Protein AF-0000000065975831 (afdb_homodimer)

Secondary structure (DSSP, 8-state):
-EEEEEEEEETTEEEEEEEEE-B---SPP-EEEETTT-PBEEEEEEETTT--B--GGGEEEEEEEETTEEEEE-HHHHHHTS-TGGGSEEEEEEE-GGGS-GGGEEEEEEEEEPTT-HHHHHHHHHHHHHHT-EEEEEEEETTEEEEEEEEEETTEEEEEEE--GGGBPP-S-PPP-PPPPHHHHHHHHHHHHHTB----GGG---HHHHHHHHHHHHHHTT---PPPP---------HHHHHHHHHHHHHHHHHH-/---EEEEEEETTEEEEEEEEE-B---SPP-EEEETTT-PBEEEEEEETTT--B--GGGEEEEEEEETTEEEEE-HHHHHHTS-TGGGSEEEEEEE-GGGS-GGGEEEEEEEEEPTT-HHHHHHHHHHHHHHT-EEEEEEEETTEEEEEEEEEETTEEEEEEE--GGGBPP-S-PPP-PPPPHHHHHHHHHHHHHTB----GGG---HHHHHHHHHHHHHHHT---PPPP---PPP---HHHHHHHHHHHHHHHHHH-

Foldseek 3Di:
DFPDWAWEDEPHDIFTKTWAFDDDDPFDDDFDADPPPRHGDDDFDADPPPRDTDDPVRDFDWDDPDDVDTDTDHLVNLVVVDDPQQRHWYFDDKDAPVPDDPQWFDGKIFIDTDPPRVVVQVVVQVVCVVVNIWTWTWHDDRNDTWIWIWAHDPVGIMITTTDDPVRDDDPPDDDDDDDDDPLLVVLVVLLCVLPDDDDDPVPDDDVVSVLVVVCVVCVVVVHDDDDDDDDDDDDPPDSNVVSVVSNVVSNVVVVVD/DFPDWAWEDEPHDIFTKTWAADDDDPFDDDFDADPPPRHGDDDFDADPPPRDTDDPVRDFDWDDPDDVDTDTDHLVNLVVVDDPQQRHWYFDDKDAPVPDDPQWFDGKIFIDTDPPRVVVQVVVQVVCVVVNIWTWTWHDDRNDTWIWIWAHDPVGIMITTTDDPVRDDDPPDDDDDDDDDPLLVVLVVLLCVLPDDDDDPVPDDDVVSVLVVVCVVCVVVVHDDDDDDDDDDDDPPDSNVVSVVSNVVSNVVVVVD

Sequence (514 aa):
MISRKSVITFGMVAIPIGMYTTTTDNDIRFNQLHKEDNSRIRYKKTCAHCGKEVKTEDIVKGYEYDDDKYVVITDEEIEKIKTEKEKSIQILHFAQLNQISPVYYEKTYQAVPETGGEKAFELLRSALMAEQKIAIGKTVMGTKDTLMAIIPREDGILISTMFYADDIKAIQKQYTKPEVNEQEFNMAKLLINSMDTPFDPSKYKDEYQERLRSLIETKISGKEIVAAEPESAGKVIDLMEALKASVEKAQKDKETAMISRKSVITFGMVAIPIGMYTTTTDNDIRFNQLHKEDNSRIRYKKTCAHCGKEVKTEDIVKGYEYDDDKYVVITDEEIEKIKTEKEKSIQILHFAQLNQISPVYYEKTYQAVPETGGEKAFELLRSALMAEQKIAIGKTVMGTKDTLMAIIPREDGILISTMFYADDIKAIQKQYTKPEVNEQEFNMAKLLINSMDTPFDPSKYKDEYQERLRSLIETKISGKEIVAAEPESAGKVIDLMEALKASVEKAQKDKETA

Solvent-accessible surface area (backbone atoms only — not comparable to full-atom values): 28022 Å² total; per-residue (Å²): 119,79,68,42,80,46,28,44,30,47,75,36,37,61,28,40,27,33,30,23,68,32,66,50,87,81,67,88,68,68,40,54,17,28,62,89,75,66,29,52,54,39,79,42,44,23,26,68,76,80,63,44,79,51,56,78,89,46,50,39,40,21,37,73,82,45,94,94,35,67,47,77,52,53,72,67,58,58,55,40,60,45,39,41,63,32,66,22,35,34,53,74,35,20,27,55,64,86,71,61,60,73,76,33,52,54,48,47,25,37,48,34,60,33,93,89,12,43,56,60,42,41,42,53,34,52,31,26,53,73,68,61,32,25,34,36,26,35,28,45,60,86,87,37,57,36,39,30,39,40,38,50,49,98,90,41,37,35,38,28,33,33,54,52,47,87,25,45,52,69,85,81,70,82,72,79,78,55,83,70,56,65,69,53,42,53,48,47,41,50,38,47,63,64,37,54,45,79,82,54,56,81,76,62,74,58,60,55,53,54,51,51,52,50,49,52,50,34,48,72,71,70,45,85,82,80,67,46,69,74,48,79,74,70,62,76,48,59,65,58,59,16,47,54,53,32,35,55,50,44,54,49,54,57,67,72,94,120,78,67,40,79,45,29,44,30,46,76,34,37,61,26,41,27,33,30,23,69,33,64,50,88,82,66,90,71,68,40,54,18,28,62,89,76,67,30,53,55,39,80,42,44,22,27,66,74,82,62,43,79,53,56,77,89,44,50,40,39,21,38,73,82,46,93,94,35,67,46,77,51,53,73,67,56,59,55,38,60,47,39,44,63,32,68,23,36,33,53,74,36,20,28,55,63,87,69,60,61,74,76,32,54,54,49,48,26,37,49,34,60,31,92,91,11,41,56,60,43,42,42,51,34,52,31,26,53,74,68,61,32,24,36,35,26,36,29,45,59,86,89,35,58,36,39,30,39,40,38,50,49,96,90,41,35,38,38,28,34,33,56,50,47,87,24,45,51,69,84,82,69,79,73,80,79,53,85,70,55,66,68,53,43,52,48,47,40,50,38,46,63,62,38,55,46,79,82,54,56,81,77,61,74,60,62,53,52,53,52,50,50,50,47,52,51,34,48,72,72,70,46,85,81,80,67,44,70,75,48,79,73,72,63,73,47,58,63,58,59,16,47,51,52,30,35,55,49,43,54,49,54,56,68,72,93

Organism: Lachnoclostridium phytofermentans (strain ATCC 700394 / DSM 18823 / ISDg) (NCBI:txid357809)

Structure (mmCIF, N/CA/C/O backbone):
data_AF-0000000065975831-model_v1
#
loop_
_entity.id
_entity.type
_entity.pdbx_description
1 polymer 'Non-homologous end joining protein Ku'
#
loop_
_atom_site.group_PDB
_atom_site.id
_atom_site.type_symbol
_atom_site.label_atom_id
_atom_site.label_alt_id
_atom_site.label_comp_id
_atom_site.label_asym_id
_atom_site.label_entity_id
_atom_site.label_seq_id
_atom_site.pdbx_PDB_ins_code
_atom_site.Cartn_x
_atom_site.Cartn_y
_atom_site.Cartn_z
_atom_site.occupancy
_atom_site.B_iso_or_equiv
_atom_site.auth_seq_id
_atom_site.auth_comp_id
_atom_site.auth_asym_id
_atom_site.auth_atom_id
_atom_site.pdbx_PDB_model_num
ATOM 1 N N . MET A 1 1 ? -5.664 -4.527 17.312 1 64.88 1 MET A N 1
ATOM 2 C CA . MET A 1 1 ? -7.082 -4.176 17.312 1 64.88 1 MET A CA 1
ATOM 3 C C . MET A 1 1 ? -7.707 -4.484 15.953 1 64.88 1 MET A C 1
ATOM 5 O O . MET A 1 1 ? -7.027 -4.453 14.922 1 64.88 1 MET A O 1
ATOM 9 N N . ILE A 1 2 ? -8.906 -5.086 15.93 1 70.81 2 ILE A N 1
ATOM 10 C CA . ILE A 1 2 ? -9.688 -5.371 14.727 1 70.81 2 ILE A CA 1
ATOM 11 C C . ILE A 1 2 ? -9.867 -4.09 13.914 1 70.81 2 ILE A C 1
ATOM 13 O O . ILE A 1 2 ? -10.25 -3.051 14.461 1 70.81 2 ILE A O 1
ATOM 17 N N . SER A 1 3 ? -9.375 -4.191 12.648 1 74.06 3 SER A N 1
ATOM 18 C CA . SER A 1 3 ? -9.484 -3.029 11.766 1 74.06 3 SER A CA 1
ATOM 19 C C . SER A 1 3 ? -10.898 -2.889 11.211 1 74.06 3 SER A C 1
ATOM 21 O O . SER A 1 3 ? -11.43 -1.781 11.125 1 74.06 3 SER A O 1
ATOM 23 N N . ARG A 1 4 ? -11.438 -4.113 10.859 1 87.31 4 ARG A N 1
ATOM 24 C CA . ARG A 1 4 ? -12.773 -4.078 10.266 1 87.31 4 ARG A CA 1
ATOM 25 C C . ARG A 1 4 ? -13.445 -5.441 10.359 1 87.31 4 ARG A C 1
ATOM 27 O O . ARG A 1 4 ? -12.789 -6.477 10.203 1 87.31 4 ARG A O 1
ATOM 34 N N . LYS A 1 5 ? -14.758 -5.391 10.672 1 91.44 5 LYS A N 1
ATOM 35 C CA . LYS A 1 5 ? -15.547 -6.617 10.578 1 91.44 5 LYS A CA 1
ATOM 36 C C . LYS A 1 5 ? -16.156 -6.777 9.188 1 91.44 5 LYS A C 1
ATOM 38 O O . LYS A 1 5 ? -16.578 -5.797 8.578 1 91.44 5 LYS A O 1
ATOM 43 N N . SER A 1 6 ? -16.141 -8.023 8.727 1 93.56 6 SER A N 1
ATOM 44 C CA . SER A 1 6 ? -16.734 -8.305 7.426 1 93.56 6 SER A CA 1
ATOM 45 C C . SER A 1 6 ? -17.219 -9.75 7.34 1 93.56 6 SER A C 1
ATOM 47 O O . SER A 1 6 ? -17.281 -10.445 8.352 1 93.56 6 SER A O 1
ATOM 49 N N . VAL A 1 7 ? -17.812 -10.078 6.227 1 95 7 VAL A N 1
ATOM 50 C CA . VAL A 1 7 ? -18.281 -11.43 5.922 1 95 7 VAL A CA 1
ATOM 51 C C . VAL A 1 7 ? -17.828 -11.828 4.52 1 95 7 VAL A C 1
ATOM 53 O O . VAL A 1 7 ? -18.047 -11.086 3.559 1 95 7 VAL A O 1
ATOM 56 N N . ILE A 1 8 ? -17.125 -12.922 4.453 1 96.38 8 ILE A N 1
ATOM 57 C CA . ILE A 1 8 ? -16.812 -13.484 3.143 1 96.38 8 ILE A CA 1
ATOM 58 C C . ILE A 1 8 ? -17.984 -14.336 2.656 1 96.38 8 ILE A C 1
ATOM 60 O O . ILE A 1 8 ? -18.469 -15.203 3.387 1 96.38 8 ILE A O 1
ATOM 64 N N . THR A 1 9 ? -18.438 -14.031 1.486 1 92.19 9 THR A N 1
ATOM 65 C CA . THR A 1 9 ? -19.547 -14.805 0.932 1 92.19 9 THR A CA 1
ATOM 66 C C . THR A 1 9 ? -19.125 -15.492 -0.366 1 92.19 9 THR A C 1
ATOM 68 O O . THR A 1 9 ? -18.5 -14.867 -1.226 1 92.19 9 THR A O 1
ATOM 71 N N . PHE A 1 10 ? -19.422 -16.625 -0.408 1 82.06 10 PHE A N 1
ATOM 72 C CA . PHE A 1 10 ? -19.203 -17.406 -1.619 1 82.06 10 PHE A CA 1
ATOM 73 C C . PHE A 1 10 ? -20.344 -18.406 -1.821 1 82.06 10 PHE A C 1
ATOM 75 O O . PHE A 1 10 ? -20.5 -19.328 -1.032 1 82.06 10 PHE A O 1
ATOM 82 N N . GLY A 1 11 ? -21 -18.141 -2.91 1 75.25 11 GLY A N 1
ATOM 83 C CA . GLY A 1 11 ? -22.25 -18.875 -3.043 1 75.25 11 GLY A CA 1
ATOM 84 C C . GLY A 1 11 ? -23.219 -18.609 -1.911 1 75.25 11 GLY A C 1
ATOM 85 O O . GLY A 1 11 ? -23.594 -17.453 -1.675 1 75.25 11 GLY A O 1
ATOM 86 N N . MET A 1 12 ? -23.578 -19.719 -1.185 1 78.38 12 MET A N 1
ATOM 87 C CA . MET A 1 12 ? -24.516 -19.562 -0.073 1 78.38 12 MET A CA 1
ATOM 88 C C . MET A 1 12 ? -23.797 -19.625 1.265 1 78.38 12 MET A C 1
ATOM 90 O O . MET A 1 12 ? -24.422 -19.609 2.322 1 78.38 12 MET A O 1
ATOM 94 N N . VAL A 1 13 ? -22.531 -19.703 1.161 1 83.94 13 VAL A N 1
ATOM 95 C CA . VAL A 1 13 ? -21.734 -19.781 2.375 1 83.94 13 VAL A CA 1
ATOM 96 C C . VAL A 1 13 ? -21.344 -18.375 2.818 1 83.94 13 VAL A C 1
ATOM 98 O O . VAL A 1 13 ? -20.922 -17.547 2 1 83.94 13 VAL A O 1
ATOM 101 N N . ALA A 1 14 ? -21.578 -18.125 4.105 1 90.69 14 ALA A N 1
ATOM 102 C CA . ALA A 1 14 ? -21.203 -16.844 4.695 1 90.69 14 ALA A CA 1
ATOM 103 C C . ALA A 1 14 ? -20.25 -17.047 5.867 1 90.69 14 ALA A C 1
ATOM 105 O O . ALA A 1 14 ? -20.531 -17.812 6.789 1 90.69 14 ALA A O 1
ATOM 106 N N . ILE A 1 15 ? -19.125 -16.422 5.836 1 94.75 15 ILE A N 1
ATOM 107 C CA . ILE A 1 15 ? -18.078 -16.578 6.852 1 94.75 15 ILE A CA 1
ATOM 108 C C . ILE A 1 15 ? -17.828 -15.242 7.535 1 94.75 15 ILE A C 1
ATOM 110 O O . ILE A 1 15 ? -17.109 -14.391 6.992 1 94.75 15 ILE A O 1
ATOM 114 N N . PRO A 1 16 ? -18.312 -15.023 8.727 1 95.62 16 PRO A N 1
ATOM 115 C CA . PRO A 1 16 ? -17.984 -13.797 9.453 1 95.62 16 PRO A CA 1
ATOM 116 C C . PRO A 1 16 ? -16.516 -13.719 9.852 1 95.62 16 PRO A C 1
ATOM 118 O O . PRO A 1 16 ? -15.961 -14.688 10.383 1 95.62 16 PRO A O 1
ATOM 121 N N . ILE A 1 17 ? -15.906 -12.578 9.594 1 95.06 17 ILE A N 1
ATOM 122 C CA . ILE A 1 17 ? -14.484 -12.453 9.891 1 95.06 17 ILE A CA 1
ATOM 123 C C . ILE A 1 17 ? -14.188 -11.062 10.453 1 95.06 17 ILE A C 1
ATOM 125 O O . ILE A 1 17 ? -14.984 -10.141 10.273 1 95.06 17 ILE A O 1
ATOM 129 N N . GLY A 1 18 ? -13.086 -11.031 11.188 1 93.56 18 GLY A N 1
ATOM 130 C CA . GLY A 1 18 ? -12.406 -9.773 11.484 1 93.56 18 GLY A CA 1
ATOM 131 C C . GLY A 1 18 ? -11.156 -9.562 10.656 1 93.56 18 GLY A C 1
ATOM 132 O O . GLY A 1 18 ? -10.398 -10.5 10.414 1 93.56 18 GLY A O 1
ATOM 133 N N . MET A 1 19 ? -11.016 -8.367 10.133 1 93.81 19 MET A N 1
ATOM 134 C CA . MET A 1 19 ? -9.82 -8 9.383 1 93.81 19 MET A CA 1
ATOM 135 C C . MET A 1 19 ? -8.883 -7.152 10.234 1 93.81 19 MET A C 1
ATOM 137 O O . MET A 1 19 ? -9.289 -6.109 10.758 1 93.81 19 MET A O 1
ATOM 141 N N . TYR A 1 20 ? -7.664 -7.625 10.336 1 92.25 20 TYR A N 1
ATOM 142 C CA . TYR A 1 20 ? -6.66 -6.949 11.148 1 92.25 20 TYR A CA 1
ATOM 143 C C . TYR A 1 20 ? -5.504 -6.457 10.281 1 92.25 20 TYR A C 1
ATOM 145 O O . TYR A 1 20 ? -5.062 -7.156 9.367 1 92.25 20 TYR A O 1
ATOM 153 N N . THR A 1 21 ? -5.039 -5.27 10.594 1 91.44 21 THR A N 1
ATOM 154 C CA . THR A 1 21 ? -3.879 -4.77 9.867 1 91.44 21 THR A CA 1
ATOM 155 C C . THR A 1 21 ? -2.676 -5.688 10.07 1 91.44 21 THR A C 1
ATOM 157 O O . THR A 1 21 ? -2.488 -6.242 11.156 1 91.44 21 THR A O 1
ATOM 160 N N . THR A 1 22 ? -1.911 -5.812 9.016 1 91.06 22 THR A N 1
ATOM 161 C CA . THR A 1 22 ? -0.794 -6.75 9.047 1 91.06 22 THR A CA 1
ATOM 162 C C . THR A 1 22 ? 0.516 -6.023 9.336 1 91.06 22 THR A C 1
ATOM 164 O O . THR A 1 22 ? 1.528 -6.656 9.641 1 91.06 22 THR A O 1
ATOM 167 N N . THR A 1 23 ? 0.551 -4.73 9.266 1 90.44 23 THR A N 1
ATOM 168 C CA . THR A 1 23 ? 1.808 -4 9.375 1 90.44 23 THR A CA 1
ATOM 169 C C . THR A 1 23 ? 1.754 -3.01 10.539 1 90.44 23 THR A C 1
ATOM 171 O O . THR A 1 23 ? 0.672 -2.59 10.953 1 90.44 23 THR A O 1
ATOM 174 N N . THR A 1 24 ? 2.82 -2.848 11.141 1 87.06 24 THR A N 1
ATOM 175 C CA . THR A 1 24 ? 3.027 -1.826 12.164 1 87.06 24 THR A CA 1
ATOM 176 C C . THR A 1 24 ? 4.152 -0.876 11.758 1 87.06 24 THR A C 1
ATOM 178 O O . THR A 1 24 ? 5.082 -1.274 11.055 1 87.06 24 THR A O 1
ATOM 181 N N . ASP A 1 25 ? 3.986 0.387 12.023 1 83.12 25 ASP A N 1
ATOM 182 C CA . ASP A 1 25 ? 5.043 1.358 11.758 1 83.12 25 ASP A CA 1
ATOM 183 C C . ASP A 1 25 ? 6.012 1.45 12.938 1 83.12 25 ASP A C 1
ATOM 185 O O . ASP A 1 25 ? 5.668 1.998 13.984 1 83.12 25 ASP A O 1
ATOM 189 N N . ASN A 1 26 ? 7.172 0.917 12.758 1 81.69 26 ASN A N 1
ATOM 190 C CA . ASN A 1 26 ? 8.164 0.902 13.828 1 81.69 26 ASN A CA 1
ATOM 191 C C . ASN A 1 26 ? 9.234 1.966 13.609 1 81.69 26 ASN A C 1
ATOM 193 O O . ASN A 1 26 ? 10.234 2.004 14.336 1 81.69 26 ASN A O 1
ATOM 197 N N . ASP A 1 27 ? 9.086 2.838 12.688 1 86.06 27 ASP A N 1
ATOM 198 C CA . ASP A 1 27 ? 10.055 3.896 12.422 1 86.06 27 ASP A CA 1
ATOM 199 C C . ASP A 1 27 ? 9.961 5 13.477 1 86.06 27 ASP A C 1
ATOM 201 O O . ASP A 1 27 ? 8.922 5.16 14.117 1 86.06 27 ASP A O 1
ATOM 205 N N . ILE A 1 28 ? 11.062 5.629 13.68 1 87.19 28 ILE A N 1
ATOM 206 C CA . ILE A 1 28 ? 11.078 6.805 14.547 1 87.19 28 ILE A CA 1
ATOM 207 C C . ILE A 1 28 ? 10.109 7.855 14.016 1 87.19 28 ILE A C 1
ATOM 209 O O . ILE A 1 28 ? 10.109 8.156 12.812 1 87.19 28 ILE A O 1
ATOM 213 N N . ARG A 1 29 ? 9.328 8.273 14.875 1 89.44 29 ARG A N 1
ATOM 214 C CA . ARG A 1 29 ? 8.359 9.297 14.5 1 89.44 29 ARG A CA 1
ATOM 215 C C . ARG A 1 29 ? 8.789 10.672 15.016 1 89.44 29 ARG A C 1
ATOM 217 O O . ARG A 1 29 ? 9.234 10.805 16.156 1 89.44 29 ARG A O 1
ATOM 224 N N . PHE A 1 30 ? 8.664 11.578 14.133 1 92.31 30 PHE A N 1
ATOM 225 C CA . PHE A 1 30 ? 8.969 12.961 14.5 1 92.31 30 PHE A CA 1
ATOM 226 C C . PHE A 1 30 ? 7.695 13.781 14.625 1 92.31 30 PHE A C 1
ATOM 228 O O . PHE A 1 30 ? 6.75 13.594 13.859 1 92.31 30 PHE A O 1
ATOM 235 N N . ASN A 1 31 ? 7.797 14.641 15.586 1 92.44 31 ASN A N 1
ATOM 236 C CA . ASN A 1 31 ? 6.73 15.625 15.734 1 92.44 31 ASN A CA 1
ATOM 237 C C . ASN A 1 31 ? 7.105 16.953 15.094 1 92.44 31 ASN A C 1
ATOM 239 O O . ASN A 1 31 ? 8.289 17.281 14.984 1 92.44 31 ASN A O 1
ATOM 243 N N . GLN A 1 32 ? 6.059 17.625 14.641 1 93.62 32 GLN A N 1
ATOM 244 C CA . GLN A 1 32 ? 6.289 18.969 14.141 1 93.62 32 GLN A CA 1
ATOM 245 C C . GLN A 1 32 ? 6.305 19.984 15.281 1 93.62 32 GLN A C 1
ATOM 247 O O . GLN A 1 32 ? 5.391 20.016 16.109 1 93.62 32 GLN A O 1
ATOM 252 N N . LEU A 1 33 ? 7.344 20.766 15.352 1 93.56 33 LEU A N 1
ATOM 253 C CA . LEU A 1 33 ? 7.523 21.766 16.406 1 93.56 33 LEU A CA 1
ATOM 254 C C . LEU A 1 33 ? 7.621 23.156 15.82 1 93.56 33 LEU A C 1
ATOM 256 O O . LEU A 1 33 ? 8.156 23.344 14.719 1 93.56 33 LEU A O 1
ATOM 260 N N . HIS A 1 34 ? 7.059 24.078 16.578 1 92.69 34 HIS A N 1
ATOM 261 C CA . HIS A 1 34 ? 7.262 25.484 16.25 1 92.69 34 HIS A CA 1
ATOM 262 C C . HIS A 1 34 ? 8.719 25.891 16.453 1 92.69 34 HIS A C 1
ATOM 264 O O . HIS A 1 34 ? 9.258 25.75 17.547 1 92.69 34 HIS A O 1
ATOM 270 N N . LYS A 1 35 ? 9.344 26.453 15.477 1 89.38 35 LYS A N 1
ATOM 271 C CA . LYS A 1 35 ? 10.758 26.797 15.484 1 89.38 35 LYS A CA 1
ATOM 272 C C . LYS A 1 35 ? 11.07 27.797 16.594 1 89.38 35 LYS A C 1
ATOM 274 O O . LYS A 1 35 ? 12.125 27.719 17.234 1 89.38 35 LYS A O 1
ATOM 279 N N . GLU A 1 36 ? 10.18 28.703 16.875 1 87.44 36 GLU A N 1
ATOM 280 C CA . GLU A 1 36 ? 10.422 29.812 17.797 1 87.44 36 GLU A CA 1
ATOM 281 C C . GLU A 1 36 ? 10.422 29.328 19.25 1 87.44 36 GLU A C 1
ATOM 283 O O . GLU A 1 36 ? 11.211 29.812 20.062 1 87.44 36 GLU A O 1
ATOM 288 N N . ASP A 1 37 ? 9.562 28.438 19.594 1 88 37 ASP A N 1
ATOM 289 C CA . ASP A 1 37 ? 9.438 28.094 21 1 88 37 ASP A CA 1
ATOM 290 C C . ASP A 1 37 ? 9.523 26.578 21.219 1 88 37 ASP A C 1
ATOM 292 O O . ASP A 1 37 ? 9.438 26.109 22.344 1 88 37 ASP A O 1
ATOM 296 N N . ASN A 1 38 ? 9.672 25.781 20.188 1 87.75 38 ASN A N 1
ATOM 297 C CA . ASN A 1 38 ? 9.828 24.344 20.203 1 87.75 38 ASN A CA 1
ATOM 298 C C . ASN A 1 38 ? 8.602 23.656 20.797 1 87.75 38 ASN A C 1
ATOM 300 O O . ASN A 1 38 ? 8.711 22.609 21.438 1 87.75 38 ASN A O 1
ATOM 304 N N . SER A 1 39 ? 7.473 24.344 20.641 1 88.88 39 SER A N 1
ATOM 305 C CA . SER A 1 39 ? 6.211 23.75 21.078 1 88.88 39 SER A CA 1
ATOM 306 C C . SER A 1 39 ? 5.57 22.938 19.953 1 88.88 39 SER A C 1
ATOM 308 O O . SER A 1 39 ? 5.785 23.219 18.781 1 88.88 39 SER A O 1
ATOM 310 N N . ARG A 1 40 ? 4.789 21.953 20.406 1 91.25 40 ARG A N 1
ATOM 311 C CA . ARG A 1 40 ? 4.129 21.062 19.453 1 91.25 40 ARG A CA 1
ATOM 312 C C . ARG A 1 40 ? 3.143 21.828 18.578 1 91.25 40 ARG A C 1
ATOM 314 O O . ARG A 1 40 ? 2.441 22.719 19.062 1 91.25 40 ARG A O 1
ATOM 321 N N . ILE A 1 41 ? 3.119 21.484 17.297 1 92.38 41 ILE A N 1
ATOM 322 C CA . ILE A 1 41 ? 2.16 22.047 16.359 1 92.38 41 ILE A CA 1
ATOM 323 C C . ILE A 1 41 ? 0.88 21.219 16.359 1 92.38 41 ILE A C 1
ATOM 325 O O . ILE A 1 41 ? 0.934 19.984 16.359 1 92.38 41 ILE A O 1
ATOM 329 N N . ARG A 1 42 ? -0.212 21.859 16.516 1 89.25 42 ARG A N 1
ATOM 330 C CA . ARG A 1 42 ? -1.517 21.203 16.453 1 89.25 42 ARG A CA 1
ATOM 331 C C . ARG A 1 42 ? -2.297 21.641 15.219 1 89.25 42 ARG A C 1
ATOM 333 O O . ARG A 1 42 ? -2.164 22.781 14.766 1 89.25 42 ARG A O 1
ATOM 340 N N . TYR A 1 43 ? -3.002 20.625 14.734 1 89.56 43 TYR A N 1
ATOM 341 C CA . TYR A 1 43 ? -3.881 20.906 13.602 1 89.56 43 TYR A CA 1
ATOM 342 C C . TYR A 1 43 ? -5.293 21.234 14.078 1 89.56 43 TYR A C 1
ATOM 344 O O . TYR A 1 43 ? -5.902 20.453 14.812 1 89.56 43 TYR A O 1
ATOM 352 N N . LYS A 1 44 ? -5.723 22.406 13.797 1 86.94 44 LYS A N 1
ATOM 353 C CA . LYS A 1 44 ? -7.086 22.812 14.148 1 86.94 44 LYS A CA 1
ATOM 354 C C . LYS A 1 44 ? -7.961 22.922 12.906 1 86.94 44 LYS A C 1
ATOM 356 O O . LYS A 1 44 ? -7.547 23.5 11.898 1 86.94 44 LYS A O 1
ATOM 361 N N . LYS A 1 45 ? -9.141 22.281 13.008 1 90.62 45 LYS A N 1
ATOM 362 C CA . LYS A 1 45 ? -10.125 22.406 11.938 1 90.62 45 LYS A CA 1
ATOM 363 C C . LYS A 1 45 ? -10.883 23.734 12.039 1 90.62 45 LYS A C 1
ATOM 365 O O . LYS A 1 45 ? -11.523 24 13.062 1 90.62 45 LYS A O 1
ATOM 370 N N . THR A 1 46 ? -10.781 24.547 11.016 1 89.56 46 THR A N 1
ATOM 371 C CA . THR A 1 46 ? -11.445 25.844 11.047 1 89.56 46 THR A CA 1
ATOM 372 C C . THR A 1 46 ? -12.344 26.031 9.828 1 89.56 46 THR A C 1
ATOM 374 O O . THR A 1 46 ? -12.047 25.5 8.75 1 89.56 46 THR A O 1
ATOM 377 N N . CYS A 1 47 ? -13.461 26.688 10.078 1 90.56 47 CYS A N 1
ATOM 378 C CA . CYS A 1 47 ? -14.359 27.016 8.984 1 90.56 47 CYS A CA 1
ATOM 379 C C . CYS A 1 47 ? -13.805 28.172 8.148 1 90.56 47 CYS A C 1
ATOM 381 O O . CYS A 1 47 ? -13.414 29.203 8.688 1 90.56 47 CYS A O 1
ATOM 383 N N . ALA A 1 48 ? -13.805 28.047 6.848 1 85.56 48 ALA A N 1
ATOM 384 C CA . ALA A 1 48 ? -13.242 29.062 5.961 1 85.56 48 ALA A CA 1
ATOM 385 C C . ALA A 1 48 ? -14.078 30.328 5.973 1 85.56 48 ALA A C 1
ATOM 387 O O . ALA A 1 48 ? -13.555 31.422 5.75 1 85.56 48 ALA A O 1
ATOM 388 N N . HIS A 1 49 ? -15.32 30.156 6.203 1 85.06 49 HIS A N 1
ATOM 389 C CA . HIS A 1 49 ? -16.234 31.297 6.172 1 85.06 49 HIS A CA 1
ATOM 390 C C . HIS A 1 49 ? -16.281 32 7.527 1 85.06 49 HIS A C 1
ATOM 392 O O . HIS A 1 49 ? -16.047 33.219 7.613 1 85.06 49 HIS A O 1
ATOM 398 N N . CYS A 1 50 ? -16.562 31.359 8.656 1 84.56 50 CYS A N 1
ATOM 399 C CA . CYS A 1 50 ? -16.781 32 9.945 1 84.56 50 CYS A CA 1
ATOM 400 C C . CYS A 1 50 ? -15.5 32.031 10.773 1 84.56 50 CYS A C 1
ATOM 402 O O . CYS A 1 50 ? -15.406 32.719 11.773 1 84.56 50 CYS A O 1
ATOM 404 N N . GLY A 1 51 ? -14.461 31.281 10.344 1 82.94 51 GLY A N 1
ATOM 405 C CA . GLY A 1 51 ? -13.156 31.312 10.992 1 82.94 51 GLY A CA 1
ATOM 406 C C . GLY A 1 51 ? -13.141 30.562 12.312 1 82.94 51 GLY A C 1
ATOM 407 O O . GLY A 1 51 ? -12.086 30.469 12.961 1 82.94 51 GLY A O 1
ATOM 408 N N . LYS A 1 52 ? -14.258 30.078 12.75 1 86 52 LYS A N 1
ATOM 409 C CA . LYS A 1 52 ? -14.367 29.391 14.031 1 86 52 LYS A CA 1
ATOM 410 C C . LYS A 1 52 ? -13.797 27.969 13.945 1 86 52 LYS A C 1
ATOM 412 O O . LYS A 1 52 ? -13.797 27.359 12.875 1 86 52 LYS A O 1
ATOM 417 N N . GLU A 1 53 ? -13.25 27.516 15.148 1 89.5 53 GLU A N 1
ATOM 418 C CA . GLU A 1 53 ? -12.867 26.109 15.258 1 89.5 53 GLU A CA 1
ATOM 419 C C . GLU A 1 53 ? -14.086 25.203 15.18 1 89.5 53 GLU A C 1
ATOM 421 O O . GLU A 1 53 ? -15.125 25.484 15.773 1 89.5 53 GLU A O 1
ATOM 426 N N . VAL A 1 54 ? -14.016 24.219 14.344 1 91.38 54 VAL A N 1
ATOM 427 C CA . VAL A 1 54 ? -15.148 23.328 14.117 1 91.38 54 VAL A CA 1
ATOM 428 C C . VAL A 1 54 ? -14.836 21.953 14.695 1 91.38 54 VAL A C 1
ATOM 430 O O . VAL A 1 54 ? -13.734 21.422 14.523 1 91.38 54 VAL A O 1
ATOM 433 N N . LYS A 1 55 ? -15.727 21.375 15.484 1 91.25 55 LYS A N 1
ATOM 434 C CA . LYS A 1 55 ? -15.602 20.016 16.016 1 91.25 55 LYS A CA 1
ATOM 435 C C . LYS A 1 55 ? -15.992 18.984 14.961 1 91.25 55 LYS A C 1
ATOM 437 O O . LYS A 1 55 ? -16.719 19.281 14.023 1 91.25 55 LYS A O 1
ATOM 442 N N . THR A 1 56 ? -15.531 17.766 15.164 1 90.06 56 THR A N 1
ATOM 443 C CA . THR A 1 56 ? -15.766 16.672 14.219 1 90.06 56 THR A CA 1
ATOM 444 C C . THR A 1 56 ? -17.266 16.453 14.023 1 90.06 56 THR A C 1
ATOM 446 O O . THR A 1 56 ? -17.703 16.141 12.914 1 90.06 56 THR A O 1
ATOM 449 N N . GLU A 1 57 ? -18.031 16.656 15.07 1 90.31 57 GLU A N 1
ATOM 450 C CA . GLU A 1 57 ? -19.469 16.422 15 1 90.31 57 GLU A CA 1
ATOM 451 C C . GLU A 1 57 ? -20.156 17.438 14.094 1 90.31 57 GLU A C 1
ATOM 453 O O . GLU A 1 57 ? -21.266 17.203 13.633 1 90.31 57 GLU A O 1
ATOM 458 N N . ASP A 1 58 ? -19.484 18.562 13.867 1 90.31 58 ASP A N 1
ATOM 459 C CA . ASP A 1 58 ? -20.062 19.641 13.07 1 90.31 58 ASP A CA 1
ATOM 460 C C . ASP A 1 58 ? -19.531 19.609 11.641 1 90.31 58 ASP A C 1
ATOM 462 O O . ASP A 1 58 ? -19.625 20.594 10.914 1 90.31 58 ASP A O 1
ATOM 466 N N . ILE A 1 59 ? -19.047 18.516 11.266 1 92.38 59 ILE A N 1
ATOM 467 C CA . ILE A 1 59 ? -18.453 18.375 9.93 1 92.38 59 ILE A CA 1
ATOM 468 C C . ILE A 1 59 ? -19.281 17.391 9.102 1 92.38 59 ILE A C 1
ATOM 470 O O . ILE A 1 59 ? -19.672 16.328 9.594 1 92.38 59 ILE A O 1
ATOM 474 N N . VAL A 1 60 ? -19.641 17.781 7.898 1 90.88 60 VAL A N 1
ATOM 475 C CA . VAL A 1 60 ? -20.344 16.922 6.961 1 90.88 60 VAL A CA 1
ATOM 476 C C . VAL A 1 60 ? -19.531 16.781 5.672 1 90.88 60 VAL A C 1
ATOM 478 O O . VAL A 1 60 ? -18.609 17.562 5.43 1 90.88 60 VAL A O 1
ATOM 481 N N . LYS A 1 61 ? -19.859 15.789 4.832 1 92.44 61 LYS A N 1
ATOM 482 C CA . LYS A 1 61 ? -19.188 15.562 3.561 1 92.44 61 LYS A CA 1
ATOM 483 C C . LYS A 1 61 ? -19.875 16.312 2.428 1 92.44 61 LYS A C 1
ATOM 485 O O . LYS A 1 61 ? -21.109 16.359 2.369 1 92.44 61 LYS A O 1
ATOM 490 N N . GLY A 1 62 ? -19.047 17 1.622 1 93.38 62 GLY A N 1
ATOM 491 C CA . GLY A 1 62 ? -19.594 17.719 0.475 1 93.38 62 GLY A CA 1
ATOM 492 C C . GLY A 1 62 ? -18.859 17.406 -0.818 1 93.38 62 GLY A C 1
ATOM 493 O O . GLY A 1 62 ? -17.641 17.25 -0.824 1 93.38 62 GLY A O 1
ATOM 494 N N . TYR A 1 63 ? -19.688 17.25 -1.871 1 93.38 63 TYR A N 1
ATOM 495 C CA . TYR A 1 63 ? -19.141 17.125 -3.215 1 93.38 63 TYR A CA 1
ATOM 496 C C . TYR A 1 63 ? -19.219 18.453 -3.963 1 93.38 63 TYR A C 1
ATOM 498 O O . TYR A 1 63 ? -20.281 19.047 -4.074 1 93.38 63 TYR A O 1
ATOM 506 N N . GLU A 1 64 ? -18 18.875 -4.418 1 92.06 64 GLU A N 1
ATOM 507 C CA . GLU A 1 64 ? -17.953 20.141 -5.141 1 92.06 64 GLU A CA 1
ATOM 508 C C . GLU A 1 64 ? -18.312 19.953 -6.613 1 92.06 64 GLU A C 1
ATOM 510 O O . GLU A 1 64 ? -17.531 19.359 -7.371 1 92.06 64 GLU A O 1
ATOM 515 N N . TYR A 1 65 ? -19.516 20.469 -7.062 1 89.69 65 TYR A N 1
ATOM 516 C CA . TYR A 1 65 ? -19.938 20.25 -8.438 1 89.69 65 TYR A CA 1
ATOM 517 C C . TYR A 1 65 ? -19.703 21.484 -9.289 1 89.69 65 TYR A C 1
ATOM 519 O O . TYR A 1 65 ? -19.781 21.422 -10.523 1 89.69 65 TYR A O 1
ATOM 527 N N . ASP A 1 66 ? -19.516 22.594 -8.664 1 87.62 66 ASP A N 1
ATOM 528 C CA . ASP A 1 66 ? -19.109 23.875 -9.266 1 87.62 66 ASP A CA 1
ATOM 529 C C . ASP A 1 66 ? -18.281 24.688 -8.289 1 87.62 66 ASP A C 1
ATOM 531 O O . ASP A 1 66 ? -18.156 24.344 -7.117 1 87.62 66 ASP A O 1
ATOM 535 N N . ASP A 1 67 ? -17.641 25.703 -8.789 1 85.81 67 ASP A N 1
ATOM 536 C CA . ASP A 1 67 ? -16.766 26.516 -7.949 1 85.81 67 ASP A CA 1
ATOM 537 C C . ASP A 1 67 ? -17.469 26.953 -6.672 1 85.81 67 ASP A C 1
ATOM 539 O O . ASP A 1 67 ? -18.406 27.75 -6.723 1 85.81 67 ASP A O 1
ATOM 543 N N . ASP A 1 68 ? -17.094 26.391 -5.625 1 82.69 68 ASP A N 1
ATOM 544 C CA . ASP A 1 68 ? -17.578 26.734 -4.285 1 82.69 68 ASP A CA 1
ATOM 545 C C . ASP A 1 68 ? -19.047 26.328 -4.109 1 82.69 68 ASP A C 1
ATOM 547 O O . ASP A 1 68 ? -19.781 26.969 -3.359 1 82.69 68 ASP A O 1
ATOM 551 N N . LYS A 1 69 ? -19.578 25.5 -4.98 1 88.81 69 LYS A N 1
ATOM 552 C CA . LYS A 1 69 ? -20.906 24.922 -4.824 1 88.81 69 LYS A CA 1
ATOM 553 C C . LYS A 1 69 ? -20.812 23.438 -4.453 1 88.81 69 LYS A C 1
ATOM 555 O O . LYS A 1 69 ? -20.141 22.672 -5.141 1 88.81 69 LYS A O 1
ATOM 560 N N . TYR A 1 70 ? -21.516 23.141 -3.365 1 91.19 70 TYR A N 1
ATOM 561 C CA . TYR A 1 70 ? -21.375 21.797 -2.812 1 91.19 70 TYR A CA 1
ATOM 562 C C . TYR A 1 70 ? -22.734 21.125 -2.66 1 91.19 70 TYR A C 1
ATOM 564 O O . TYR A 1 70 ? -23.75 21.797 -2.43 1 91.19 70 TYR A O 1
ATOM 572 N N . VAL A 1 71 ? -22.719 19.875 -2.914 1 90.69 71 VAL A N 1
ATOM 573 C CA . VAL A 1 71 ? -23.844 19.031 -2.504 1 90.69 71 VAL A CA 1
ATOM 574 C C . VAL A 1 71 ? -23.422 18.172 -1.319 1 90.69 71 VAL A C 1
ATOM 576 O O . VAL A 1 71 ? -22.359 17.547 -1.345 1 90.69 71 VAL A O 1
ATOM 579 N N . VAL A 1 72 ? -24.25 18.25 -0.246 1 91.19 72 VAL A N 1
ATOM 580 C CA . VAL A 1 72 ? -23.938 17.516 0.969 1 91.19 72 VAL A CA 1
ATOM 581 C C . VAL A 1 72 ? -24.359 16.047 0.815 1 91.19 72 VAL A C 1
ATOM 583 O O . VAL A 1 72 ? -25.453 15.773 0.317 1 91.19 72 VAL A O 1
ATOM 586 N N . ILE A 1 73 ? -23.5 15.211 1.179 1 89.31 73 ILE A N 1
ATOM 587 C CA . ILE A 1 73 ? -23.781 13.789 1.185 1 89.31 73 ILE A CA 1
ATOM 588 C C . ILE A 1 73 ? -23.609 13.227 2.596 1 89.31 73 ILE A C 1
ATOM 590 O O . ILE A 1 73 ? -22.531 13.344 3.186 1 89.31 73 ILE A O 1
ATOM 594 N N . THR A 1 74 ? -24.672 12.57 3.168 1 87.56 74 THR A N 1
ATOM 595 C CA . THR A 1 74 ? -24.609 12.031 4.523 1 87.56 74 THR A CA 1
ATOM 596 C C . THR A 1 74 ? -24.094 10.602 4.52 1 87.56 74 THR A C 1
ATOM 598 O O . THR A 1 74 ? -24.172 9.906 3.498 1 87.56 74 THR A O 1
ATOM 601 N N . ASP A 1 75 ? -23.609 10.203 5.691 1 87 75 ASP A N 1
ATOM 602 C CA . ASP A 1 75 ? -23.141 8.828 5.844 1 87 75 ASP A CA 1
ATOM 603 C C . ASP A 1 75 ? -24.281 7.84 5.602 1 87 75 ASP A C 1
ATOM 605 O O . ASP A 1 75 ? -24.062 6.75 5.074 1 87 75 ASP A O 1
ATOM 609 N N . GLU A 1 76 ? -25.453 8.211 6.008 1 88.06 76 GLU A N 1
ATOM 610 C CA . GLU A 1 76 ? -26.625 7.363 5.785 1 88.06 76 GLU A CA 1
ATOM 611 C C . GLU A 1 76 ? -26.875 7.152 4.297 1 88.06 76 GLU A C 1
ATOM 613 O O . GLU A 1 76 ? -27.219 6.047 3.869 1 88.06 76 GLU A O 1
ATOM 618 N N . GLU A 1 77 ? -26.734 8.227 3.527 1 86.62 77 GLU A N 1
ATOM 619 C CA . GLU A 1 77 ? -26.922 8.133 2.084 1 86.62 77 GLU A CA 1
ATOM 620 C C . GLU A 1 77 ? -25.875 7.242 1.436 1 86.62 77 GLU A C 1
ATOM 622 O O . GLU A 1 77 ? -26.188 6.453 0.54 1 86.62 77 GLU A O 1
ATOM 627 N N . ILE A 1 78 ? -24.672 7.34 1.909 1 86.81 78 ILE A N 1
ATOM 628 C CA . ILE A 1 78 ? -23.562 6.539 1.411 1 86.81 78 ILE A CA 1
ATOM 629 C C . ILE A 1 78 ? -23.828 5.059 1.676 1 86.81 78 ILE A C 1
ATOM 631 O O . ILE A 1 78 ? -23.547 4.207 0.83 1 86.81 78 ILE A O 1
ATOM 635 N N . GLU A 1 79 ? -24.43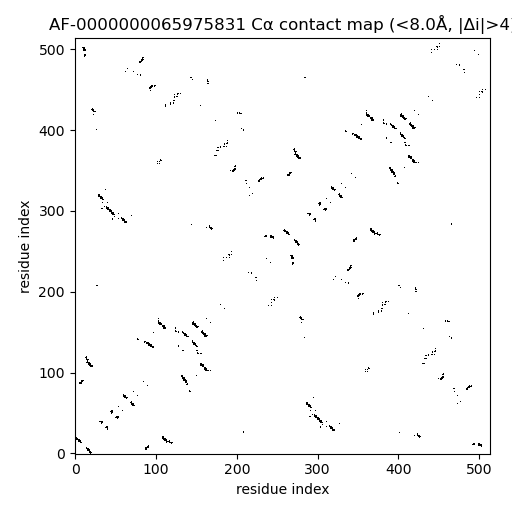8 4.789 2.797 1 86.94 79 GLU A N 1
ATOM 636 C CA . GLU A 1 79 ? -24.734 3.41 3.166 1 86.94 79 GLU A CA 1
ATOM 637 C C . GLU A 1 79 ? -25.938 2.875 2.379 1 86.94 79 GLU A C 1
ATOM 639 O O . GLU A 1 79 ? -25.953 1.701 2.002 1 86.94 79 GLU A O 1
ATOM 644 N N . LYS A 1 80 ? -26.844 3.725 2.098 1 85.56 80 LYS A N 1
ATOM 645 C CA . LYS A 1 80 ? -28.094 3.33 1.453 1 85.56 80 LYS A CA 1
ATOM 646 C C . LYS A 1 80 ? -27.859 2.895 0.01 1 85.56 80 LYS A C 1
ATOM 648 O O . LYS A 1 80 ? -28.625 2.094 -0.536 1 85.56 80 LYS A O 1
ATOM 653 N N . ILE A 1 81 ? -26.828 3.383 -0.565 1 86.56 81 ILE A N 1
ATOM 654 C CA . ILE A 1 81 ? -26.594 3.072 -1.971 1 86.56 81 ILE A CA 1
ATOM 655 C C . ILE A 1 81 ? -25.906 1.714 -2.09 1 86.56 81 ILE A C 1
ATOM 657 O O . ILE A 1 81 ? -25.844 1.141 -3.18 1 86.56 81 ILE A O 1
ATOM 661 N N . LYS A 1 82 ? -25.391 1.212 -1.002 1 87 82 LYS A N 1
ATOM 662 C CA . LYS A 1 82 ? -24.75 -0.101 -1.021 1 87 82 LYS A CA 1
ATOM 663 C C . LYS A 1 82 ? -25.781 -1.212 -1.179 1 87 82 LYS A C 1
ATOM 665 O O . LYS A 1 82 ? -26.812 -1.21 -0.5 1 87 82 LYS A O 1
ATOM 670 N N . THR A 1 83 ? -25.5 -2.156 -2.09 1 86 83 THR A N 1
ATOM 671 C CA . THR A 1 83 ? -26.312 -3.371 -2.158 1 86 83 THR A CA 1
ATOM 672 C C . THR A 1 83 ? -25.969 -4.312 -1.008 1 86 83 THR A C 1
ATOM 674 O O . THR A 1 83 ? -24.922 -4.168 -0.373 1 86 83 THR A O 1
ATOM 677 N N . GLU A 1 84 ? -26.797 -5.203 -0.7 1 82.56 84 GLU A N 1
ATOM 678 C CA . GLU A 1 84 ? -26.531 -6.18 0.353 1 82.56 84 GLU A CA 1
ATOM 679 C C . GLU A 1 84 ? -25.25 -6.961 0.069 1 82.56 84 GLU A C 1
ATOM 681 O O . GLU A 1 84 ? -24.469 -7.23 0.982 1 82.56 84 GLU A O 1
ATOM 686 N N . LYS A 1 85 ? -25.031 -7.25 -1.172 1 83.81 85 LYS A N 1
ATOM 687 C CA . LYS A 1 85 ? -23.844 -7.992 -1.586 1 83.81 85 LYS A CA 1
ATOM 688 C C . LYS A 1 85 ? -22.578 -7.184 -1.328 1 83.81 85 LYS A C 1
ATOM 690 O O . LYS A 1 85 ? -21.531 -7.746 -0.984 1 83.81 85 LYS A O 1
ATOM 695 N N . GLU A 1 86 ? -22.797 -5.895 -1.404 1 88.69 86 GLU A N 1
ATOM 696 C CA . GLU A 1 86 ? -21.641 -5.02 -1.312 1 88.69 86 GLU A CA 1
ATOM 697 C C . GLU A 1 86 ? -21.219 -4.797 0.141 1 88.69 86 GLU A C 1
ATOM 699 O O . GLU A 1 86 ? -20.141 -4.27 0.414 1 88.69 86 GLU A O 1
ATOM 704 N N . LYS A 1 87 ? -22.016 -5.293 1.06 1 88.25 87 LYS A N 1
ATOM 705 C CA . LYS A 1 87 ? -21.703 -5.168 2.482 1 88.25 87 LYS A CA 1
ATOM 706 C C . LYS A 1 87 ? -20.812 -6.312 2.957 1 88.25 87 LYS A C 1
ATOM 708 O O . LYS A 1 87 ? -20.297 -6.285 4.078 1 88.25 87 LYS A O 1
ATOM 713 N N . SER A 1 88 ? -20.672 -7.309 2.117 1 93.75 88 SER A N 1
ATOM 714 C CA . SER A 1 88 ? -19.797 -8.445 2.383 1 93.75 88 SER A CA 1
ATOM 715 C C . SER A 1 88 ? -18.734 -8.594 1.292 1 93.75 88 SER A C 1
ATOM 717 O O . SER A 1 88 ? -18.812 -7.926 0.258 1 93.75 88 SER A O 1
ATOM 719 N N . ILE A 1 89 ? -17.766 -9.359 1.59 1 96.25 89 ILE A N 1
ATOM 720 C CA . ILE A 1 89 ? -16.781 -9.719 0.57 1 96.25 89 ILE A CA 1
ATOM 721 C C . ILE A 1 89 ? -17.328 -10.844 -0.3 1 96.25 89 ILE A C 1
ATOM 723 O O . ILE A 1 89 ? -17.359 -12 0.121 1 96.25 89 ILE A O 1
ATOM 727 N N . GLN A 1 90 ? -17.734 -10.523 -1.471 1 94.94 90 GLN A N 1
ATOM 728 C CA . GLN A 1 90 ? -18.234 -11.516 -2.412 1 94.94 90 GLN A CA 1
ATOM 729 C C . GLN A 1 90 ? -17.094 -12.117 -3.236 1 94.94 90 GLN A C 1
ATOM 731 O O . GLN A 1 90 ? -16.406 -11.406 -3.955 1 94.94 90 GLN A O 1
ATOM 736 N N . ILE A 1 91 ? -16.953 -13.406 -3.129 1 95.38 91 ILE A N 1
ATOM 737 C CA . ILE A 1 91 ? -15.969 -14.062 -3.977 1 95.38 91 ILE A CA 1
ATOM 738 C C . ILE A 1 91 ? -16.484 -14.117 -5.414 1 95.38 91 ILE A C 1
ATOM 740 O O . ILE A 1 91 ? -17.562 -14.641 -5.672 1 95.38 91 ILE A O 1
ATOM 744 N N . LEU A 1 92 ? -15.719 -13.594 -6.324 1 93.81 92 LEU A N 1
ATOM 745 C CA . LEU A 1 92 ? -16.078 -13.562 -7.734 1 93.81 92 LEU A CA 1
ATOM 746 C C . LEU A 1 92 ? -15.602 -14.82 -8.445 1 93.81 92 LEU A C 1
ATOM 748 O O . LEU A 1 92 ? -16.344 -15.43 -9.219 1 93.81 92 LEU A O 1
ATOM 752 N N . HIS A 1 93 ? -14.391 -15.18 -8.258 1 94.44 93 HIS A N 1
ATOM 753 C CA . HIS A 1 93 ? -13.773 -16.375 -8.844 1 94.44 93 HIS A CA 1
ATOM 754 C C . HIS A 1 93 ? -12.445 -16.688 -8.18 1 94.44 93 HIS A C 1
ATOM 756 O O . HIS A 1 93 ? -12.062 -16.047 -7.199 1 94.44 93 HIS A O 1
ATOM 762 N N . PHE A 1 94 ? -11.867 -17.734 -8.664 1 94.38 94 PHE A N 1
ATOM 763 C CA . PHE A 1 94 ? -10.578 -18.156 -8.133 1 94.38 94 PHE A CA 1
ATOM 764 C C . PHE A 1 94 ? -9.492 -18.062 -9.195 1 94.38 94 PHE A C 1
ATOM 766 O O . PHE A 1 94 ? -9.773 -18.125 -10.391 1 94.38 94 PHE A O 1
ATOM 773 N N . ALA A 1 95 ? -8.266 -17.812 -8.758 1 93.44 95 ALA A N 1
ATOM 774 C CA . ALA A 1 95 ? -7.148 -17.609 -9.672 1 93.44 95 ALA A CA 1
ATOM 775 C C . ALA A 1 95 ? -5.836 -18.078 -9.062 1 93.44 95 ALA A C 1
ATOM 777 O O . ALA A 1 95 ? -5.809 -18.5 -7.902 1 93.44 95 ALA A O 1
ATOM 778 N N . GLN A 1 96 ? -4.777 -18.078 -9.875 1 87.5 96 GLN A N 1
ATOM 779 C CA . GLN A 1 96 ? -3.438 -18.375 -9.383 1 87.5 96 GLN A CA 1
ATOM 780 C C . GLN A 1 96 ? -2.744 -17.125 -8.875 1 87.5 96 GLN A C 1
ATOM 782 O O . GLN A 1 96 ? -2.807 -16.062 -9.516 1 87.5 96 GLN A O 1
ATOM 787 N N . LEU A 1 97 ? -2.168 -17.297 -7.688 1 74.69 97 LEU A N 1
ATOM 788 C CA . LEU A 1 97 ? -1.519 -16.172 -7.039 1 74.69 97 LEU A CA 1
ATOM 789 C C . LEU A 1 97 ? -0.433 -15.578 -7.93 1 74.69 97 LEU A C 1
ATOM 791 O O . LEU A 1 97 ? -0.28 -14.359 -8.008 1 74.69 97 LEU A O 1
ATOM 795 N N . ASN A 1 98 ? 0.381 -16.328 -8.641 1 75.31 98 ASN A N 1
ATOM 796 C CA . ASN A 1 98 ? 1.552 -15.891 -9.391 1 75.31 98 ASN A CA 1
ATOM 797 C C . ASN A 1 98 ? 1.157 -15.062 -10.609 1 75.31 98 ASN A C 1
ATOM 799 O O . ASN A 1 98 ? 2.018 -14.484 -11.281 1 75.31 98 ASN A O 1
ATOM 803 N N . GLN A 1 99 ? -0.14 -14.836 -10.773 1 75.75 99 GLN A N 1
ATOM 804 C CA . GLN A 1 99 ? -0.625 -14.094 -11.93 1 75.75 99 GLN A CA 1
ATOM 805 C C . GLN A 1 99 ? -0.877 -12.633 -11.578 1 75.75 99 GLN A C 1
ATOM 807 O O . GLN A 1 99 ? -1.13 -11.812 -12.461 1 75.75 99 GLN A O 1
ATOM 812 N N . ILE A 1 100 ? -0.747 -12.336 -10.352 1 84.69 100 ILE A N 1
ATOM 813 C CA . ILE A 1 100 ? -1.13 -10.977 -9.969 1 84.69 100 ILE A CA 1
ATOM 814 C C . ILE A 1 100 ? 0.12 -10.133 -9.742 1 84.69 100 ILE A C 1
ATOM 816 O O . ILE A 1 100 ? 0.95 -10.453 -8.891 1 84.69 100 ILE A O 1
ATOM 820 N N . SER A 1 101 ? 0.248 -9.07 -10.508 1 85.88 101 SER A N 1
ATOM 821 C CA . SER A 1 101 ? 1.353 -8.125 -10.359 1 85.88 101 SER A CA 1
ATOM 822 C C . SER A 1 101 ? 1.262 -7.371 -9.031 1 85.88 101 SER A C 1
ATOM 824 O O . SER A 1 101 ? 0.173 -6.98 -8.609 1 85.88 101 SER A O 1
ATOM 826 N N . PRO A 1 102 ? 2.389 -7.086 -8.438 1 88.06 102 PRO A N 1
ATOM 827 C CA . PRO A 1 102 ? 2.402 -6.324 -7.191 1 88.06 102 PRO A CA 1
ATOM 828 C C . PRO A 1 102 ? 1.767 -4.941 -7.336 1 88.06 102 PRO A C 1
ATOM 830 O O . PRO A 1 102 ? 1.331 -4.352 -6.344 1 88.06 102 PRO A O 1
ATOM 833 N N . VAL A 1 103 ? 1.688 -4.457 -8.57 1 88.69 103 VAL A N 1
ATOM 834 C CA . VAL A 1 103 ? 1.16 -3.119 -8.805 1 88.69 103 VAL A CA 1
ATOM 835 C C . VAL A 1 103 ? -0.31 -3.064 -8.391 1 88.69 103 VAL A C 1
ATOM 837 O O . VAL A 1 103 ? -0.845 -1.989 -8.117 1 88.69 103 VAL A O 1
ATOM 840 N N . TYR A 1 104 ? -0.87 -4.227 -8.297 1 91.62 104 TYR A N 1
ATOM 841 C CA . TYR A 1 104 ? -2.305 -4.246 -8.039 1 91.62 104 TYR A CA 1
ATOM 842 C C . TYR A 1 104 ? -2.59 -4.266 -6.547 1 91.62 104 TYR A C 1
ATOM 844 O O . TYR A 1 104 ? -3.717 -4.004 -6.117 1 91.62 104 TYR A O 1
ATOM 852 N N . TYR A 1 105 ? -1.66 -4.652 -5.766 1 92.12 105 TYR A N 1
ATOM 853 C CA . TYR A 1 105 ? -1.907 -4.766 -4.332 1 92.12 105 TYR A CA 1
ATOM 854 C C . TYR A 1 105 ? -1.831 -3.4 -3.656 1 92.12 105 TYR A C 1
ATOM 856 O O . TYR A 1 105 ? -0.942 -2.6 -3.957 1 92.12 105 TYR A O 1
ATOM 864 N N . GLU A 1 106 ? -2.727 -3.127 -2.768 1 93.25 106 GLU A N 1
ATOM 865 C CA . GLU A 1 106 ? -2.756 -1.865 -2.035 1 93.25 106 GLU A CA 1
ATOM 866 C C . GLU A 1 106 ? -2.453 -2.078 -0.555 1 93.25 106 GLU A C 1
ATOM 868 O O . GLU A 1 106 ? -1.365 -1.744 -0.083 1 93.25 106 GLU A O 1
ATOM 873 N N . LYS A 1 107 ? -3.373 -2.717 0.164 1 92.88 107 LYS A N 1
ATOM 874 C CA . LYS A 1 107 ? -3.23 -3.004 1.588 1 92.88 107 LYS A CA 1
ATOM 875 C C . LYS A 1 107 ? -3.58 -4.457 1.895 1 92.88 107 LYS A C 1
ATOM 877 O O . LYS A 1 107 ? -4.516 -5.012 1.315 1 92.88 107 LYS A O 1
ATOM 882 N N . THR A 1 108 ? -2.807 -5.016 2.848 1 93.69 108 THR A N 1
ATOM 883 C CA . THR A 1 108 ? -3.049 -6.406 3.213 1 93.69 108 T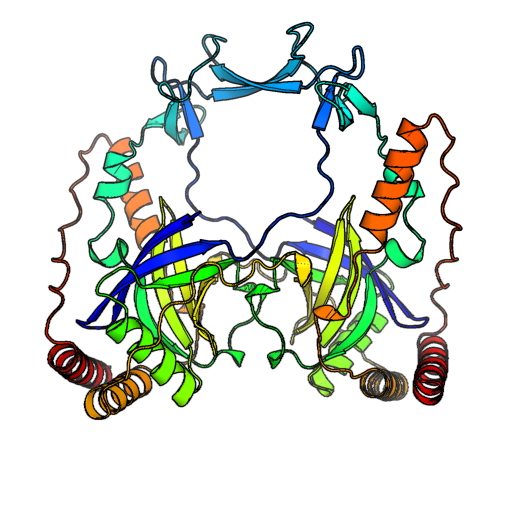HR A CA 1
ATOM 884 C C . THR A 1 108 ? -3.523 -6.512 4.66 1 93.69 108 THR A C 1
ATOM 886 O O . THR A 1 108 ? -2.988 -5.84 5.543 1 93.69 108 THR A O 1
ATOM 889 N N . TYR A 1 109 ? -4.508 -7.332 4.875 1 93.81 109 TYR A N 1
ATOM 890 C CA . TYR A 1 109 ? -5.078 -7.605 6.191 1 93.81 109 TYR A CA 1
ATOM 891 C C . TYR A 1 109 ? -4.977 -9.086 6.527 1 93.81 109 TYR A C 1
ATOM 893 O O . TYR A 1 109 ? -4.867 -9.93 5.633 1 93.81 109 TYR A O 1
ATOM 901 N N . GLN A 1 110 ? -4.973 -9.312 7.777 1 92.62 110 GLN A N 1
ATOM 902 C CA . GLN A 1 110 ? -5.164 -10.68 8.258 1 92.62 110 GLN A CA 1
ATOM 903 C C . GLN A 1 110 ? -6.629 -10.945 8.594 1 92.62 110 GLN A C 1
ATOM 905 O O . GLN A 1 110 ? -7.254 -10.164 9.32 1 92.62 110 GLN A O 1
ATOM 910 N N . ALA A 1 111 ? -7.145 -12.008 8.078 1 94.69 111 ALA A N 1
ATOM 911 C CA . ALA A 1 111 ? -8.523 -12.391 8.383 1 94.69 111 ALA A CA 1
ATOM 912 C C . ALA A 1 111 ? -8.57 -13.406 9.523 1 94.69 111 ALA A C 1
ATOM 914 O O . ALA A 1 111 ? -7.781 -14.352 9.547 1 94.69 111 ALA A O 1
ATOM 915 N N . VAL A 1 112 ? -9.438 -13.148 10.43 1 92.88 112 VAL A N 1
ATOM 916 C CA . VAL A 1 112 ? -9.695 -14.086 11.523 1 92.88 112 VAL A CA 1
ATOM 917 C C . VAL A 1 112 ? -11.195 -14.383 11.602 1 92.88 112 VAL A C 1
ATOM 919 O O . VAL A 1 112 ? -12.016 -13.469 11.57 1 92.88 112 VAL A O 1
ATOM 922 N N . PRO A 1 113 ? -11.508 -15.672 11.633 1 93.25 113 PRO A N 1
ATOM 923 C CA . PRO A 1 113 ? -12.938 -15.984 11.719 1 93.25 113 PRO A CA 1
ATOM 924 C C . PRO A 1 113 ? -13.562 -15.531 13.039 1 93.25 113 PRO A C 1
ATOM 926 O O . PRO A 1 113 ? -12.922 -15.609 14.086 1 93.25 113 PRO A O 1
ATOM 929 N N . GLU A 1 114 ? -14.727 -15.008 12.961 1 92.25 114 GLU A N 1
ATOM 930 C CA . GLU A 1 114 ? -15.523 -14.727 14.148 1 92.25 114 GLU A CA 1
ATOM 931 C C . GLU A 1 114 ? -16.188 -15.984 14.688 1 92.25 114 GLU A C 1
ATOM 933 O O . GLU A 1 114 ? -16.172 -17.031 14.031 1 92.25 114 GLU A O 1
ATOM 938 N N . THR A 1 115 ? -16.719 -15.773 15.875 1 89.31 115 THR A N 1
ATOM 939 C CA . THR A 1 115 ? -17.391 -16.906 16.5 1 89.31 115 THR A CA 1
ATOM 940 C C . THR A 1 115 ? -18.469 -17.469 15.578 1 89.31 115 THR A C 1
ATOM 942 O O . THR A 1 115 ? -19.281 -16.734 15.039 1 89.31 115 THR A O 1
ATOM 945 N N . GLY A 1 116 ? -18.391 -18.797 15.367 1 88.12 116 GLY A N 1
ATOM 946 C CA . GLY A 1 116 ? -19.391 -19.469 14.523 1 88.12 116 GLY A CA 1
ATOM 947 C C . GLY A 1 116 ? -18.922 -19.625 13.086 1 88.12 116 GLY A C 1
ATOM 948 O O . GLY A 1 116 ? -19.516 -20.391 12.328 1 88.12 116 GLY A O 1
ATOM 949 N N . GLY A 1 117 ? -17.844 -18.922 12.688 1 91 117 GLY A N 1
ATOM 950 C CA . GLY A 1 117 ? -17.391 -18.969 11.312 1 91 117 GLY A CA 1
ATOM 951 C C . GLY A 1 117 ? -16.125 -19.797 11.141 1 91 117 GLY A C 1
ATOM 952 O O . GLY A 1 117 ? -15.609 -19.922 10.023 1 91 117 GLY A O 1
ATOM 953 N N . GLU A 1 118 ? -15.688 -20.531 12.156 1 92.38 118 GLU A N 1
ATOM 954 C CA . GLU A 1 118 ? -14.375 -21.172 12.172 1 92.38 118 GLU A CA 1
ATOM 955 C C . GLU A 1 118 ? -14.328 -22.344 11.188 1 92.38 118 GLU A C 1
ATOM 957 O O . GLU A 1 118 ? -13.336 -22.5 10.461 1 92.38 118 GLU A O 1
ATOM 962 N N . LYS A 1 119 ? -15.352 -23.109 11.164 1 90.94 119 LYS A N 1
ATOM 963 C CA . LYS A 1 119 ? -15.367 -24.297 10.297 1 90.94 119 LYS A CA 1
ATOM 964 C C . LYS A 1 119 ? -15.344 -23.891 8.828 1 90.94 119 LYS A C 1
ATOM 966 O O . LYS A 1 119 ? -14.555 -24.422 8.047 1 90.94 119 LYS A O 1
ATOM 971 N N . ALA A 1 120 ? -16.219 -22.938 8.516 1 92.38 120 ALA A N 1
ATOM 972 C CA . ALA A 1 120 ? -16.281 -22.469 7.137 1 92.38 120 ALA A CA 1
ATOM 973 C C . ALA A 1 120 ? -14.984 -21.781 6.73 1 92.38 120 ALA A C 1
ATOM 975 O O . ALA A 1 120 ? -14.531 -21.922 5.59 1 92.38 120 ALA A O 1
ATOM 976 N N . PHE A 1 121 ? -14.43 -21.078 7.637 1 94.38 121 PHE A N 1
ATOM 977 C CA . PHE A 1 121 ? -13.164 -20.391 7.406 1 94.38 121 PHE A CA 1
ATOM 978 C C . PHE A 1 121 ? -12.047 -21.391 7.109 1 94.38 121 PHE A C 1
ATOM 980 O O . PHE A 1 121 ? -11.32 -21.234 6.129 1 94.38 121 PHE A O 1
ATOM 987 N N . GLU A 1 122 ? -11.992 -22.406 7.871 1 94.19 122 GLU A N 1
ATOM 988 C CA . GLU A 1 122 ? -10.977 -23.438 7.691 1 94.19 122 GLU A CA 1
ATOM 989 C C . GLU A 1 122 ? -11.195 -24.203 6.383 1 94.19 122 GLU A C 1
ATOM 991 O O . GLU A 1 122 ? -10.234 -24.562 5.703 1 94.19 122 GLU A O 1
ATOM 996 N N . LEU A 1 123 ? -12.453 -24.438 6.133 1 93.12 123 LEU A N 1
ATOM 997 C CA . LEU A 1 123 ? -12.781 -25.109 4.879 1 93.12 123 LEU A CA 1
ATOM 998 C C . LEU A 1 123 ? -12.281 -24.297 3.688 1 93.12 123 LEU A C 1
ATOM 1000 O O . LEU A 1 123 ? -11.648 -24.844 2.779 1 93.12 123 LEU A O 1
ATOM 1004 N N . LEU A 1 124 ? -12.555 -23.016 3.684 1 94.62 124 LEU A N 1
ATOM 1005 C CA . LEU A 1 124 ? -12.094 -22.141 2.611 1 94.62 124 LEU A CA 1
ATOM 1006 C C . LEU A 1 124 ? -10.57 -22.141 2.533 1 94.62 124 LEU A C 1
ATOM 1008 O O . LEU A 1 124 ? -10 -22.344 1.457 1 94.62 124 LEU A O 1
ATOM 1012 N N . ARG A 1 125 ? -9.883 -21.953 3.65 1 95.31 125 ARG A N 1
ATOM 1013 C CA . ARG A 1 125 ? -8.43 -21.906 3.705 1 95.31 125 ARG A CA 1
ATOM 1014 C C . ARG A 1 125 ? -7.816 -23.188 3.152 1 95.31 125 ARG A C 1
ATOM 1016 O O . ARG A 1 125 ? -6.953 -23.125 2.273 1 95.31 125 ARG A O 1
ATOM 1023 N N . SER A 1 126 ? -8.25 -24.328 3.68 1 95.25 126 SER A N 1
ATOM 1024 C CA . SER A 1 126 ? -7.672 -25.609 3.32 1 95.25 126 SER A CA 1
ATOM 1025 C C . SER A 1 126 ? -7.914 -25.938 1.851 1 95.25 126 SER A C 1
ATOM 1027 O O . SER A 1 126 ? -7.031 -26.469 1.17 1 95.25 126 SER A O 1
ATOM 1029 N N . ALA A 1 127 ? -9.117 -25.625 1.391 1 94.81 127 ALA A N 1
ATOM 1030 C CA . ALA A 1 127 ? -9.43 -25.891 -0.01 1 94.81 127 ALA A CA 1
ATOM 1031 C C . ALA A 1 127 ? -8.578 -25.031 -0.939 1 94.81 127 ALA A C 1
ATOM 1033 O O . ALA A 1 127 ? -8.055 -25.516 -1.943 1 94.81 127 ALA A O 1
ATOM 1034 N N . LEU A 1 128 ? -8.43 -23.75 -0.617 1 96.25 128 LEU A N 1
ATOM 1035 C CA . LEU A 1 128 ? -7.59 -22.875 -1.41 1 96.25 128 LEU A CA 1
ATOM 1036 C C . LEU A 1 128 ? -6.145 -23.359 -1.421 1 96.25 128 LEU A C 1
ATOM 1038 O O . LEU A 1 128 ? -5.488 -23.344 -2.465 1 96.25 128 LEU A O 1
ATOM 1042 N N . MET A 1 129 ? -5.672 -23.828 -0.28 1 94.56 129 MET A N 1
ATOM 1043 C CA . MET A 1 129 ? -4.312 -24.344 -0.17 1 94.56 129 MET A CA 1
ATOM 1044 C C . MET A 1 129 ? -4.137 -25.594 -1.028 1 94.56 129 MET A C 1
ATOM 1046 O O . MET A 1 129 ? -3.154 -25.719 -1.767 1 94.56 129 MET A O 1
ATOM 1050 N N . ALA A 1 130 ? -5.023 -26.453 -0.94 1 95.12 130 ALA A N 1
ATOM 1051 C CA . ALA A 1 130 ? -4.941 -27.719 -1.65 1 95.12 130 ALA A CA 1
ATOM 1052 C C . ALA A 1 130 ? -4.934 -27.516 -3.162 1 95.12 130 ALA A C 1
ATOM 1054 O O . ALA A 1 130 ? -4.211 -28.203 -3.889 1 95.12 130 ALA A O 1
ATOM 1055 N N . GLU A 1 131 ? -5.773 -26.547 -3.572 1 95.19 131 GLU A N 1
ATOM 1056 C CA . GLU A 1 131 ? -5.898 -26.297 -5.008 1 95.19 131 GLU A CA 1
ATOM 1057 C C . GLU A 1 131 ? -4.859 -25.297 -5.488 1 95.19 131 GLU A C 1
ATOM 1059 O O . GLU A 1 131 ? -4.766 -25.016 -6.688 1 95.19 131 GLU A O 1
ATOM 1064 N N . GLN A 1 132 ? -4.086 -24.703 -4.566 1 92.5 132 GLN A N 1
ATOM 1065 C CA . GLN A 1 132 ? -3.074 -23.688 -4.855 1 92.5 132 GLN A CA 1
ATOM 1066 C C . GLN A 1 132 ? -3.682 -22.5 -5.598 1 92.5 132 GLN A C 1
ATOM 1068 O O . GLN A 1 132 ? -3.168 -22.078 -6.641 1 92.5 132 GLN A O 1
ATOM 1073 N N . LYS A 1 133 ? -4.812 -22.062 -5.016 1 94.69 133 LYS A N 1
ATOM 1074 C CA . LYS A 1 133 ? -5.547 -20.953 -5.598 1 94.69 133 LYS A CA 1
ATOM 1075 C C . LYS A 1 133 ? -5.773 -19.844 -4.57 1 94.69 133 LYS A C 1
ATOM 1077 O O . LYS A 1 133 ? -5.641 -20.062 -3.367 1 94.69 133 LYS A O 1
ATOM 1082 N N . ILE A 1 134 ? -6.012 -18.688 -5.102 1 95.38 134 ILE A N 1
ATOM 1083 C CA . ILE A 1 134 ? -6.531 -17.594 -4.297 1 95.38 134 ILE A CA 1
ATOM 1084 C C . ILE A 1 134 ? -7.938 -17.219 -4.773 1 95.38 134 ILE A C 1
ATOM 1086 O O . ILE A 1 134 ? -8.375 -17.672 -5.84 1 95.38 134 ILE A O 1
ATOM 1090 N N . ALA A 1 135 ? -8.617 -16.5 -3.957 1 96.69 135 ALA A N 1
ATOM 1091 C CA . ALA A 1 135 ? -9.93 -15.992 -4.352 1 96.69 135 ALA A CA 1
ATOM 1092 C C . ALA A 1 135 ? -9.875 -14.508 -4.68 1 96.69 135 ALA A C 1
ATOM 1094 O O . ALA A 1 135 ? -9.164 -13.742 -4.02 1 96.69 135 ALA A O 1
ATOM 1095 N N . ILE A 1 136 ? -10.562 -14.141 -5.73 1 96.06 136 ILE A N 1
ATOM 1096 C CA . ILE A 1 136 ? -10.789 -12.742 -6.059 1 96.06 136 ILE A CA 1
ATOM 1097 C C . ILE A 1 136 ? -12.188 -12.32 -5.605 1 96.06 136 ILE A C 1
ATOM 1099 O O . ILE A 1 136 ? -13.172 -12.992 -5.922 1 96.06 136 ILE A O 1
ATOM 1103 N N . GLY A 1 137 ? -12.203 -11.344 -4.785 1 96.25 137 GLY A N 1
ATOM 1104 C CA . GLY A 1 137 ? -13.484 -10.867 -4.273 1 96.25 137 GLY A CA 1
ATOM 1105 C C . GLY A 1 137 ? -13.648 -9.367 -4.387 1 96.25 137 GLY A C 1
ATOM 1106 O O . GLY A 1 137 ? -12.758 -8.672 -4.875 1 96.25 137 GLY A O 1
ATOM 1107 N N . LYS A 1 138 ? -14.773 -8.945 -4.02 1 95.31 138 LYS A N 1
ATOM 1108 C CA . LYS A 1 138 ? -15.109 -7.523 -4.086 1 95.31 138 LYS A CA 1
ATOM 1109 C C . LYS A 1 138 ? -16.016 -7.121 -2.93 1 95.31 138 LYS A C 1
ATOM 1111 O O . LYS A 1 138 ? -16.797 -7.938 -2.434 1 95.31 138 LYS A O 1
ATOM 1116 N N . THR A 1 139 ? -15.883 -5.902 -2.492 1 94.94 139 THR A N 1
ATOM 1117 C CA . THR A 1 139 ? -16.734 -5.32 -1.453 1 94.94 139 THR A CA 1
ATOM 1118 C C . THR A 1 139 ? -16.703 -3.797 -1.528 1 94.94 139 THR A C 1
ATOM 1120 O O . THR A 1 139 ? -16.016 -3.221 -2.371 1 94.94 139 THR A O 1
ATOM 1123 N N . VAL A 1 140 ? -17.562 -3.174 -0.834 1 92.94 140 VAL A N 1
ATOM 1124 C CA . VAL A 1 140 ? -17.516 -1.723 -0.693 1 92.94 140 VAL A CA 1
ATOM 1125 C C . VAL A 1 140 ? -17.078 -1.358 0.725 1 92.94 140 VAL A C 1
ATOM 1127 O O . VAL A 1 140 ? -17.719 -1.762 1.699 1 92.94 140 VAL A O 1
ATOM 1130 N N . MET A 1 141 ? -15.984 -0.751 0.866 1 90.25 141 MET A N 1
ATOM 1131 C CA . MET A 1 141 ? -15.484 -0.222 2.129 1 90.25 141 MET A CA 1
ATOM 1132 C C . MET A 1 141 ? -15.625 1.295 2.18 1 90.25 141 MET A C 1
ATOM 1134 O O . MET A 1 141 ? -14.859 2.016 1.536 1 90.25 141 MET A O 1
ATOM 1138 N N . GLY A 1 142 ? -16.516 1.795 3.037 1 86.62 142 GLY A N 1
ATOM 1139 C CA . GLY A 1 142 ? -16.828 3.213 2.961 1 86.62 142 GLY A CA 1
ATOM 1140 C C . GLY A 1 142 ? -17.406 3.629 1.62 1 86.62 142 GLY A C 1
ATOM 1141 O O . GLY A 1 142 ? -18.438 3.109 1.193 1 86.62 142 GLY A O 1
ATOM 1142 N N . THR A 1 143 ? -16.75 4.484 0.961 1 88.25 143 THR A N 1
ATOM 1143 C CA . THR A 1 143 ? -17.219 4.941 -0.346 1 88.25 143 THR A CA 1
ATOM 1144 C C . THR A 1 143 ? -16.344 4.355 -1.457 1 88.25 143 THR A C 1
ATOM 1146 O O . THR A 1 143 ? -16.344 4.863 -2.58 1 88.25 143 THR A O 1
ATOM 1149 N N . LYS A 1 144 ? -15.648 3.301 -1.051 1 89.62 144 LYS A N 1
ATOM 1150 C CA . LYS A 1 144 ? -14.727 2.729 -2.023 1 89.62 144 LYS A CA 1
ATOM 1151 C C . LYS A 1 144 ? -15.148 1.319 -2.426 1 89.62 144 LYS A C 1
ATOM 1153 O O . LYS A 1 144 ? -15.25 0.431 -1.577 1 89.62 144 LYS A O 1
ATOM 1158 N N . ASP A 1 145 ? -15.492 1.184 -3.725 1 92.19 145 ASP A N 1
ATOM 1159 C CA . ASP A 1 145 ? -15.594 -0.157 -4.293 1 92.19 145 ASP A CA 1
ATOM 1160 C C . ASP A 1 145 ? -14.227 -0.835 -4.336 1 92.19 145 ASP A C 1
ATOM 1162 O O . ASP A 1 145 ? -13.297 -0.337 -4.98 1 92.19 145 ASP A O 1
ATOM 1166 N N . THR A 1 146 ? -14.117 -1.934 -3.635 1 93.25 146 THR A N 1
ATOM 1167 C CA . THR A 1 146 ? -12.781 -2.465 -3.389 1 93.25 146 THR A CA 1
ATOM 1168 C C . THR A 1 146 ? -12.664 -3.895 -3.91 1 93.25 146 THR A C 1
ATOM 1170 O O . THR A 1 146 ? -13.445 -4.77 -3.52 1 93.25 146 THR A O 1
ATOM 1173 N N . LEU A 1 147 ? -11.758 -4.082 -4.867 1 95.31 147 LEU A N 1
ATOM 1174 C CA . LEU A 1 147 ? -11.328 -5.418 -5.273 1 95.31 147 LEU A CA 1
ATOM 1175 C C . LEU A 1 147 ? -10.367 -6.016 -4.25 1 95.31 147 LEU A C 1
ATOM 1177 O O . LEU A 1 147 ? -9.594 -5.289 -3.623 1 95.31 147 LEU A O 1
ATOM 1181 N N . MET A 1 148 ? -10.461 -7.355 -4.055 1 95.94 148 MET A N 1
ATOM 1182 C CA . MET A 1 148 ? -9.586 -7.945 -3.043 1 95.94 148 MET A CA 1
ATOM 1183 C C . MET A 1 148 ? -9.117 -9.336 -3.469 1 95.94 148 MET A C 1
ATOM 1185 O O . MET A 1 148 ? -9.82 -10.031 -4.207 1 95.94 148 MET A O 1
ATOM 1189 N N . ALA A 1 149 ? -7.941 -9.68 -3.062 1 96.19 149 ALA A N 1
ATOM 1190 C CA . ALA A 1 149 ? -7.41 -11.039 -3.148 1 96.19 149 ALA A CA 1
ATOM 1191 C C . ALA A 1 149 ? -7.441 -11.727 -1.787 1 96.19 149 ALA A C 1
ATOM 1193 O O . ALA A 1 149 ? -6.977 -11.172 -0.79 1 96.19 149 ALA A O 1
ATOM 1194 N N . ILE A 1 150 ? -8.062 -12.875 -1.719 1 96.94 150 ILE A N 1
ATOM 1195 C CA . ILE A 1 150 ? -8.086 -13.719 -0.528 1 96.94 150 ILE A CA 1
ATOM 1196 C C . ILE A 1 150 ? -7.051 -14.828 -0.656 1 96.94 150 ILE A C 1
ATOM 1198 O O . ILE A 1 150 ? -7.215 -15.758 -1.456 1 96.94 150 ILE A O 1
ATOM 1202 N N . ILE A 1 151 ? -6.051 -14.773 0.138 1 95.06 151 ILE A N 1
ATOM 1203 C CA . ILE A 1 151 ? -4.852 -15.578 -0.042 1 95.06 151 ILE A CA 1
ATOM 1204 C C . ILE A 1 151 ? -4.668 -16.5 1.159 1 95.06 151 ILE A C 1
ATOM 1206 O O . ILE A 1 151 ? -4.395 -16.047 2.27 1 95.06 151 ILE A O 1
ATOM 1210 N N . PRO A 1 152 ? -4.734 -17.797 0.902 1 94.31 152 PRO A N 1
ATOM 1211 C CA . PRO A 1 152 ? -4.535 -18.734 2.012 1 94.31 152 PRO A CA 1
ATOM 1212 C C . PRO A 1 152 ? -3.066 -18.859 2.418 1 94.31 152 PRO A C 1
ATOM 1214 O O . PRO A 1 152 ? -2.178 -18.75 1.571 1 94.31 152 PRO A O 1
ATOM 1217 N N . ARG A 1 153 ? -2.848 -18.984 3.668 1 90.31 153 ARG A N 1
ATOM 1218 C CA . ARG A 1 153 ? -1.548 -19.312 4.25 1 90.31 153 ARG A CA 1
ATOM 1219 C C . ARG A 1 153 ? -1.638 -20.531 5.145 1 90.31 153 ARG A C 1
ATOM 1221 O O . ARG A 1 153 ? -2.73 -21.047 5.398 1 90.31 153 ARG A O 1
ATOM 1228 N N . GLU A 1 154 ? -0.466 -20.953 5.547 1 88 154 GLU A N 1
ATOM 1229 C CA . GLU A 1 154 ? -0.453 -22.125 6.434 1 88 154 GLU A CA 1
ATOM 1230 C C . GLU A 1 154 ? -1.253 -21.859 7.703 1 88 154 GLU A C 1
ATOM 1232 O O . GLU A 1 154 ? -1.996 -22.719 8.172 1 88 154 GLU A O 1
ATOM 1237 N N . ASP A 1 155 ? -1.101 -20.625 8.234 1 84.94 155 ASP A N 1
ATOM 1238 C CA . ASP A 1 155 ? -1.734 -20.328 9.516 1 84.94 155 ASP A CA 1
ATOM 1239 C C . ASP A 1 155 ? -2.779 -19.234 9.375 1 84.94 155 ASP A C 1
ATOM 1241 O O . ASP A 1 155 ? -2.969 -18.422 10.289 1 84.94 155 ASP A O 1
ATOM 1245 N N . GLY A 1 156 ? -3.529 -19.234 8.234 1 90.75 156 GLY A N 1
ATOM 1246 C CA . GLY A 1 156 ? -4.578 -18.234 8.125 1 90.75 156 GLY A CA 1
ATOM 1247 C C . GLY A 1 156 ? -4.805 -17.75 6.699 1 90.75 156 GLY A C 1
ATOM 1248 O O . GLY A 1 156 ? -4.41 -18.438 5.746 1 90.75 156 GLY A O 1
ATOM 1249 N N . ILE A 1 157 ? -5.617 -16.688 6.66 1 94.38 157 ILE A N 1
ATOM 1250 C CA . ILE A 1 157 ? -5.969 -16.094 5.375 1 94.38 157 ILE A CA 1
ATOM 1251 C C . ILE A 1 157 ? -5.621 -14.617 5.379 1 94.38 157 ILE A C 1
ATOM 1253 O O . ILE A 1 157 ? -5.906 -13.906 6.352 1 94.38 157 ILE A O 1
ATOM 1257 N N . LEU A 1 158 ? -4.914 -14.227 4.348 1 93.88 158 LEU A N 1
ATOM 1258 C CA . LEU A 1 158 ? -4.672 -12.805 4.102 1 93.88 158 LEU A CA 1
ATOM 1259 C C . LEU A 1 158 ? -5.691 -12.242 3.115 1 93.88 158 LEU A C 1
ATOM 1261 O O . LEU A 1 158 ? -6.09 -12.93 2.172 1 93.88 158 LEU A O 1
ATOM 1265 N N . ILE A 1 159 ? -6.07 -11.062 3.393 1 96.31 159 ILE A N 1
ATOM 1266 C CA . ILE A 1 159 ? -6.918 -10.336 2.459 1 96.31 159 ILE A CA 1
ATOM 1267 C C . ILE A 1 159 ? -6.207 -9.062 2 1 96.31 159 ILE A C 1
ATOM 1269 O O . ILE A 1 159 ? -5.934 -8.172 2.807 1 96.31 159 ILE A O 1
ATOM 1273 N N . SER A 1 160 ? -5.977 -9.023 0.705 1 95.75 160 SER A N 1
ATOM 1274 C CA . SER A 1 160 ? -5.301 -7.855 0.149 1 95.75 160 SER A CA 1
ATOM 1275 C C . SER A 1 160 ? -6.238 -7.051 -0.742 1 95.75 160 SER A C 1
ATOM 1277 O O . SER A 1 160 ? -6.805 -7.582 -1.699 1 95.75 160 SER A O 1
ATOM 1279 N N . THR A 1 161 ? -6.398 -5.793 -0.428 1 95.94 161 THR A N 1
ATOM 1280 C CA . THR A 1 161 ? -7.137 -4.926 -1.336 1 95.94 161 THR A CA 1
ATOM 1281 C C . THR A 1 161 ? -6.332 -4.656 -2.604 1 95.94 161 THR A C 1
ATOM 1283 O O . THR A 1 161 ? -5.102 -4.656 -2.574 1 95.94 161 THR A O 1
ATOM 1286 N N . MET A 1 162 ? -7.051 -4.477 -3.654 1 94.62 162 MET A N 1
ATOM 1287 C CA . MET A 1 162 ? -6.383 -4.332 -4.945 1 94.62 162 MET A CA 1
ATOM 1288 C C . MET A 1 162 ? -6.867 -3.086 -5.676 1 94.62 162 MET A C 1
ATOM 1290 O O . MET A 1 162 ? -8.023 -2.68 -5.516 1 94.62 162 MET A O 1
ATOM 1294 N N . PHE A 1 163 ? -6.004 -2.541 -6.445 1 91.94 163 PHE A N 1
ATOM 1295 C CA . PHE A 1 163 ? -6.371 -1.47 -7.363 1 91.94 163 PHE A CA 1
ATOM 1296 C C . PHE A 1 163 ? -7.086 -2.029 -8.586 1 91.94 163 PHE A C 1
ATOM 1298 O O . PHE A 1 163 ? -6.766 -3.125 -9.055 1 91.94 163 PHE A O 1
ATOM 1305 N N . TYR A 1 164 ? -8.039 -1.235 -9.031 1 91.94 164 TYR A N 1
ATOM 1306 C CA . TYR A 1 164 ? -8.625 -1.558 -10.328 1 91.94 164 TYR A CA 1
ATOM 1307 C C . TYR A 1 164 ? -7.672 -1.21 -11.461 1 91.94 164 TYR A C 1
ATOM 1309 O O . TYR A 1 164 ? -6.746 -0.417 -11.281 1 91.94 164 TYR A O 1
ATOM 1317 N N . ALA A 1 165 ? -7.949 -1.82 -12.531 1 90.5 165 ALA A N 1
ATOM 1318 C CA . ALA A 1 165 ? -7.105 -1.569 -13.703 1 90.5 165 ALA A CA 1
ATOM 1319 C C . ALA A 1 165 ? -7.062 -0.081 -14.039 1 90.5 165 ALA A C 1
ATOM 1321 O O . ALA A 1 165 ? -6.016 0.448 -14.414 1 90.5 165 ALA A O 1
ATOM 1322 N N . ASP A 1 166 ? -8.172 0.599 -13.852 1 88.25 166 ASP A N 1
ATOM 1323 C CA . ASP A 1 166 ? -8.258 2.008 -14.219 1 88.25 166 ASP A CA 1
ATOM 1324 C C . ASP A 1 166 ? -7.539 2.887 -13.195 1 88.25 166 ASP A C 1
ATOM 1326 O O . ASP A 1 166 ? -7.309 4.074 -13.445 1 88.25 166 ASP A O 1
ATOM 1330 N N . ASP A 1 167 ? -7.188 2.309 -12.078 1 89.88 167 ASP A N 1
ATOM 1331 C CA . ASP A 1 167 ? -6.414 3.035 -11.078 1 89.88 167 ASP A CA 1
ATOM 1332 C C . ASP A 1 167 ? -4.922 2.994 -11.398 1 89.88 167 ASP A C 1
ATOM 1334 O O . ASP A 1 167 ? -4.137 3.748 -10.82 1 89.88 167 ASP A O 1
ATOM 1338 N N . ILE A 1 168 ? -4.562 2.078 -12.203 1 89.25 168 ILE A N 1
ATOM 1339 C CA . ILE A 1 168 ? -3.156 1.921 -12.562 1 89.25 168 ILE A CA 1
ATOM 1340 C C . ILE A 1 168 ? -2.803 2.875 -13.695 1 89.25 168 ILE A C 1
ATOM 1342 O O . ILE A 1 168 ? -3.443 2.857 -14.75 1 89.25 168 ILE A O 1
ATOM 1346 N N . LYS A 1 169 ? -1.814 3.717 -13.422 1 85.38 169 LYS A N 1
ATOM 1347 C CA . LYS A 1 169 ? -1.385 4.691 -14.414 1 85.38 169 LYS A CA 1
ATOM 1348 C C . LYS A 1 169 ? -0.666 4.008 -15.578 1 85.38 169 LYS A C 1
ATOM 1350 O O . LYS A 1 169 ? 0.066 3.037 -15.375 1 85.38 169 LYS A O 1
ATOM 1355 N N . ALA A 1 170 ? -1.012 4.441 -16.719 1 72.69 170 ALA A N 1
ATOM 1356 C CA . ALA A 1 170 ? -0.265 3.973 -17.891 1 72.69 170 ALA A CA 1
ATOM 1357 C C . ALA A 1 170 ? 1.206 4.367 -17.797 1 72.69 170 ALA A C 1
ATOM 1359 O O . ALA A 1 170 ? 1.55 5.348 -17.125 1 72.69 170 ALA A O 1
ATOM 1360 N N . ILE A 1 171 ? 2.012 3.48 -18.312 1 65.56 171 ILE A N 1
ATOM 1361 C CA . ILE A 1 171 ? 3.438 3.785 -18.344 1 65.56 171 ILE A CA 1
ATOM 1362 C C . ILE A 1 171 ? 3.664 5.137 -19.016 1 65.56 171 ILE A C 1
ATOM 1364 O O . ILE A 1 171 ? 3.264 5.34 -20.156 1 65.56 171 ILE A O 1
ATOM 1368 N N . GLN A 1 172 ? 3.895 6.18 -18.188 1 59.19 172 GLN A N 1
ATOM 1369 C CA . GLN A 1 172 ? 3.984 7.555 -18.672 1 59.19 172 GLN A CA 1
ATOM 1370 C C . GLN A 1 172 ? 5.098 7.703 -19.703 1 59.19 172 GLN A C 1
ATOM 1372 O O . GLN A 1 172 ? 4.922 8.367 -20.719 1 59.19 172 GLN A O 1
ATOM 1377 N N . LYS A 1 173 ? 6.34 7.227 -19.297 1 64.19 173 LYS A N 1
ATOM 1378 C CA . LYS A 1 173 ? 7.449 7.516 -20.203 1 64.19 173 LYS A CA 1
ATOM 1379 C C . LYS A 1 173 ? 8.086 6.23 -20.719 1 64.19 173 LYS A C 1
ATOM 1381 O O . LYS A 1 173 ? 8.594 5.422 -19.938 1 64.19 173 LYS A O 1
ATOM 1386 N N . GLN A 1 174 ? 7.66 5.91 -21.984 1 70.38 174 GLN A N 1
ATOM 1387 C CA . GLN A 1 174 ? 8.328 4.789 -22.641 1 70.38 174 GLN A CA 1
ATOM 1388 C C . GLN A 1 174 ? 9.766 5.145 -23 1 70.38 174 GLN A C 1
ATOM 1390 O O . GLN A 1 174 ? 10.055 6.281 -23.391 1 70.38 174 GLN A O 1
ATOM 1395 N N . TYR A 1 175 ? 10.68 4.363 -22.453 1 74.94 175 TYR A N 1
ATOM 1396 C CA . TYR A 1 175 ? 12.047 4.586 -22.906 1 74.94 175 TYR A CA 1
ATOM 1397 C C . TYR A 1 175 ? 12.367 3.717 -24.109 1 74.94 175 TYR A C 1
ATOM 1399 O O . TYR A 1 175 ? 11.711 2.699 -24.344 1 74.94 175 TYR A O 1
ATOM 1407 N N . THR A 1 176 ? 13.039 4.328 -25.094 1 80.31 176 THR A N 1
ATOM 1408 C CA . THR A 1 176 ? 13.5 3.547 -26.234 1 80.31 176 THR A CA 1
ATOM 1409 C C . THR A 1 176 ? 14.477 2.463 -25.797 1 80.31 176 THR A C 1
ATOM 1411 O O . THR A 1 176 ? 15.492 2.756 -25.156 1 80.31 176 THR A O 1
ATOM 1414 N N . LYS A 1 177 ? 14.055 1.278 -26.031 1 86.38 177 LYS A N 1
ATOM 1415 C CA . LYS A 1 177 ? 14.883 0.136 -25.656 1 86.38 177 LYS A CA 1
ATOM 1416 C C . LYS A 1 177 ? 16.125 0.04 -26.531 1 86.38 177 LYS A C 1
ATOM 1418 O O . LYS A 1 177 ? 16.031 -0.314 -27.719 1 86.38 177 LYS A O 1
ATOM 1423 N N . PRO A 1 178 ? 17.219 0.432 -26 1 88.94 178 PRO A N 1
ATOM 1424 C CA . PRO A 1 178 ? 18.438 0.286 -26.797 1 88.94 178 PRO A CA 1
ATOM 1425 C C . PRO A 1 178 ? 18.828 -1.174 -27.016 1 88.94 178 PRO A C 1
ATOM 1427 O O . PRO A 1 178 ? 18.359 -2.057 -26.297 1 88.94 178 PRO A O 1
ATOM 1430 N N . GLU A 1 179 ? 19.625 -1.342 -28 1 89.25 179 GLU A N 1
ATOM 1431 C CA . GLU A 1 179 ? 20.188 -2.68 -28.188 1 89.25 179 GLU A CA 1
ATOM 1432 C C . GLU A 1 179 ? 21.188 -3.025 -27.078 1 89.25 179 GLU A C 1
ATOM 1434 O O . GLU A 1 179 ? 21.984 -2.178 -26.672 1 89.25 179 GLU A O 1
ATOM 1439 N N . VAL A 1 180 ? 21.062 -4.219 -26.656 1 88.31 180 VAL A N 1
ATOM 1440 C CA . VAL A 1 180 ? 21.938 -4.688 -25.578 1 88.31 180 VAL A CA 1
ATOM 1441 C C . VAL A 1 180 ? 23.062 -5.547 -26.172 1 88.31 180 VAL A C 1
ATOM 1443 O O . VAL A 1 180 ? 22.812 -6.434 -26.984 1 88.31 180 VAL A O 1
ATOM 1446 N N . ASN A 1 181 ? 24.266 -5.188 -25.812 1 91.06 181 ASN A N 1
ATOM 1447 C CA . ASN A 1 181 ? 25.438 -5.98 -26.203 1 91.06 181 ASN A CA 1
ATOM 1448 C C . ASN A 1 181 ? 25.359 -7.391 -25.625 1 91.06 181 ASN A C 1
ATOM 1450 O O . ASN A 1 181 ? 25.125 -7.566 -24.422 1 91.06 181 ASN A O 1
ATOM 1454 N N . GLU A 1 182 ? 25.609 -8.383 -26.406 1 93.12 182 GLU A N 1
ATOM 1455 C CA . GLU A 1 182 ? 25.484 -9.781 -26 1 93.12 182 GLU A CA 1
ATOM 1456 C C . GLU A 1 182 ? 26.453 -10.125 -24.875 1 93.12 182 GLU A C 1
ATOM 1458 O O . GLU A 1 182 ? 26.125 -10.883 -23.969 1 93.12 182 GLU A O 1
ATOM 1463 N N . GLN A 1 183 ? 27.641 -9.594 -25.031 1 91.19 183 GLN A N 1
ATOM 1464 C CA . GLN A 1 183 ? 28.641 -9.867 -24 1 91.19 183 GLN A CA 1
ATOM 1465 C C . GLN A 1 183 ? 28.203 -9.297 -22.656 1 91.19 183 GLN A C 1
ATOM 1467 O O . GLN A 1 183 ? 28.297 -9.977 -21.625 1 91.19 183 GLN A O 1
ATOM 1472 N N . GLU A 1 184 ? 27.781 -8.086 -22.734 1 89.69 184 GLU A N 1
ATOM 1473 C CA . GLU A 1 184 ? 27.297 -7.449 -21.5 1 89.69 184 GLU A CA 1
ATOM 1474 C C . GLU A 1 184 ? 26.094 -8.188 -20.938 1 89.69 184 GLU A C 1
ATOM 1476 O O . GLU A 1 184 ? 25.969 -8.352 -19.719 1 89.69 184 GLU A O 1
ATOM 1481 N N . PHE A 1 185 ? 25.297 -8.625 -21.812 1 92.81 185 PHE A N 1
ATOM 1482 C CA . PHE A 1 185 ? 24.078 -9.352 -21.438 1 92.81 185 PHE A CA 1
ATOM 1483 C C . PHE A 1 185 ? 24.438 -10.656 -20.719 1 92.81 185 PHE A C 1
ATOM 1485 O O . PHE A 1 185 ? 23.891 -10.953 -19.656 1 92.81 185 PHE A O 1
ATOM 1492 N N . ASN A 1 186 ? 25.344 -11.383 -21.234 1 93.5 186 ASN A N 1
ATOM 1493 C CA . ASN A 1 186 ? 25.766 -12.656 -20.641 1 93.5 186 ASN A CA 1
ATOM 1494 C C . ASN A 1 186 ? 26.469 -12.445 -19.297 1 93.5 186 ASN A C 1
ATOM 1496 O O . ASN A 1 186 ? 26.281 -13.234 -18.375 1 93.5 186 ASN A O 1
ATOM 1500 N N . MET A 1 187 ? 27.203 -11.422 -19.281 1 89.88 187 MET A N 1
ATOM 1501 C CA . MET A 1 187 ? 27.875 -11.109 -18.016 1 89.88 187 MET A CA 1
ATOM 1502 C C . MET A 1 187 ? 26.859 -10.734 -16.953 1 89.88 187 MET A C 1
ATOM 1504 O O . MET A 1 187 ? 27.016 -11.117 -15.789 1 89.88 187 MET A O 1
ATOM 1508 N N . ALA A 1 188 ? 25.891 -9.945 -17.328 1 91.19 188 ALA A N 1
ATOM 1509 C CA . ALA A 1 188 ? 24.828 -9.555 -16.406 1 91.19 188 ALA A CA 1
ATOM 1510 C C . ALA A 1 188 ? 24.094 -10.781 -15.867 1 91.19 188 ALA A C 1
ATOM 1512 O O . ALA A 1 188 ? 23.797 -10.875 -14.68 1 91.19 188 ALA A O 1
ATOM 1513 N N . LYS A 1 189 ? 23.828 -11.711 -16.719 1 93.31 189 LYS A N 1
ATOM 1514 C CA . LYS A 1 189 ? 23.172 -12.953 -16.328 1 93.31 189 LYS A CA 1
ATOM 1515 C C . LYS A 1 189 ? 24.031 -13.727 -15.328 1 93.31 189 LYS A C 1
ATOM 1517 O O . LYS A 1 189 ? 23.516 -14.281 -14.359 1 93.31 189 LYS A O 1
ATOM 1522 N N . LEU A 1 190 ? 25.297 -13.711 -15.625 1 90.94 190 LEU A N 1
ATOM 1523 C CA . LEU A 1 190 ? 26.234 -14.391 -14.727 1 90.94 190 LEU A CA 1
ATOM 1524 C C . LEU A 1 190 ? 26.219 -13.742 -13.344 1 90.94 190 LEU A C 1
ATOM 1526 O O . LEU A 1 190 ? 26.219 -14.445 -12.328 1 90.94 190 LEU A O 1
ATOM 1530 N N . LEU A 1 191 ? 26.266 -12.461 -13.367 1 89.19 191 LEU A N 1
ATOM 1531 C CA . LEU A 1 191 ? 26.219 -11.727 -12.109 1 89.19 191 LEU A CA 1
ATOM 1532 C C . LEU A 1 191 ? 24.938 -12.039 -11.336 1 89.19 191 LEU A C 1
ATOM 1534 O O . LEU A 1 191 ? 25 -12.305 -10.133 1 89.19 191 LEU A O 1
ATOM 1538 N N . ILE A 1 192 ? 23.781 -12.023 -11.961 1 92.12 192 ILE A N 1
ATOM 1539 C CA . ILE A 1 192 ? 22.469 -12.297 -11.359 1 92.12 192 ILE A CA 1
ATOM 1540 C C . ILE A 1 192 ? 22.469 -13.688 -10.734 1 92.12 192 ILE A C 1
ATOM 1542 O O . ILE A 1 192 ? 22.062 -13.867 -9.586 1 92.12 192 ILE A O 1
ATOM 1546 N N . ASN A 1 193 ? 22.984 -14.672 -11.453 1 92.25 193 ASN A N 1
ATOM 1547 C CA . ASN A 1 193 ? 23 -16.062 -10.977 1 92.25 193 ASN A CA 1
ATOM 1548 C C . ASN A 1 193 ? 23.953 -16.25 -9.812 1 92.25 193 ASN A C 1
ATOM 1550 O O . ASN A 1 193 ? 23.719 -17.062 -8.93 1 92.25 193 ASN A O 1
ATOM 1554 N N . SER A 1 194 ? 25.016 -15.438 -9.82 1 90.56 194 SER A N 1
ATOM 1555 C CA . SER A 1 194 ? 26.016 -15.539 -8.75 1 90.56 194 SER A CA 1
ATOM 1556 C C . SER A 1 194 ? 25.469 -14.961 -7.445 1 90.56 194 SER A C 1
ATOM 1558 O O . SER A 1 194 ? 25.938 -15.32 -6.363 1 90.56 194 SER A O 1
ATOM 1560 N N . MET A 1 195 ? 24.5 -14.086 -7.562 1 90.88 195 MET A N 1
ATOM 1561 C CA . MET A 1 195 ? 23.953 -13.43 -6.379 1 90.88 195 MET A CA 1
ATOM 1562 C C . MET A 1 195 ? 22.516 -13.875 -6.113 1 90.88 195 MET A C 1
ATOM 1564 O O . MET A 1 195 ? 21.766 -13.195 -5.414 1 90.88 195 MET A O 1
ATOM 1568 N N . ASP A 1 196 ? 22.141 -14.977 -6.695 1 91.38 196 ASP A N 1
ATOM 1569 C CA . ASP A 1 196 ? 20.797 -15.516 -6.512 1 91.38 196 ASP A CA 1
ATOM 1570 C C . ASP A 1 196 ? 20.641 -16.125 -5.121 1 91.38 196 ASP A C 1
ATOM 1572 O O . ASP A 1 196 ? 21.359 -17.062 -4.766 1 91.38 196 ASP A O 1
ATOM 1576 N N . THR A 1 197 ? 19.859 -15.562 -4.309 1 90.88 197 THR A N 1
ATOM 1577 C CA . THR A 1 197 ? 19.562 -16.016 -2.957 1 90.88 197 THR A CA 1
ATOM 1578 C C . THR A 1 197 ? 18.062 -15.93 -2.672 1 90.88 197 THR A C 1
ATOM 1580 O O . THR A 1 197 ? 17.422 -14.938 -3.018 1 90.88 197 THR A O 1
ATOM 1583 N N . PRO A 1 198 ? 17.453 -16.969 -2.049 1 90.69 198 PRO A N 1
ATOM 1584 C CA . PRO A 1 198 ? 16.031 -16.875 -1.695 1 90.69 198 PRO A CA 1
ATOM 1585 C C . PRO A 1 198 ? 15.719 -15.672 -0.815 1 90.69 198 PRO A C 1
ATOM 1587 O O . PRO A 1 198 ? 16.531 -15.305 0.042 1 90.69 198 PRO A O 1
ATOM 1590 N N . PHE A 1 199 ? 14.617 -15.188 -1.08 1 90.5 199 PHE A N 1
ATOM 1591 C CA . PHE A 1 199 ? 14.188 -14.047 -0.272 1 90.5 199 PHE A CA 1
ATOM 1592 C C . PHE A 1 199 ? 13.859 -14.492 1.149 1 90.5 199 PHE A C 1
ATOM 1594 O O . PHE A 1 199 ? 12.969 -15.32 1.358 1 90.5 199 PHE A O 1
ATOM 1601 N N . ASP A 1 200 ? 14.586 -13.922 2.105 1 91.12 200 ASP A N 1
ATOM 1602 C CA . ASP A 1 200 ? 14.359 -14.133 3.533 1 91.12 200 ASP A CA 1
ATOM 1603 C C . ASP A 1 200 ? 14.25 -12.805 4.277 1 91.12 200 ASP A C 1
ATOM 1605 O O . ASP A 1 200 ? 15.258 -12.18 4.602 1 91.12 200 ASP A O 1
ATOM 1609 N N . PRO A 1 201 ? 13.055 -12.445 4.562 1 87.44 201 PRO A N 1
ATOM 1610 C CA . PRO A 1 201 ? 12.836 -11.125 5.152 1 87.44 201 PRO A CA 1
ATOM 1611 C C . PRO A 1 201 ? 13.555 -10.953 6.492 1 87.44 201 PRO A C 1
ATOM 1613 O O . PRO A 1 201 ? 13.852 -9.82 6.895 1 87.44 201 PRO A O 1
ATOM 1616 N N . SER A 1 202 ? 13.836 -12.023 7.129 1 89.06 202 SER A N 1
ATOM 1617 C CA . SER A 1 202 ? 14.445 -11.945 8.453 1 89.06 202 SER A CA 1
ATOM 1618 C C . SER A 1 202 ? 15.906 -11.516 8.359 1 89.06 202 SER A C 1
ATOM 1620 O O . SER A 1 202 ? 16.5 -11.125 9.359 1 89.06 202 SER A O 1
ATOM 1622 N N . LYS A 1 203 ? 16.469 -11.508 7.18 1 90.94 203 LYS A N 1
ATOM 1623 C CA . LYS A 1 203 ? 17.891 -11.258 7.004 1 90.94 203 LYS A CA 1
ATOM 1624 C C . LYS A 1 203 ? 18.172 -9.766 6.82 1 90.94 203 LYS A C 1
ATOM 1626 O O . LYS A 1 203 ? 19.328 -9.336 6.855 1 90.94 203 LYS A O 1
ATOM 1631 N N . TYR A 1 204 ? 17.188 -9.008 6.633 1 91.62 204 TYR A N 1
ATOM 1632 C CA . TYR A 1 204 ? 17.359 -7.582 6.371 1 91.62 204 TYR A CA 1
ATOM 1633 C C . TYR A 1 204 ? 17.141 -6.762 7.637 1 91.62 204 TYR A C 1
ATOM 1635 O O . TYR A 1 204 ? 16.203 -7.027 8.398 1 91.62 204 TYR A O 1
ATOM 1643 N N . LYS A 1 205 ? 18.047 -5.879 7.895 1 86.88 205 LYS A N 1
ATOM 1644 C CA . LYS A 1 205 ? 17.938 -5.008 9.062 1 86.88 205 LYS A CA 1
ATOM 1645 C C . LYS A 1 205 ? 17.891 -3.539 8.656 1 86.88 205 LYS A C 1
ATOM 1647 O O . LYS A 1 205 ? 18.531 -3.139 7.684 1 86.88 205 LYS A O 1
ATOM 1652 N N . ASP A 1 206 ? 17.219 -2.795 9.359 1 86.25 206 ASP A N 1
ATOM 1653 C CA . ASP A 1 206 ? 17.125 -1.354 9.148 1 86.25 206 ASP A CA 1
ATOM 1654 C C . ASP A 1 206 ? 18.281 -0.624 9.82 1 86.25 206 ASP A C 1
ATOM 1656 O O . ASP A 1 206 ? 18.141 -0.115 10.938 1 86.25 206 ASP A O 1
ATOM 1660 N N . GLU A 1 207 ? 19.359 -0.511 9.141 1 87.12 207 GLU A N 1
ATOM 1661 C CA . GLU A 1 207 ? 20.578 0.07 9.688 1 87.12 207 GLU A CA 1
ATOM 1662 C C . GLU A 1 207 ? 20.438 1.581 9.859 1 87.12 207 GLU A C 1
ATOM 1664 O O . GLU A 1 207 ? 21.031 2.166 10.766 1 87.12 207 GLU A O 1
ATOM 1669 N N . TYR A 1 208 ? 19.766 2.166 9.008 1 89.38 208 TYR A N 1
ATOM 1670 C CA . TYR A 1 208 ? 19.594 3.613 9.086 1 89.38 208 TYR A CA 1
ATOM 1671 C C . TYR A 1 208 ? 18.875 4.008 10.367 1 89.38 208 TYR A C 1
ATOM 1673 O O . TYR A 1 208 ? 19.266 4.953 11.047 1 89.38 208 TYR A O 1
ATOM 1681 N N . GLN A 1 209 ? 17.781 3.299 10.672 1 87.38 209 GLN A N 1
ATOM 1682 C CA . GLN A 1 209 ? 17.016 3.598 11.883 1 87.38 209 GLN A CA 1
ATOM 1683 C C . GLN A 1 209 ? 17.891 3.463 13.125 1 87.38 209 GLN A C 1
ATOM 1685 O O . GLN A 1 209 ? 17.719 4.219 14.086 1 87.38 209 GLN A O 1
ATOM 1690 N N . GLU A 1 210 ? 18.75 2.527 13.078 1 86.88 210 GLU A N 1
ATOM 1691 C CA . GLU A 1 210 ? 19.688 2.359 14.195 1 86.88 210 GLU A CA 1
ATOM 1692 C C . GLU A 1 210 ? 20.609 3.57 14.336 1 86.88 210 GLU A C 1
ATOM 1694 O O . GLU A 1 210 ? 20.828 4.055 15.445 1 86.88 210 GLU A O 1
ATOM 1699 N N . ARG A 1 211 ? 21.125 4.051 13.234 1 89.69 211 ARG A N 1
ATOM 1700 C CA . ARG A 1 211 ? 21.984 5.227 13.25 1 89.69 211 ARG A CA 1
ATOM 1701 C C . ARG A 1 211 ? 21.219 6.469 13.68 1 89.69 211 ARG A C 1
ATOM 1703 O O . ARG A 1 211 ? 21.734 7.309 14.414 1 89.69 211 ARG A O 1
ATOM 1710 N N . LEU A 1 212 ? 20.047 6.566 13.188 1 89.62 212 LEU A N 1
ATOM 1711 C CA . LEU A 1 212 ? 19.188 7.688 13.547 1 89.62 212 LEU A CA 1
ATOM 1712 C C . LEU A 1 212 ? 18.922 7.711 15.047 1 89.62 212 LEU A C 1
ATOM 1714 O O . LEU A 1 212 ? 18.969 8.766 15.68 1 89.62 212 LEU A O 1
ATOM 1718 N N . ARG A 1 213 ? 18.641 6.562 15.656 1 89.62 213 ARG A N 1
ATOM 1719 C CA . ARG A 1 213 ? 18.438 6.457 17.094 1 89.62 213 ARG A CA 1
ATOM 1720 C C . ARG A 1 213 ? 19.703 6.887 17.844 1 89.62 213 ARG A C 1
ATOM 1722 O O . ARG A 1 213 ? 19.609 7.582 18.859 1 89.62 213 ARG A O 1
ATOM 1729 N N . SER A 1 214 ? 20.797 6.441 17.359 1 88.94 214 SER A N 1
ATOM 1730 C CA . SER A 1 214 ? 22.062 6.824 17.969 1 88.94 214 SER A CA 1
ATOM 1731 C C . SER A 1 214 ? 22.281 8.336 17.906 1 88.94 214 SER A C 1
ATOM 1733 O O . SER A 1 214 ? 22.75 8.938 18.875 1 88.94 214 SER A O 1
ATOM 1735 N N . LEU A 1 215 ? 22 8.953 16.766 1 88 215 LEU A N 1
ATOM 1736 C CA . LEU A 1 215 ? 22.078 10.406 16.625 1 88 215 LEU A CA 1
ATOM 1737 C C . LEU A 1 215 ? 21.203 11.109 17.656 1 88 215 LEU A C 1
ATOM 1739 O O . LEU A 1 215 ? 21.625 12.062 18.297 1 88 215 LEU A O 1
ATOM 1743 N N . ILE A 1 216 ? 19.953 10.609 17.797 1 90.25 216 ILE A N 1
ATOM 1744 C CA . ILE A 1 216 ? 19 11.195 18.719 1 90.25 216 ILE A CA 1
ATOM 1745 C C . ILE A 1 216 ? 19.516 11.086 20.141 1 90.25 216 ILE A C 1
ATOM 1747 O O . ILE A 1 216 ? 19.469 12.055 20.906 1 90.25 216 ILE A O 1
ATOM 1751 N N . GLU A 1 217 ? 20.062 9.93 20.469 1 90 217 GLU A N 1
ATOM 1752 C CA . GLU A 1 217 ? 20.609 9.719 21.812 1 90 217 GLU A CA 1
ATOM 1753 C C . GLU A 1 217 ? 21.781 10.641 22.078 1 90 217 GLU A C 1
ATOM 1755 O O . GLU A 1 217 ? 21.922 11.18 23.172 1 90 217 GLU A O 1
ATOM 1760 N N . THR A 1 218 ? 22.609 10.789 21.109 1 88.12 218 THR A N 1
ATOM 1761 C CA . THR A 1 218 ? 23.766 11.68 21.219 1 88.12 218 THR A CA 1
ATOM 1762 C C . THR A 1 218 ? 23.312 13.117 21.469 1 88.12 218 THR A C 1
ATOM 1764 O O . THR A 1 218 ? 23.891 13.82 22.297 1 88.12 218 THR A O 1
ATOM 1767 N N . LYS A 1 219 ? 22.359 13.555 20.766 1 87.31 219 LYS A N 1
ATOM 1768 C CA . LYS A 1 219 ? 21.844 14.906 20.906 1 87.31 219 LYS A CA 1
ATOM 1769 C C . LYS A 1 219 ? 21.203 15.102 22.281 1 87.31 219 LYS A C 1
ATOM 1771 O O . LYS A 1 219 ? 21.359 16.156 22.906 1 87.31 219 LYS A O 1
ATOM 1776 N N . ILE A 1 220 ? 20.516 14.086 22.672 1 87.81 220 ILE A N 1
ATOM 1777 C CA . ILE A 1 220 ? 19.906 14.141 24 1 87.81 220 ILE A CA 1
ATOM 1778 C C . ILE A 1 220 ? 21 14.312 25.062 1 87.81 220 ILE A C 1
ATOM 1780 O O . ILE A 1 220 ? 20.812 15.062 26.031 1 87.81 220 ILE A O 1
ATOM 1784 N N . SER A 1 221 ? 22.062 13.648 24.812 1 86.81 221 SER A N 1
ATOM 1785 C CA . SER A 1 221 ? 23.172 13.688 25.781 1 86.81 221 SER A CA 1
ATOM 1786 C C . SER A 1 221 ? 24.016 14.938 25.594 1 86.81 221 SER A C 1
ATOM 1788 O O . SER A 1 221 ? 24.906 15.219 26.406 1 86.81 221 SER A O 1
ATOM 1790 N N . GLY A 1 222 ? 23.688 15.812 24.672 1 77.12 222 GLY A N 1
ATOM 1791 C CA . GLY A 1 222 ? 24.391 17.062 24.438 1 77.12 222 GLY A CA 1
ATOM 1792 C C . GLY A 1 222 ? 25.656 16.922 23.609 1 77.12 222 GLY A C 1
ATOM 1793 O O . GLY A 1 222 ? 26.5 17.812 23.578 1 77.12 222 GLY A O 1
ATOM 1794 N N . LYS A 1 223 ? 25.844 15.727 23 1 66.62 223 LYS A N 1
ATOM 1795 C CA . LYS A 1 223 ? 27.062 15.469 22.25 1 66.62 223 LYS A CA 1
ATOM 1796 C C . LYS A 1 223 ? 26.844 15.734 20.75 1 66.62 223 LYS A C 1
ATOM 1798 O O . LYS A 1 223 ? 25.719 15.781 20.281 1 66.62 223 LYS A O 1
ATOM 1803 N N . GLU A 1 224 ? 27.938 16.266 20.047 1 58.91 224 GLU A N 1
ATOM 1804 C CA . GLU A 1 224 ? 27.906 16.625 18.625 1 58.91 224 GLU A CA 1
ATOM 1805 C C . GLU A 1 224 ? 27.891 15.375 17.75 1 58.91 224 GLU A C 1
ATOM 1807 O O . GLU A 1 224 ? 28.453 14.344 18.109 1 58.91 224 GLU A O 1
ATOM 1812 N N . ILE A 1 225 ? 27.109 15.312 16.656 1 58.72 225 ILE A N 1
ATOM 1813 C CA . ILE A 1 225 ? 26.891 14.211 15.719 1 58.72 225 ILE A CA 1
ATOM 1814 C C . ILE A 1 225 ? 28.047 14.148 14.719 1 58.72 225 ILE A C 1
ATOM 1816 O O . ILE A 1 225 ? 28.453 15.172 14.164 1 58.72 225 ILE A O 1
ATOM 1820 N N . VAL A 1 226 ? 28.859 13.031 14.727 1 51.03 226 VAL A N 1
ATOM 1821 C CA . VAL A 1 226 ? 29.875 12.781 13.711 1 51.03 226 VAL A CA 1
ATOM 1822 C C . VAL A 1 226 ? 29.219 12.273 12.43 1 51.03 226 VAL A C 1
ATOM 1824 O O . VAL A 1 226 ? 28.328 11.43 12.477 1 51.03 226 VAL A O 1
ATOM 1827 N N . ALA A 1 227 ? 29.453 12.984 11.367 1 55.38 227 ALA A N 1
ATOM 1828 C CA . ALA A 1 227 ? 28.969 12.719 10.016 1 55.38 227 ALA A CA 1
ATOM 1829 C C . ALA A 1 227 ? 29.422 11.344 9.531 1 55.38 227 ALA A C 1
ATOM 1831 O O . ALA A 1 227 ? 30.516 10.891 9.859 1 55.38 227 ALA A O 1
ATOM 1832 N N . ALA A 1 228 ? 28.516 10.578 9.055 1 57.62 228 ALA A N 1
ATOM 1833 C CA . ALA A 1 228 ? 28.891 9.32 8.406 1 57.62 228 ALA A CA 1
ATOM 1834 C C . ALA A 1 228 ? 29.844 9.562 7.238 1 57.62 228 ALA A C 1
ATOM 1836 O O . ALA A 1 228 ? 29.766 10.602 6.578 1 57.62 228 ALA A O 1
ATOM 1837 N N . GLU A 1 229 ? 30.891 8.734 7.098 1 51.19 229 GLU A N 1
ATOM 1838 C CA . GLU A 1 229 ? 31.938 8.867 6.078 1 51.19 229 GLU A CA 1
ATOM 1839 C C . GLU A 1 229 ? 31.359 8.641 4.68 1 51.19 229 GLU A C 1
ATOM 1841 O O . GLU A 1 229 ? 30.594 7.707 4.465 1 51.19 229 GLU A O 1
ATOM 1846 N N . PRO A 1 230 ? 31.422 9.625 3.879 1 50.06 230 PRO A N 1
ATOM 1847 C CA . PRO A 1 230 ? 30.984 9.539 2.488 1 50.06 230 PRO A CA 1
ATOM 1848 C C . PRO A 1 230 ? 31.609 8.367 1.739 1 50.06 230 PRO A C 1
ATOM 1850 O O . PRO A 1 230 ? 32.812 8.148 1.833 1 50.06 230 PRO A O 1
ATOM 1853 N N . GLU A 1 231 ? 31.016 7.316 1.642 1 47.06 231 GLU A N 1
ATOM 1854 C CA . GLU A 1 231 ? 31.625 6.371 0.717 1 47.06 231 GLU A CA 1
ATOM 1855 C C . GLU A 1 231 ? 31.422 6.797 -0.732 1 47.06 231 GLU A C 1
ATOM 1857 O O . GLU A 1 231 ? 30.422 7.449 -1.055 1 47.06 231 GLU A O 1
ATOM 1862 N N . SER A 1 232 ? 32.406 6.957 -1.473 1 44.47 232 SER A N 1
ATOM 1863 C CA . SER A 1 232 ? 32.531 7.453 -2.842 1 44.47 232 SER A CA 1
ATOM 1864 C C . SER A 1 232 ? 31.562 6.719 -3.77 1 44.47 232 SER A C 1
ATOM 1866 O O . SER A 1 232 ? 31.453 5.492 -3.707 1 44.47 232 SER A O 1
ATOM 1868 N N . ALA A 1 233 ? 30.641 7.504 -4.254 1 45.19 233 ALA A N 1
ATOM 1869 C CA . ALA A 1 233 ? 29.766 7 -5.316 1 45.19 233 ALA A CA 1
ATOM 1870 C C . ALA A 1 233 ? 30.594 6.43 -6.469 1 45.19 233 ALA A C 1
ATOM 1872 O O . ALA A 1 233 ? 31.594 7.031 -6.883 1 45.19 233 ALA A O 1
ATOM 1873 N N . GLY A 1 234 ? 30.516 5.234 -6.812 1 44.22 234 GLY A N 1
ATOM 1874 C CA . GLY A 1 234 ? 31.25 4.645 -7.926 1 44.22 234 GLY A CA 1
ATOM 1875 C C . GLY A 1 234 ? 30.984 5.348 -9.242 1 44.22 234 GLY A C 1
ATOM 1876 O O . GLY A 1 234 ? 29.906 5.902 -9.461 1 44.22 234 GLY A O 1
ATOM 1877 N N . LYS A 1 235 ? 32 5.949 -9.781 1 45.31 235 LYS A N 1
ATOM 1878 C CA . LYS A 1 235 ? 32.031 6.484 -11.141 1 45.31 235 LYS A CA 1
ATOM 1879 C C . LYS A 1 235 ? 31.484 5.457 -12.141 1 45.31 235 LYS A C 1
ATOM 1881 O O . LYS A 1 235 ? 31.703 4.258 -11.977 1 45.31 235 LYS A O 1
ATOM 1886 N N . VAL A 1 236 ? 30.391 5.953 -12.859 1 49.69 236 VAL A N 1
ATOM 1887 C CA . VAL A 1 236 ? 29.859 5.191 -13.977 1 49.69 236 VAL A CA 1
ATOM 1888 C C . VAL A 1 236 ? 31 4.621 -14.82 1 49.69 236 VAL A C 1
ATOM 1890 O O . VAL A 1 236 ? 31.734 5.367 -15.469 1 49.69 236 VAL A O 1
ATOM 1893 N N . ILE A 1 237 ? 31.766 3.623 -14.422 1 55.66 237 ILE A N 1
ATOM 1894 C CA . ILE A 1 237 ? 32.75 2.947 -15.25 1 55.66 237 ILE A CA 1
ATOM 1895 C C . ILE A 1 237 ? 32.094 2.297 -16.453 1 55.66 237 ILE A C 1
ATOM 1897 O O . ILE A 1 237 ? 30.859 2.158 -16.469 1 55.66 237 ILE A O 1
ATOM 1901 N N . ASP A 1 238 ? 32.844 1.956 -17.484 1 69.31 238 ASP A N 1
ATOM 1902 C CA . ASP A 1 238 ? 32.469 1.09 -18.594 1 69.31 238 ASP A CA 1
ATOM 1903 C C . ASP A 1 238 ? 31.641 -0.099 -18.109 1 69.31 238 ASP A C 1
ATOM 1905 O O . ASP A 1 238 ? 32.062 -0.812 -17.188 1 69.31 238 ASP A O 1
ATOM 1909 N N . LEU A 1 239 ? 30.375 -0.097 -18.594 1 73.19 239 LEU A N 1
ATOM 1910 C CA . LEU A 1 239 ? 29.391 -1.088 -18.172 1 73.19 239 LEU A CA 1
ATOM 1911 C C . LEU A 1 239 ? 30.016 -2.473 -18.078 1 73.19 239 LEU A C 1
ATOM 1913 O O . LEU A 1 239 ? 29.844 -3.172 -17.062 1 73.19 239 LEU A O 1
ATOM 1917 N N . MET A 1 240 ? 30.844 -2.787 -19.188 1 75.06 240 MET A N 1
ATOM 1918 C CA . MET A 1 240 ? 31.469 -4.105 -19.203 1 75.06 240 MET A CA 1
ATOM 1919 C C . MET A 1 240 ? 32.438 -4.262 -18.047 1 75.06 240 MET A C 1
ATOM 1921 O O . MET A 1 240 ? 32.469 -5.293 -17.375 1 75.06 240 MET A O 1
ATOM 1925 N N . GLU A 1 241 ? 33.219 -3.275 -17.922 1 76.5 241 GLU A N 1
ATOM 1926 C CA . GLU A 1 241 ? 34.219 -3.32 -16.844 1 76.5 241 GLU A CA 1
ATOM 1927 C C . GLU A 1 241 ? 33.562 -3.383 -15.477 1 76.5 241 GLU A C 1
ATOM 1929 O O . GLU A 1 241 ? 34 -4.109 -14.594 1 76.5 241 GLU A O 1
ATOM 1934 N N . ALA A 1 242 ? 32.562 -2.672 -15.375 1 75.62 242 ALA A N 1
ATOM 1935 C CA . ALA A 1 242 ? 31.812 -2.654 -14.117 1 75.62 242 ALA A CA 1
ATOM 1936 C C . ALA A 1 242 ? 31.203 -4.02 -13.82 1 75.62 242 ALA A C 1
ATOM 1938 O O . ALA A 1 242 ? 31.281 -4.512 -12.688 1 75.62 242 ALA A O 1
ATOM 1939 N N . LEU A 1 243 ? 30.672 -4.664 -14.727 1 78.5 243 LEU A N 1
ATOM 1940 C CA . LEU A 1 243 ? 30.031 -5.969 -14.57 1 78.5 243 LEU A CA 1
ATOM 1941 C C . LEU A 1 243 ? 31.078 -7.035 -14.227 1 78.5 243 LEU A C 1
ATOM 1943 O O . LEU A 1 243 ? 30.844 -7.855 -13.328 1 78.5 243 LEU A O 1
ATOM 1947 N N . LYS A 1 244 ? 32.156 -6.941 -15 1 78.38 244 LYS A N 1
ATOM 1948 C CA . LYS A 1 244 ? 33.25 -7.902 -14.734 1 78.38 244 LYS A CA 1
ATOM 1949 C C . LYS A 1 244 ? 33.719 -7.797 -13.297 1 78.38 244 LYS A C 1
ATOM 1951 O O . LYS A 1 244 ? 33.906 -8.812 -12.617 1 78.38 244 LYS A O 1
ATOM 1956 N N . ALA A 1 245 ? 33.938 -6.672 -12.938 1 77.25 245 ALA A N 1
ATOM 1957 C CA . ALA A 1 245 ? 34.375 -6.438 -11.57 1 77.25 245 ALA A CA 1
ATOM 1958 C C . ALA A 1 245 ? 33.344 -6.922 -10.562 1 77.25 245 ALA A C 1
ATOM 1960 O O . ALA A 1 245 ? 33.688 -7.484 -9.523 1 77.25 245 ALA A O 1
ATOM 1961 N N . SER A 1 246 ? 32.094 -6.707 -10.852 1 77.25 246 SER A N 1
ATOM 1962 C CA . SER A 1 246 ? 31.016 -7.109 -9.977 1 77.25 246 SER A CA 1
ATOM 1963 C C . SER A 1 246 ? 30.922 -8.625 -9.859 1 77.25 246 SER A C 1
ATOM 1965 O O . SER A 1 246 ? 30.688 -9.156 -8.773 1 77.25 246 SER A O 1
ATOM 1967 N N . VAL A 1 247 ? 31.156 -9.281 -10.961 1 79.12 247 VAL A N 1
ATOM 1968 C CA . VAL A 1 247 ? 31.109 -10.742 -10.984 1 79.12 247 VAL A CA 1
ATOM 1969 C C . VAL A 1 247 ? 32.25 -11.305 -10.148 1 79.12 247 VAL A C 1
ATOM 1971 O O . VAL A 1 247 ? 32.062 -12.242 -9.375 1 79.12 247 VAL A O 1
ATOM 1974 N N . GLU A 1 248 ? 33.406 -10.75 -10.289 1 80.19 248 GLU A N 1
ATOM 1975 C CA . GLU A 1 248 ? 34.562 -11.195 -9.531 1 80.19 248 GLU A CA 1
ATOM 1976 C C . GLU A 1 248 ? 34.344 -11.008 -8.031 1 80.19 248 GLU A C 1
ATOM 1978 O O . GLU A 1 248 ? 34.688 -11.891 -7.234 1 80.19 248 GLU A O 1
ATOM 1983 N N . LYS A 1 249 ? 33.781 -9.906 -7.746 1 76.56 249 LYS A N 1
ATOM 1984 C CA . LYS A 1 249 ? 33.5 -9.625 -6.34 1 76.56 249 LYS A CA 1
ATOM 1985 C C . LYS A 1 249 ? 32.469 -10.594 -5.781 1 76.56 249 LYS A C 1
ATOM 1987 O O . LYS A 1 249 ? 32.594 -11.094 -4.664 1 76.56 249 LYS A O 1
ATOM 1992 N N . ALA A 1 250 ? 31.406 -10.828 -6.504 1 75.38 250 ALA A N 1
ATOM 1993 C CA . ALA A 1 250 ? 30.344 -11.727 -6.074 1 75.38 250 ALA A CA 1
ATOM 1994 C C . ALA A 1 250 ? 30.859 -13.148 -5.887 1 75.38 250 ALA A C 1
ATOM 1996 O O . ALA A 1 250 ? 30.453 -13.844 -4.953 1 75.38 250 ALA A O 1
ATOM 1997 N N . GLN A 1 251 ? 31.719 -13.539 -6.73 1 74.19 251 GLN A N 1
ATOM 1998 C CA . GLN A 1 251 ? 32.312 -14.875 -6.641 1 74.19 251 GLN A CA 1
ATOM 1999 C C . GLN A 1 251 ? 33.219 -15 -5.422 1 74.19 251 GLN A C 1
ATOM 2001 O O . GLN A 1 251 ? 33.25 -16.047 -4.773 1 74.19 251 GLN A O 1
ATOM 2006 N N . LYS A 1 252 ? 33.844 -13.906 -5.133 1 74.75 252 LYS A N 1
ATOM 2007 C CA . LYS A 1 252 ? 34.719 -13.914 -3.961 1 74.75 252 LYS A CA 1
ATOM 2008 C C . LYS A 1 252 ? 33.906 -13.984 -2.67 1 74.75 252 LYS A C 1
ATOM 2010 O O . LYS A 1 252 ? 34.281 -14.664 -1.722 1 74.75 252 LYS A O 1
ATOM 2015 N N . ASP A 1 253 ? 32.875 -13.234 -2.66 1 70.31 253 ASP A N 1
ATOM 2016 C CA . ASP A 1 253 ? 32 -13.203 -1.476 1 70.31 253 ASP A CA 1
ATOM 2017 C C . ASP A 1 253 ? 31.375 -14.57 -1.225 1 70.31 253 ASP A C 1
ATOM 2019 O O . ASP A 1 253 ? 31.125 -14.945 -0.077 1 70.31 253 ASP A O 1
ATOM 2023 N N . LYS A 1 254 ? 31.094 -15.383 -2.197 1 66.31 254 LYS A N 1
ATOM 2024 C CA . LYS A 1 254 ? 30.531 -16.719 -2.064 1 66.31 254 LYS A CA 1
ATOM 2025 C C . LYS A 1 254 ? 31.578 -17.719 -1.574 1 66.31 254 LYS A C 1
ATOM 2027 O O . LYS A 1 254 ? 31.25 -18.688 -0.884 1 66.31 254 LYS A O 1
ATOM 2032 N N . GLU A 1 255 ? 32.688 -17.469 -1.923 1 59.72 255 GLU A N 1
ATOM 2033 C CA . GLU A 1 255 ? 33.75 -18.359 -1.456 1 59.72 255 GLU A CA 1
ATOM 2034 C C . GLU A 1 255 ? 34.062 -18.094 0.011 1 59.72 255 GLU A C 1
ATOM 2036 O O . GLU A 1 255 ? 34.406 -19.016 0.749 1 59.72 255 GLU A O 1
ATOM 2041 N N . THR A 1 256 ? 33.875 -16.984 0.455 1 52.41 256 THR A N 1
ATOM 2042 C CA . THR A 1 256 ? 34.219 -16.672 1.834 1 52.41 256 THR A CA 1
ATOM 2043 C C . THR A 1 256 ? 33.031 -16.875 2.756 1 52.41 256 THR A C 1
ATOM 2045 O O . THR A 1 256 ? 33.188 -16.938 3.977 1 52.41 256 THR A O 1
ATOM 2048 N N . ALA A 1 257 ? 32.125 -17.078 2.221 1 47.03 257 ALA A N 1
ATOM 2049 C CA . ALA A 1 257 ? 31 -17.359 3.09 1 47.03 257 ALA A CA 1
ATOM 2050 C C . ALA A 1 257 ? 30.797 -18.859 3.264 1 47.03 257 ALA A C 1
ATOM 2052 O O . ALA A 1 257 ? 30.859 -19.625 2.293 1 47.03 257 ALA A O 1
ATOM 2053 N N . MET B 1 1 ? 3.949 13.203 -13.031 1 65.88 1 MET B N 1
ATOM 2054 C CA . MET B 1 1 ? 5.121 13.891 -12.5 1 65.88 1 MET B CA 1
ATOM 2055 C C . MET B 1 1 ? 6.039 12.914 -11.766 1 65.88 1 MET B C 1
ATOM 2057 O O . MET B 1 1 ? 5.578 11.906 -11.234 1 65.88 1 MET B O 1
ATOM 2061 N N . ILE B 1 2 ? 7.367 13.016 -11.977 1 71.31 2 ILE B N 1
ATOM 2062 C CA . ILE B 1 2 ? 8.391 12.227 -11.297 1 71.31 2 ILE B CA 1
ATOM 2063 C C . ILE B 1 2 ? 8.203 12.328 -9.789 1 71.31 2 ILE B C 1
ATOM 2065 O O . ILE B 1 2 ? 8.055 13.43 -9.242 1 71.31 2 ILE B O 1
ATOM 2069 N N . SER B 1 3 ? 8.016 11.117 -9.188 1 73.75 3 SER B N 1
ATOM 2070 C CA . SER B 1 3 ? 7.824 11.078 -7.746 1 73.75 3 SER B CA 1
ATOM 2071 C C . SER B 1 3 ? 9.148 11.25 -7.008 1 73.75 3 SER B C 1
ATOM 2073 O O . SER B 1 3 ? 9.219 11.953 -6 1 73.75 3 SER B O 1
ATOM 2075 N N . ARG B 1 4 ? 10.172 10.555 -7.617 1 87.38 4 ARG B N 1
ATOM 2076 C CA . ARG B 1 4 ? 11.477 10.625 -6.969 1 87.38 4 ARG B CA 1
ATOM 2077 C C . ARG B 1 4 ? 12.594 10.242 -7.938 1 87.38 4 ARG B C 1
ATOM 2079 O O . ARG B 1 4 ? 12.422 9.344 -8.766 1 87.38 4 ARG B O 1
ATOM 2086 N N . LYS B 1 5 ? 13.695 11 -7.82 1 91.38 5 LYS B N 1
ATOM 2087 C CA . LYS B 1 5 ? 14.891 10.594 -8.555 1 91.38 5 LYS B CA 1
ATOM 2088 C C . LYS B 1 5 ? 15.773 9.68 -7.711 1 91.38 5 LYS B C 1
ATOM 2090 O O . LYS B 1 5 ? 15.906 9.883 -6.504 1 91.38 5 LYS B O 1
ATOM 2095 N N . SER B 1 6 ? 16.328 8.672 -8.383 1 93.5 6 SER B N 1
ATOM 2096 C CA . SER B 1 6 ? 17.219 7.75 -7.684 1 93.5 6 SER B CA 1
ATOM 2097 C C . SER B 1 6 ? 18.219 7.129 -8.633 1 93.5 6 SER B C 1
ATOM 2099 O O . SER B 1 6 ? 18.359 7.562 -9.781 1 93.5 6 SER B O 1
ATOM 2101 N N . VAL B 1 7 ? 19.109 6.34 -8.094 1 94.94 7 VAL B N 1
ATOM 2102 C CA . VAL B 1 7 ? 20.109 5.582 -8.852 1 94.94 7 VAL B CA 1
ATOM 2103 C C . VAL B 1 7 ? 20.125 4.129 -8.375 1 94.94 7 VAL B C 1
ATOM 2105 O O . VAL B 1 7 ? 20.219 3.865 -7.172 1 94.94 7 VAL B O 1
ATOM 2108 N N . ILE B 1 8 ? 19.906 3.236 -9.305 1 96.25 8 ILE B N 1
ATOM 2109 C CA . ILE B 1 8 ? 20.094 1.825 -8.984 1 96.25 8 ILE B CA 1
ATOM 2110 C C . ILE B 1 8 ? 21.562 1.455 -9.117 1 96.25 8 ILE B C 1
ATOM 2112 O O . ILE B 1 8 ? 22.203 1.756 -10.125 1 96.25 8 ILE B O 1
ATOM 2116 N N . THR B 1 9 ? 22.078 0.895 -8.062 1 92 9 THR B N 1
ATOM 2117 C CA . THR B 1 9 ? 23.484 0.49 -8.102 1 92 9 THR B CA 1
ATOM 2118 C C . THR B 1 9 ? 23.609 -1.017 -7.906 1 92 9 THR B C 1
ATOM 2120 O O . THR B 1 9 ? 22.969 -1.592 -7.023 1 92 9 THR B O 1
ATOM 2123 N N . PHE B 1 10 ? 24.312 -1.53 -8.695 1 81.88 10 PHE B N 1
ATOM 2124 C CA . PHE B 1 10 ? 24.656 -2.943 -8.594 1 81.88 10 PHE B CA 1
ATOM 2125 C C . PHE B 1 10 ? 26.109 -3.182 -9.008 1 81.88 10 PHE B C 1
ATOM 2127 O O . PHE B 1 10 ? 26.469 -3.008 -10.172 1 81.88 10 PHE B O 1
ATOM 2134 N N . GLY B 1 11 ? 26.812 -3.615 -8.008 1 74.81 11 GLY B N 1
ATOM 2135 C CA . GLY B 1 11 ? 28.25 -3.611 -8.234 1 74.81 11 GLY B CA 1
ATOM 2136 C C . GLY B 1 11 ? 28.797 -2.232 -8.539 1 74.81 11 GLY B C 1
ATOM 2137 O O . GLY B 1 11 ? 28.656 -1.306 -7.742 1 74.81 11 GLY B O 1
ATOM 2138 N N . MET B 1 12 ? 29.406 -2.123 -9.766 1 78.38 12 MET B N 1
ATOM 2139 C CA . MET B 1 12 ? 29.984 -0.844 -10.172 1 78.38 12 MET B CA 1
ATOM 2140 C C . MET B 1 12 ? 29.094 -0.141 -11.188 1 78.38 12 MET B C 1
ATOM 2142 O O . MET B 1 12 ? 29.453 0.918 -11.703 1 78.38 12 MET B O 1
ATOM 2146 N N . VAL B 1 13 ? 28.016 -0.743 -11.414 1 83.81 13 VAL B N 1
ATOM 2147 C CA . VAL B 1 13 ? 27.078 -0.167 -12.375 1 83.81 13 VAL B CA 1
ATOM 2148 C C . VAL B 1 13 ? 26.109 0.76 -11.648 1 83.81 13 VAL B C 1
ATOM 2150 O O . VAL B 1 13 ? 25.562 0.406 -10.602 1 83.81 13 VAL B O 1
ATOM 2153 N N . ALA B 1 14 ? 25.984 1.962 -12.219 1 90.56 14 ALA B N 1
ATOM 2154 C CA . ALA B 1 14 ? 25.031 2.936 -11.68 1 90.56 14 ALA B CA 1
ATOM 2155 C C . ALA B 1 14 ? 24.016 3.355 -12.734 1 90.56 14 ALA B C 1
ATOM 2157 O O . ALA B 1 14 ? 24.391 3.762 -13.836 1 90.56 14 ALA B O 1
ATOM 2158 N N . ILE B 1 15 ? 22.766 3.234 -12.453 1 94.69 15 ILE B N 1
ATOM 2159 C CA . ILE B 1 15 ? 21.703 3.531 -13.398 1 94.69 15 ILE B CA 1
ATOM 2160 C C . ILE B 1 15 ? 20.828 4.652 -12.844 1 94.69 15 ILE B C 1
ATOM 2162 O O . ILE B 1 15 ? 19.953 4.414 -12 1 94.69 15 ILE B O 1
ATOM 2166 N N . PRO B 1 16 ? 20.969 5.855 -13.32 1 95.56 16 PRO B N 1
ATOM 2167 C CA . PRO B 1 16 ? 20.062 6.93 -12.891 1 95.56 16 PRO B CA 1
ATOM 2168 C C . PRO B 1 16 ? 18.625 6.715 -13.367 1 95.56 16 PRO B C 1
ATOM 2170 O O . PRO B 1 16 ? 18.391 6.41 -14.539 1 95.56 16 PRO B O 1
ATOM 2173 N N . ILE B 1 17 ? 17.688 6.887 -12.445 1 94.94 17 ILE B N 1
ATOM 2174 C CA . ILE B 1 17 ? 16.297 6.633 -12.805 1 94.94 17 ILE B CA 1
ATOM 2175 C C . ILE B 1 17 ? 15.391 7.676 -12.148 1 94.94 17 ILE B C 1
ATOM 2177 O O . ILE B 1 17 ? 15.789 8.328 -11.18 1 94.94 17 ILE B O 1
ATOM 2181 N N . GLY B 1 18 ? 14.242 7.836 -12.797 1 93.44 18 GLY B N 1
ATOM 2182 C CA . GLY B 1 18 ? 13.094 8.453 -12.148 1 93.44 18 GLY B CA 1
ATOM 2183 C C . GLY B 1 18 ? 12.039 7.453 -11.719 1 93.44 18 GLY B C 1
ATOM 2184 O O . GLY B 1 18 ? 11.758 6.492 -12.438 1 93.44 18 GLY B O 1
ATOM 2185 N N . MET B 1 19 ? 11.562 7.617 -10.5 1 93.69 19 MET B N 1
ATOM 2186 C CA . MET B 1 19 ? 10.484 6.781 -9.992 1 93.69 19 MET B CA 1
ATOM 2187 C C . MET B 1 19 ? 9.148 7.516 -10.047 1 93.69 19 MET B C 1
ATOM 2189 O O . MET B 1 19 ? 9.016 8.617 -9.508 1 93.69 19 MET B O 1
ATOM 2193 N N . TYR B 1 20 ? 8.203 6.883 -10.703 1 92.25 20 TYR B N 1
ATOM 2194 C CA . TYR B 1 20 ? 6.883 7.473 -10.883 1 92.25 20 TYR B CA 1
ATOM 2195 C C . TYR B 1 20 ? 5.812 6.633 -10.195 1 92.25 20 TYR B C 1
ATOM 2197 O O . TYR B 1 20 ? 5.848 5.402 -10.258 1 92.25 20 TYR B O 1
ATOM 2205 N N . THR B 1 21 ? 4.887 7.324 -9.57 1 91.38 21 THR B N 1
ATOM 2206 C CA . THR B 1 21 ? 3.781 6.59 -8.961 1 91.38 21 THR B CA 1
ATOM 2207 C C . THR B 1 21 ? 3.006 5.805 -10.016 1 91.38 21 THR B C 1
ATOM 2209 O O . THR B 1 21 ? 2.842 6.27 -11.141 1 91.38 21 THR B O 1
ATOM 2212 N N . THR B 1 22 ? 2.562 4.641 -9.617 1 91 22 THR B N 1
ATOM 2213 C CA . THR B 1 22 ? 1.901 3.748 -10.562 1 91 22 THR B CA 1
ATOM 2214 C C . THR B 1 22 ? 0.385 3.846 -10.43 1 91 22 THR B C 1
ATOM 2216 O O . THR B 1 22 ? -0.352 3.348 -11.281 1 91 22 THR B O 1
ATOM 2219 N N . THR B 1 23 ? -0.12 4.453 -9.406 1 90.38 23 THR B N 1
ATOM 2220 C CA . THR B 1 23 ? -1.557 4.441 -9.156 1 90.38 23 THR B CA 1
ATOM 2221 C C . THR B 1 23 ? -2.109 5.863 -9.109 1 90.38 23 THR B C 1
ATOM 2223 O O . THR B 1 23 ? -1.371 6.812 -8.836 1 90.38 23 THR B O 1
ATOM 2226 N N . THR B 1 24 ? -3.258 6.008 -9.555 1 87.12 24 THR B N 1
ATOM 2227 C CA . THR B 1 24 ? -4.035 7.238 -9.445 1 87.12 24 THR B CA 1
ATOM 2228 C C . THR B 1 24 ? -5.332 6.988 -8.68 1 87.12 24 THR B C 1
ATOM 2230 O O . THR B 1 24 ? -5.895 5.895 -8.742 1 87.12 24 THR B O 1
ATOM 2233 N N . ASP B 1 25 ? -5.711 7.902 -7.832 1 83.5 25 ASP B N 1
ATOM 2234 C CA . ASP B 1 25 ? -6.988 7.797 -7.129 1 83.5 25 ASP B CA 1
ATOM 2235 C C . ASP B 1 25 ? -8.125 8.383 -7.965 1 83.5 25 ASP B C 1
ATOM 2237 O O . ASP B 1 25 ? -8.227 9.602 -8.117 1 83.5 25 ASP B O 1
ATOM 2241 N N . ASN B 1 26 ? -8.93 7.539 -8.492 1 81.94 26 ASN B N 1
ATOM 2242 C CA . ASN B 1 26 ? -10.031 7.977 -9.352 1 81.94 26 ASN B CA 1
ATOM 2243 C C . ASN B 1 26 ? -11.359 7.961 -8.609 1 81.94 26 ASN B C 1
ATOM 2245 O O . ASN B 1 26 ? -12.414 8.172 -9.211 1 81.94 26 ASN B O 1
ATOM 2249 N N . ASP B 1 27 ? -11.375 7.762 -7.344 1 86.44 27 ASP B N 1
ATOM 2250 C CA . ASP B 1 27 ? -12.602 7.75 -6.559 1 86.44 27 ASP B CA 1
ATOM 2251 C C . ASP B 1 27 ? -13.133 9.172 -6.344 1 86.44 27 ASP B C 1
ATOM 2253 O O . ASP B 1 27 ? -12.367 10.133 -6.41 1 86.44 27 ASP B O 1
ATOM 2257 N N . ILE B 1 28 ? -14.414 9.234 -6.199 1 87.5 28 ILE B N 1
ATOM 2258 C CA . ILE B 1 28 ? -15.039 10.508 -5.844 1 87.5 28 ILE B CA 1
ATOM 2259 C C . ILE B 1 28 ? -14.461 11.016 -4.52 1 87.5 28 ILE B C 1
ATOM 2261 O O . ILE B 1 28 ? -14.359 10.258 -3.553 1 87.5 28 ILE B O 1
ATOM 2265 N N . ARG B 1 29 ? -14.078 12.195 -4.582 1 89.75 29 ARG B N 1
ATOM 2266 C CA . ARG B 1 29 ? -13.523 12.812 -3.383 1 89.75 29 ARG B CA 1
ATOM 2267 C C . ARG B 1 29 ? -14.531 13.758 -2.736 1 89.75 29 ARG B C 1
ATOM 2269 O O . ARG B 1 29 ? -15.203 14.523 -3.43 1 89.75 29 ARG B O 1
ATOM 2276 N N . PHE B 1 30 ? -14.586 13.617 -1.469 1 92.5 30 PHE B N 1
ATOM 2277 C CA . PHE B 1 30 ? -15.461 14.508 -0.705 1 92.5 30 PHE B CA 1
ATOM 2278 C C . PHE B 1 30 ? -14.641 15.516 0.095 1 92.5 30 PHE B C 1
ATOM 2280 O O . PHE B 1 30 ? -13.578 15.18 0.618 1 92.5 30 PHE B O 1
ATOM 2287 N N . ASN B 1 31 ? -15.242 16.656 0.121 1 92.62 31 ASN B N 1
ATOM 2288 C CA . ASN B 1 31 ? -14.688 17.688 0.991 1 92.62 31 ASN B CA 1
ATOM 2289 C C . ASN B 1 31 ? -15.414 17.734 2.33 1 92.62 31 ASN B C 1
ATOM 2291 O O . ASN B 1 31 ? -16.578 17.375 2.422 1 92.62 31 ASN B O 1
ATOM 2295 N N . GLN B 1 32 ? -14.641 18.141 3.326 1 93.75 32 GLN B N 1
ATOM 2296 C CA . GLN B 1 32 ? -15.266 18.375 4.621 1 93.75 32 GLN B CA 1
ATOM 2297 C C . GLN B 1 32 ? -15.883 19.766 4.691 1 93.75 32 GLN B C 1
ATOM 2299 O O . GLN B 1 32 ? -15.227 20.766 4.375 1 93.75 32 GLN B O 1
ATOM 2304 N N . LEU B 1 33 ? -17.141 19.828 5.051 1 93.69 33 LEU B N 1
ATOM 2305 C CA . LEU B 1 33 ? -17.875 21.078 5.129 1 93.69 33 LEU B CA 1
ATOM 2306 C C . LEU B 1 33 ? -18.391 21.328 6.543 1 93.69 33 LEU B C 1
ATOM 2308 O O . LEU B 1 33 ? -18.734 20.375 7.25 1 93.69 33 LEU B O 1
ATOM 2312 N N . HIS B 1 34 ? -18.375 22.594 6.879 1 92.81 34 HIS B N 1
ATOM 2313 C CA . HIS B 1 34 ? -19.031 23 8.117 1 92.81 34 HIS B CA 1
ATOM 2314 C C . HIS B 1 34 ? -20.547 22.812 8.023 1 92.81 34 HIS B C 1
ATOM 2316 O O . HIS B 1 34 ? -21.188 23.375 7.137 1 92.81 34 HIS B O 1
ATOM 2322 N N . LYS B 1 35 ? -21.141 22.125 8.93 1 89.44 35 LYS B N 1
ATOM 2323 C CA . LYS B 1 35 ? -22.562 21.781 8.922 1 89.44 35 LYS B CA 1
ATOM 2324 C C . LYS B 1 35 ? -23.422 23.031 8.938 1 89.44 35 LYS B C 1
ATOM 2326 O O . LYS B 1 35 ? -24.469 23.078 8.281 1 89.44 35 LYS B O 1
ATOM 2331 N N . GLU B 1 36 ? -23.031 24.047 9.625 1 87.5 36 GLU B N 1
ATOM 2332 C CA . GLU B 1 36 ? -23.828 25.234 9.859 1 87.5 36 GLU B CA 1
ATOM 2333 C C . GLU B 1 36 ? -23.922 26.094 8.602 1 87.5 36 GLU B C 1
ATOM 2335 O O . GLU B 1 36 ? -24.984 26.672 8.312 1 87.5 36 GLU B O 1
ATOM 2340 N N . ASP B 1 37 ? -22.875 26.219 7.875 1 88.06 37 ASP B N 1
ATOM 2341 C CA . ASP B 1 37 ? -22.906 27.172 6.766 1 88.06 37 ASP B CA 1
ATOM 2342 C C . ASP B 1 37 ? -22.438 26.516 5.469 1 88.06 37 ASP B C 1
ATOM 2344 O O . ASP B 1 37 ? -22.391 27.156 4.422 1 88.06 37 ASP B O 1
ATOM 2348 N N . ASN B 1 38 ? -22.094 25.25 5.457 1 87.81 38 ASN B N 1
ATOM 2349 C CA . ASN B 1 38 ? -21.672 24.469 4.305 1 87.81 38 ASN B CA 1
ATOM 2350 C C . ASN B 1 38 ? -20.406 25.016 3.658 1 87.81 38 ASN B C 1
ATOM 2352 O O . ASN B 1 38 ? -20.234 24.922 2.443 1 87.81 38 ASN B O 1
ATOM 2356 N N . SER B 1 39 ? -19.625 25.688 4.5 1 88.94 39 SER B N 1
ATOM 2357 C CA . SER B 1 39 ? -18.344 26.188 4.027 1 88.94 39 SER B CA 1
ATOM 2358 C C . SER B 1 39 ? -17.234 25.156 4.215 1 88.94 39 SER B C 1
ATOM 2360 O O . SER B 1 39 ? -17.312 24.312 5.113 1 88.94 39 SER B O 1
ATOM 2362 N N . ARG B 1 40 ? -16.234 25.281 3.34 1 91.38 40 ARG B N 1
ATOM 2363 C CA . ARG B 1 40 ? -15.117 24.344 3.367 1 91.38 40 ARG B CA 1
ATOM 2364 C C . ARG B 1 40 ? -14.344 24.438 4.68 1 91.38 40 ARG B C 1
ATOM 2366 O O . ARG B 1 40 ? -14.141 25.531 5.203 1 91.38 40 ARG B O 1
ATOM 2373 N N . ILE B 1 41 ? -13.961 23.297 5.203 1 92.5 41 ILE B N 1
ATOM 2374 C CA . ILE B 1 41 ? -13.125 23.234 6.398 1 92.5 41 ILE B CA 1
ATOM 2375 C C . ILE B 1 41 ? -11.648 23.281 6.004 1 92.5 41 ILE B C 1
ATOM 2377 O O . ILE B 1 41 ? -11.234 22.625 5.047 1 92.5 41 ILE B O 1
ATOM 2381 N N . ARG B 1 42 ? -10.93 24.156 6.613 1 89.38 42 ARG B N 1
ATOM 2382 C CA . ARG B 1 42 ? -9.492 24.266 6.398 1 89.38 42 ARG B CA 1
ATOM 2383 C C . ARG B 1 42 ? -8.719 23.844 7.648 1 89.38 42 ARG B C 1
ATOM 2385 O O . ARG B 1 42 ? -9.188 24.047 8.773 1 89.38 42 ARG B O 1
ATOM 2392 N N . TYR B 1 43 ? -7.598 23.203 7.301 1 89.69 43 TYR B N 1
ATOM 2393 C CA . TYR B 1 43 ? -6.703 22.828 8.391 1 89.69 43 TYR B CA 1
ATOM 2394 C C . TYR B 1 43 ? -5.637 23.891 8.609 1 89.69 43 TYR B C 1
ATOM 2396 O O . TYR B 1 43 ? -4.926 24.281 7.68 1 89.69 43 TYR B O 1
ATOM 2404 N N . LYS B 1 44 ? -5.641 24.469 9.766 1 86.88 44 LYS B N 1
ATOM 2405 C CA . LYS B 1 44 ? -4.629 25.453 10.109 1 86.88 44 LYS B CA 1
ATOM 2406 C C . LYS B 1 44 ? -3.641 24.906 11.133 1 86.88 44 LYS B C 1
ATOM 2408 O O . LYS B 1 44 ? -4.043 24.266 12.109 1 86.88 44 LYS B O 1
ATOM 2413 N N . LYS B 1 45 ? -2.346 25.078 10.805 1 90.56 45 LYS B N 1
ATOM 2414 C CA . LYS B 1 45 ? -1.304 24.703 11.75 1 90.56 45 LYS B CA 1
ATOM 2415 C C . LYS B 1 45 ? -1.142 25.766 12.844 1 90.56 45 LYS B C 1
ATOM 2417 O O . LYS B 1 45 ? -0.867 26.938 12.547 1 90.56 45 LYS B O 1
ATOM 2422 N N . THR B 1 46 ? -1.344 25.375 14.07 1 89.56 46 THR B N 1
ATOM 2423 C CA . THR B 1 46 ? -1.238 26.328 15.172 1 89.56 46 THR B CA 1
ATOM 2424 C C . THR B 1 46 ? -0.265 25.828 16.234 1 89.56 46 THR B C 1
ATOM 2426 O O . THR B 1 46 ? -0.122 24.609 16.422 1 89.56 46 THR B O 1
ATOM 2429 N N . CYS B 1 47 ? 0.445 26.781 16.781 1 90.44 47 CYS B N 1
ATOM 2430 C CA . CYS B 1 47 ? 1.345 26.469 17.891 1 90.44 47 CYS B CA 1
ATOM 2431 C C . CYS B 1 47 ? 0.564 26.203 19.172 1 90.44 47 CYS B C 1
ATOM 2433 O O . CYS B 1 47 ? -0.292 27 19.562 1 90.44 47 CYS B O 1
ATOM 2435 N N . ALA B 1 48 ? 0.868 25.141 19.875 1 85.69 48 ALA B N 1
ATOM 2436 C CA . ALA B 1 48 ? 0.14 24.75 21.078 1 85.69 48 ALA B CA 1
ATOM 2437 C C . ALA B 1 48 ? 0.409 25.75 22.219 1 85.69 48 ALA B C 1
ATOM 2439 O O . ALA B 1 48 ? -0.436 25.938 23.094 1 85.69 48 ALA B O 1
ATOM 2440 N N . HIS B 1 49 ? 1.554 26.312 22.188 1 85 49 HIS B N 1
ATOM 2441 C CA . HIS B 1 49 ? 1.95 27.219 23.266 1 85 49 HIS B CA 1
ATOM 2442 C C . HIS B 1 49 ? 1.471 28.641 22.984 1 85 49 HIS B C 1
ATOM 2444 O O . HIS B 1 49 ? 0.771 29.234 23.797 1 85 49 HIS B O 1
ATOM 2450 N N . CYS B 1 50 ? 1.755 29.281 21.844 1 84.56 50 CYS B N 1
ATOM 2451 C CA . CYS B 1 50 ? 1.462 30.688 21.594 1 84.56 50 CYS B CA 1
ATOM 2452 C C . CYS B 1 50 ? 0.138 30.844 20.844 1 84.56 50 CYS B C 1
ATOM 2454 O O . CYS B 1 50 ? -0.403 31.953 20.75 1 84.56 50 CYS B O 1
ATOM 2456 N N . GLY B 1 51 ? -0.44 29.734 20.344 1 82.94 51 GLY B N 1
ATOM 2457 C CA . GLY B 1 51 ? -1.752 29.75 19.719 1 82.94 51 GLY B CA 1
ATOM 2458 C C . GLY B 1 51 ? -1.745 30.375 18.344 1 82.94 51 GLY B C 1
ATOM 2459 O O . GLY B 1 51 ? -2.777 30.422 17.672 1 82.94 51 GLY B O 1
ATOM 2460 N N . LYS B 1 52 ? -0.635 30.875 17.906 1 85.94 52 LYS B N 1
ATOM 2461 C CA . LYS B 1 52 ? -0.518 31.547 16.625 1 85.94 52 LYS B CA 1
ATOM 2462 C C . LYS B 1 52 ? -0.479 30.531 15.477 1 85.94 52 LYS B C 1
ATOM 2464 O O . LYS B 1 52 ? -0.036 29.391 15.664 1 85.94 52 LYS B O 1
ATOM 2469 N N . GLU B 1 53 ? -1.038 31 14.281 1 89.44 53 GLU B N 1
ATOM 2470 C CA . GLU B 1 53 ? -0.874 30.219 13.062 1 89.44 53 GLU B CA 1
ATOM 2471 C C . GLU B 1 53 ? 0.592 30.141 12.641 1 89.44 53 GLU B C 1
ATOM 2473 O O . GLU B 1 53 ? 1.31 31.141 12.703 1 89.44 53 GLU B O 1
ATOM 2478 N N . VAL B 1 54 ? 1.052 28.969 12.406 1 91.31 54 VAL B N 1
ATOM 2479 C CA . VAL B 1 54 ? 2.457 28.766 12.07 1 91.31 54 VAL B CA 1
ATOM 2480 C C . VAL B 1 54 ? 2.586 28.375 10.602 1 91.31 54 VAL B C 1
ATOM 2482 O O . VAL B 1 54 ? 1.811 27.562 10.102 1 91.31 54 VAL B O 1
ATOM 2485 N N . LYS B 1 55 ? 3.467 29 9.852 1 91.19 55 LYS B N 1
ATOM 2486 C CA . LYS B 1 55 ? 3.766 28.656 8.461 1 91.19 55 LYS B CA 1
ATOM 2487 C C . LYS B 1 55 ? 4.715 27.469 8.391 1 91.19 55 LYS B C 1
ATOM 2489 O O . LYS B 1 55 ? 5.441 27.188 9.344 1 91.19 55 LYS B O 1
ATOM 2494 N N . THR B 1 56 ? 4.723 26.812 7.242 1 90 56 THR B N 1
ATOM 2495 C CA . THR B 1 56 ? 5.531 25.625 7.031 1 90 56 THR B CA 1
ATOM 2496 C C . THR B 1 56 ? 7.008 25.922 7.27 1 90 56 THR B C 1
ATOM 2498 O O . THR B 1 56 ? 7.742 25.078 7.793 1 90 56 THR B O 1
ATOM 2501 N N . GLU B 1 57 ? 7.43 27.125 6.93 1 90.06 57 GLU B N 1
ATOM 2502 C CA . GLU B 1 57 ? 8.836 27.484 7.066 1 90.06 57 GLU B CA 1
ATOM 2503 C C . GLU B 1 57 ? 9.242 27.594 8.531 1 90.06 57 GLU B C 1
ATOM 2505 O O . GLU B 1 57 ? 10.43 27.547 8.859 1 90.06 57 GLU B O 1
ATOM 2510 N N . ASP B 1 58 ? 8.25 27.75 9.398 1 90 58 ASP B N 1
ATOM 2511 C CA . ASP B 1 58 ? 8.508 27.906 10.82 1 90 58 ASP B CA 1
ATOM 2512 C C . ASP B 1 58 ? 8.32 26.594 11.578 1 90 58 ASP B C 1
ATOM 2514 O O . ASP B 1 58 ? 8.164 26.594 12.797 1 90 58 ASP B O 1
ATOM 2518 N N . ILE B 1 59 ? 8.367 25.562 10.875 1 92.12 59 ILE B N 1
ATOM 2519 C CA . ILE B 1 59 ? 8.148 24.25 11.477 1 92.12 59 ILE B CA 1
ATOM 2520 C C . ILE B 1 59 ? 9.43 23.422 11.398 1 92.12 59 ILE B C 1
ATOM 2522 O O . ILE B 1 59 ? 10.086 23.391 10.359 1 92.12 59 ILE B O 1
ATOM 2526 N N . VAL B 1 60 ? 9.844 22.844 12.508 1 90.56 60 VAL B N 1
ATOM 2527 C CA . VAL B 1 60 ? 10.992 21.938 12.562 1 90.56 60 VAL B CA 1
ATOM 2528 C C . VAL B 1 60 ? 10.555 20.578 13.094 1 90.56 60 VAL B C 1
ATOM 2530 O O . VAL B 1 60 ? 9.469 20.453 13.664 1 90.56 60 VAL B O 1
ATOM 2533 N N . LYS B 1 61 ? 11.391 19.547 12.914 1 92.31 61 LYS B N 1
ATOM 2534 C CA . LYS B 1 61 ? 11.102 18.188 13.398 1 92.31 61 LYS B CA 1
ATOM 2535 C C . LYS B 1 61 ? 11.664 17.984 14.805 1 92.31 61 LYS B C 1
ATOM 2537 O O . LYS B 1 61 ? 12.773 18.438 15.109 1 92.31 61 LYS B O 1
ATOM 2542 N N . GLY B 1 62 ? 10.812 17.406 15.664 1 93.12 62 GLY B N 1
ATOM 2543 C CA . GLY B 1 62 ? 11.25 17.109 17.016 1 93.12 62 GLY B CA 1
ATOM 2544 C C . GLY B 1 62 ? 10.953 15.688 17.438 1 93.12 62 GLY B C 1
ATOM 2545 O O . GLY B 1 62 ? 9.914 15.125 17.078 1 93.12 62 GLY B O 1
ATOM 2546 N N . TYR B 1 63 ? 11.969 15.109 18.125 1 93.25 63 TYR B N 1
ATOM 2547 C CA . TYR B 1 63 ? 11.773 13.805 18.75 1 93.25 63 TYR B CA 1
ATOM 2548 C C . TYR B 1 63 ? 11.484 13.953 20.234 1 93.25 63 TYR B C 1
ATOM 2550 O O . TYR B 1 63 ? 12.242 14.594 20.969 1 93.25 63 TYR B O 1
ATOM 2558 N N . GLU B 1 64 ? 10.305 13.367 20.609 1 91.94 64 GLU B N 1
ATOM 2559 C CA . GLU B 1 64 ? 9.922 13.453 22.016 1 91.94 64 GLU B CA 1
ATOM 2560 C C . GLU B 1 64 ? 10.602 12.367 22.844 1 91.94 64 GLU B C 1
ATOM 2562 O O . GLU B 1 64 ? 10.289 11.188 22.719 1 91.94 64 GLU B O 1
ATOM 2567 N N . TYR B 1 65 ? 11.578 12.766 23.75 1 89.44 65 TYR B N 1
ATOM 2568 C CA . TYR B 1 65 ? 12.32 11.766 24.516 1 89.44 65 TYR B CA 1
ATOM 2569 C C . TYR B 1 65 ? 11.797 11.656 25.938 1 89.44 65 TYR B C 1
ATOM 2571 O O . TYR B 1 65 ? 12.141 10.727 26.656 1 89.44 65 TYR B O 1
ATOM 2579 N N . ASP B 1 66 ? 11.094 12.656 26.375 1 87.56 66 ASP B N 1
ATOM 2580 C CA . ASP B 1 66 ? 10.359 12.695 27.625 1 87.56 66 ASP B CA 1
ATOM 2581 C C . ASP B 1 66 ? 9.094 13.547 27.5 1 87.56 66 ASP B C 1
ATOM 2583 O O . ASP B 1 66 ? 8.883 14.203 26.484 1 87.56 66 ASP B O 1
ATOM 2587 N N . ASP B 1 67 ? 8.242 13.453 28.453 1 85.62 67 ASP B N 1
ATOM 2588 C CA . ASP B 1 67 ? 6.973 14.172 28.391 1 85.62 67 ASP B CA 1
ATOM 2589 C C . ASP B 1 67 ? 7.195 15.648 28.078 1 85.62 67 ASP B C 1
ATOM 2591 O O . ASP B 1 67 ? 7.742 16.391 28.891 1 85.62 67 ASP B O 1
ATOM 2595 N N . ASP B 1 68 ? 6.859 16.016 26.922 1 82.5 68 ASP B N 1
ATOM 2596 C CA . ASP B 1 68 ? 6.902 17.391 26.438 1 82.5 68 ASP B CA 1
ATOM 2597 C C . ASP B 1 68 ? 8.344 17.875 26.297 1 82.5 68 ASP B C 1
ATOM 2599 O O . ASP B 1 68 ? 8.617 19.062 26.469 1 82.5 68 ASP B O 1
ATOM 2603 N N . LYS B 1 69 ? 9.312 17 26.328 1 88.69 69 LYS B N 1
ATOM 2604 C CA . LYS B 1 69 ? 10.703 17.328 26.031 1 88.69 69 LYS B CA 1
ATOM 2605 C C . LYS B 1 69 ? 11.109 16.797 24.656 1 88.69 69 LYS B C 1
ATOM 2607 O O . LYS B 1 69 ? 10.953 15.609 24.375 1 88.69 69 LYS B O 1
ATOM 2612 N N . TYR B 1 70 ? 11.648 17.734 23.891 1 91.06 70 TYR B N 1
ATOM 2613 C CA . TYR B 1 70 ? 11.93 17.406 22.5 1 91.06 70 TYR B CA 1
ATOM 2614 C C . TYR B 1 70 ? 13.383 17.688 22.141 1 91.06 70 TYR B C 1
ATOM 2616 O O . TYR B 1 70 ? 13.992 18.594 22.703 1 91.06 70 TYR B O 1
ATOM 2624 N N . VAL B 1 71 ? 13.906 16.844 21.359 1 90.5 71 VAL B N 1
ATOM 2625 C CA . VAL B 1 71 ? 15.156 17.156 20.672 1 90.5 71 VAL B CA 1
ATOM 2626 C C . VAL B 1 71 ? 14.883 17.438 19.203 1 90.5 71 VAL B C 1
ATOM 2628 O O . VAL B 1 71 ? 14.164 16.688 18.531 1 90.5 71 VAL B O 1
ATOM 2631 N N . VAL B 1 72 ? 15.398 18.609 18.766 1 91 72 VAL B N 1
ATOM 2632 C CA . VAL B 1 72 ? 15.148 19.047 17.391 1 91 72 VAL B CA 1
ATOM 2633 C C . VAL B 1 72 ? 16.125 18.328 16.438 1 91 72 VAL B C 1
ATOM 2635 O O . VAL B 1 72 ? 17.312 18.219 16.734 1 91 72 VAL B O 1
ATOM 2638 N N . ILE B 1 73 ? 15.594 17.844 15.414 1 89.06 73 ILE B N 1
ATOM 2639 C CA . ILE B 1 73 ? 16.391 17.219 14.375 1 89.06 73 ILE B CA 1
ATOM 2640 C C . ILE B 1 73 ? 16.172 17.938 13.047 1 89.06 73 ILE B C 1
ATOM 2642 O O . ILE B 1 73 ? 15.039 18.062 12.578 1 89.06 73 ILE B O 1
ATOM 2646 N N . THR B 1 74 ? 17.281 18.422 12.383 1 87.25 74 THR B N 1
ATOM 2647 C CA . THR B 1 74 ? 17.172 19.156 11.133 1 87.25 74 THR B CA 1
ATOM 2648 C C . THR B 1 74 ? 17.25 18.219 9.938 1 87.25 74 THR B C 1
ATOM 2650 O O . THR B 1 74 ? 17.781 17.109 10.055 1 87.25 74 THR B O 1
ATOM 2653 N N . ASP B 1 75 ? 16.719 18.719 8.82 1 86.5 75 ASP B N 1
ATOM 2654 C CA . ASP B 1 75 ? 16.812 17.953 7.586 1 86.5 75 ASP B CA 1
ATOM 2655 C C . ASP B 1 75 ? 18.266 17.688 7.199 1 86.5 75 ASP B C 1
ATOM 2657 O O . ASP B 1 75 ? 18.578 16.625 6.641 1 86.5 75 ASP B O 1
ATOM 2661 N N . GLU B 1 76 ? 19.094 18.625 7.457 1 87.69 76 GLU B N 1
ATOM 2662 C CA . GLU B 1 76 ? 20.516 18.469 7.168 1 87.69 76 GLU B CA 1
ATOM 2663 C C . GLU B 1 76 ? 21.125 17.328 7.977 1 87.69 76 GLU B C 1
ATOM 2665 O O . GLU B 1 76 ? 21.938 16.547 7.457 1 87.69 76 GLU B O 1
ATOM 2670 N N . GLU B 1 77 ? 20.734 17.25 9.242 1 86.12 77 GLU B N 1
ATOM 2671 C CA . GLU B 1 77 ? 21.219 16.172 10.102 1 86.12 77 GLU B CA 1
ATOM 2672 C C . GLU B 1 77 ? 20.734 14.805 9.625 1 86.12 77 GLU B C 1
ATOM 2674 O O . GLU B 1 77 ? 21.5 13.836 9.633 1 86.12 77 GLU B O 1
ATOM 2679 N N . ILE B 1 78 ? 19.531 14.758 9.18 1 86.44 78 ILE B N 1
ATOM 2680 C CA . ILE B 1 78 ? 18.922 13.531 8.664 1 86.44 78 ILE B CA 1
ATOM 2681 C C . ILE B 1 78 ? 19.688 13.07 7.422 1 86.44 78 ILE B C 1
ATOM 2683 O O . ILE B 1 78 ? 19.922 11.875 7.242 1 86.44 78 ILE B O 1
ATOM 2687 N N . GLU B 1 79 ? 20.109 14.023 6.625 1 86.62 79 GLU B N 1
ATOM 2688 C CA . GLU B 1 79 ? 20.828 13.703 5.402 1 86.62 79 GLU B CA 1
ATOM 2689 C C . GLU B 1 79 ? 22.266 13.281 5.707 1 86.62 79 GLU B C 1
ATOM 2691 O O . GLU B 1 79 ? 22.812 12.391 5.043 1 86.62 79 GLU B O 1
ATOM 2696 N N . LYS B 1 80 ? 22.828 13.852 6.715 1 85.12 80 LYS B N 1
ATOM 2697 C CA . LYS B 1 80 ? 24.234 13.625 7.051 1 85.12 80 LYS B CA 1
ATOM 2698 C C . LYS B 1 80 ? 24.453 12.211 7.562 1 85.12 80 LYS B C 1
ATOM 2700 O O . LYS B 1 80 ? 25.547 11.664 7.441 1 85.12 80 LYS B O 1
ATOM 2705 N N . ILE B 1 81 ? 23.438 11.633 8.094 1 86.06 81 ILE B N 1
ATOM 2706 C CA . ILE B 1 81 ? 23.609 10.305 8.672 1 86.06 81 ILE B CA 1
ATOM 2707 C C . ILE B 1 81 ? 23.531 9.25 7.574 1 86.06 81 ILE B C 1
ATOM 2709 O O . ILE B 1 81 ? 23.891 8.094 7.793 1 86.06 81 ILE B O 1
ATOM 2713 N N . LYS B 1 82 ? 23.047 9.617 6.422 1 86.69 82 LYS B N 1
ATOM 2714 C CA . LYS B 1 82 ? 22.969 8.68 5.309 1 86.69 82 LYS B CA 1
ATOM 2715 C C . LYS B 1 82 ? 24.344 8.375 4.746 1 86.69 82 LYS B C 1
ATOM 2717 O O . LYS B 1 82 ? 25.141 9.289 4.516 1 86.69 82 LYS B O 1
ATOM 2722 N N . THR B 1 83 ? 24.641 7.086 4.535 1 85.75 83 THR B N 1
ATOM 2723 C CA . THR B 1 83 ? 25.844 6.707 3.801 1 85.75 83 THR B CA 1
ATOM 2724 C C . THR B 1 83 ? 25.656 6.957 2.307 1 85.75 83 THR B C 1
ATOM 2726 O O . THR B 1 83 ? 24.531 7.109 1.827 1 85.75 83 THR B O 1
ATOM 2729 N N . GLU B 1 84 ? 26.688 7.047 1.587 1 82.5 84 GLU B N 1
ATOM 2730 C CA . GLU B 1 84 ? 26.609 7.234 0.141 1 82.5 84 GLU B CA 1
ATOM 2731 C C . GLU B 1 84 ? 25.812 6.117 -0.517 1 82.5 84 GLU B C 1
ATOM 2733 O O . GLU B 1 84 ? 25.031 6.371 -1.438 1 82.5 84 GLU B O 1
ATOM 2738 N N . LYS B 1 85 ? 25.969 4.941 -0.009 1 83.75 85 LYS B N 1
ATOM 2739 C CA . LYS B 1 85 ? 25.25 3.783 -0.539 1 83.75 85 LYS B CA 1
ATOM 2740 C C . LYS B 1 85 ? 23.75 3.916 -0.319 1 83.75 85 LYS B C 1
ATOM 2742 O O . LYS B 1 85 ? 22.953 3.486 -1.156 1 83.75 85 LYS B O 1
ATOM 2747 N N . GLU B 1 86 ? 23.484 4.617 0.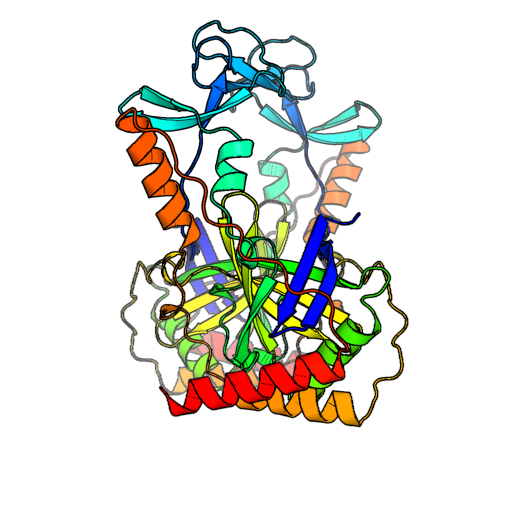758 1 88.5 86 GLU B N 1
ATOM 2748 C CA . GLU B 1 86 ? 22.078 4.699 1.15 1 88.5 86 GLU B CA 1
ATOM 2749 C C . GLU B 1 86 ? 21.344 5.762 0.342 1 88.5 86 GLU B C 1
ATOM 2751 O O . GLU B 1 86 ? 20.109 5.824 0.371 1 88.5 86 GLU B O 1
ATOM 2756 N N . LYS B 1 87 ? 22.062 6.504 -0.453 1 88.12 87 LYS B N 1
ATOM 2757 C CA . LYS B 1 87 ? 21.453 7.531 -1.294 1 88.12 87 LYS B CA 1
ATOM 2758 C C . LYS B 1 87 ? 21 6.953 -2.627 1 88.12 87 LYS B C 1
ATOM 2760 O O . LYS B 1 87 ? 20.297 7.621 -3.393 1 88.12 87 LYS B O 1
ATOM 2765 N N . SER B 1 88 ? 21.422 5.742 -2.895 1 93.62 88 SER B N 1
ATOM 2766 C CA . SER B 1 88 ? 21 5.016 -4.094 1 93.62 88 SER B CA 1
ATOM 2767 C C . SER B 1 88 ? 20.312 3.703 -3.732 1 93.62 88 SER B C 1
ATOM 2769 O O . SER B 1 88 ? 20.328 3.289 -2.572 1 93.62 88 SER B O 1
ATOM 2771 N N . ILE B 1 89 ? 19.672 3.154 -4.691 1 96.25 89 ILE B N 1
ATOM 2772 C CA . ILE B 1 89 ? 19.109 1.815 -4.523 1 96.25 89 ILE B CA 1
ATOM 2773 C C . ILE B 1 89 ? 20.203 0.771 -4.746 1 96.25 89 ILE B C 1
ATOM 2775 O O . ILE B 1 89 ? 20.594 0.5 -5.887 1 96.25 89 ILE B O 1
ATOM 2779 N N . GLN B 1 90 ? 20.672 0.201 -3.693 1 94.81 90 GLN B N 1
ATOM 2780 C CA . GLN B 1 90 ? 21.688 -0.843 -3.777 1 94.81 90 GLN B CA 1
ATOM 2781 C C . GLN B 1 90 ? 21.047 -2.219 -3.947 1 94.81 90 GLN B C 1
ATOM 2783 O O . GLN B 1 90 ? 20.281 -2.664 -3.09 1 94.81 90 GLN B O 1
ATOM 2788 N N . ILE B 1 91 ? 21.375 -2.871 -5.023 1 95.25 91 ILE B N 1
ATOM 2789 C CA . ILE B 1 91 ? 20.891 -4.238 -5.191 1 95.25 91 ILE B CA 1
ATOM 2790 C C . ILE B 1 91 ? 21.656 -5.172 -4.25 1 95.25 91 ILE B C 1
ATOM 2792 O O . ILE B 1 91 ? 22.875 -5.223 -4.277 1 95.25 91 ILE B O 1
ATOM 2796 N N . LEU B 1 92 ? 20.953 -5.879 -3.441 1 93.69 92 LEU B N 1
ATOM 2797 C CA . LEU B 1 92 ? 21.531 -6.805 -2.479 1 93.69 92 LEU B CA 1
ATOM 2798 C C . LEU B 1 92 ? 21.703 -8.188 -3.092 1 93.69 92 LEU B C 1
ATOM 2800 O O . LEU B 1 92 ? 22.766 -8.805 -2.947 1 93.69 92 LEU B O 1
ATOM 2804 N N . HIS B 1 93 ? 20.719 -8.688 -3.711 1 94.38 93 HIS B N 1
ATOM 2805 C CA . HIS B 1 93 ? 20.734 -9.992 -4.371 1 94.38 93 HIS B CA 1
ATOM 2806 C C . HIS B 1 93 ? 19.516 -10.156 -5.281 1 94.38 93 HIS B C 1
ATOM 2808 O O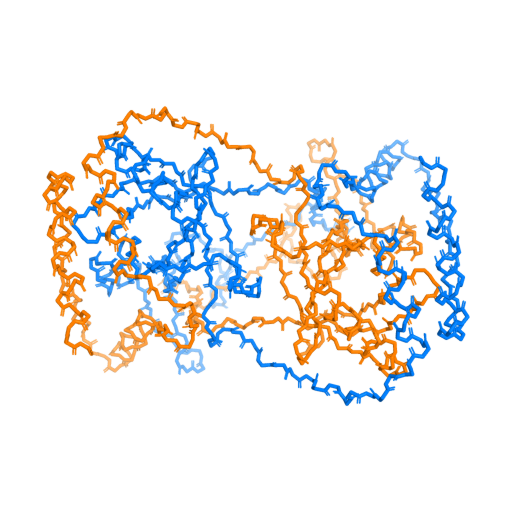 . HIS B 1 93 ? 18.734 -9.219 -5.461 1 94.38 93 HIS B O 1
ATOM 2814 N N . PHE B 1 94 ? 19.484 -11.297 -5.875 1 94.31 94 PHE B N 1
ATOM 2815 C CA . PHE B 1 94 ? 18.375 -11.609 -6.781 1 94.31 94 PHE B CA 1
ATOM 2816 C C . PHE B 1 94 ? 17.562 -12.781 -6.258 1 94.31 94 PHE B C 1
ATOM 2818 O O . PHE B 1 94 ? 18.078 -13.617 -5.512 1 94.31 94 PHE B O 1
ATOM 2825 N N . ALA B 1 95 ? 16.281 -12.7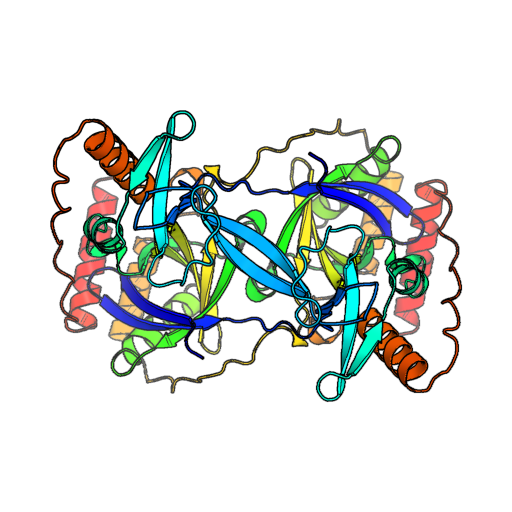73 -6.57 1 93.19 95 ALA B N 1
ATOM 2826 C CA . ALA B 1 95 ? 15.367 -13.797 -6.062 1 93.19 95 ALA B CA 1
ATOM 2827 C C . ALA B 1 95 ? 14.25 -14.078 -7.062 1 93.19 95 ALA B C 1
ATOM 2829 O O . ALA B 1 95 ? 14.164 -13.422 -8.102 1 93.19 95 ALA B O 1
ATOM 2830 N N . GLN B 1 96 ? 13.445 -15.102 -6.758 1 87.19 96 GLN B N 1
ATOM 2831 C CA . GLN B 1 96 ? 12.258 -15.391 -7.551 1 87.19 96 GLN B CA 1
ATOM 2832 C C . GLN B 1 96 ? 11.055 -14.609 -7.039 1 87.19 96 GLN B C 1
ATOM 2834 O O . GLN B 1 96 ? 10.836 -14.516 -5.828 1 87.19 96 GLN B O 1
ATOM 2839 N N . LEU B 1 97 ? 10.375 -14.016 -8.016 1 74.19 97 LEU B N 1
ATOM 2840 C CA . LEU B 1 97 ? 9.234 -13.172 -7.68 1 74.19 97 LEU B CA 1
ATOM 2841 C C . LEU B 1 97 ? 8.195 -13.961 -6.883 1 74.19 97 LEU B C 1
ATOM 2843 O O . LEU B 1 97 ? 7.602 -13.438 -5.938 1 74.19 97 LEU B O 1
ATOM 2847 N N . ASN B 1 98 ? 7.887 -15.203 -7.18 1 74.94 98 ASN B N 1
ATOM 2848 C CA . ASN B 1 98 ? 6.805 -15.992 -6.598 1 74.94 98 ASN B CA 1
ATOM 2849 C C . ASN B 1 98 ? 7.082 -16.344 -5.137 1 74.94 98 ASN B C 1
ATOM 2851 O O . ASN B 1 98 ? 6.219 -16.875 -4.449 1 74.94 98 ASN B O 1
ATOM 2855 N N . GLN B 1 99 ? 8.188 -15.828 -4.617 1 75.38 99 GLN B N 1
ATOM 2856 C CA . GLN B 1 99 ? 8.562 -16.141 -3.246 1 75.38 99 GLN B CA 1
ATOM 2857 C C . GLN B 1 99 ? 8.164 -15.023 -2.293 1 75.38 99 GLN B C 1
ATOM 2859 O O . GLN B 1 99 ? 8.25 -15.172 -1.073 1 75.38 99 GLN B O 1
ATOM 2864 N N . ILE B 1 100 ? 7.699 -13.969 -2.85 1 84.38 100 ILE B N 1
ATOM 2865 C CA . ILE B 1 100 ? 7.457 -12.828 -1.972 1 84.38 100 ILE B CA 1
ATOM 2866 C C . ILE B 1 100 ? 5.961 -12.695 -1.704 1 84.38 100 ILE B C 1
ATOM 2868 O O . ILE B 1 100 ? 5.168 -12.523 -2.635 1 84.38 100 ILE B O 1
ATOM 2872 N N . SER B 1 101 ? 5.59 -12.773 -0.45 1 85.75 101 SER B N 1
ATOM 2873 C CA . SER B 1 101 ? 4.203 -12.594 -0.032 1 85.75 101 SER B CA 1
ATOM 2874 C C . SER B 1 101 ? 3.74 -11.156 -0.253 1 85.75 101 SER B C 1
ATOM 2876 O O . SER B 1 101 ? 4.496 -10.211 -0.009 1 85.75 101 SER B O 1
ATOM 2878 N N . PRO B 1 102 ? 2.498 -10.984 -0.618 1 88 102 PRO B N 1
ATOM 2879 C CA . PRO B 1 102 ? 1.952 -9.641 -0.808 1 88 102 PRO B CA 1
ATOM 2880 C C . PRO B 1 102 ? 2.031 -8.789 0.458 1 88 102 PRO B C 1
ATOM 2882 O O . PRO B 1 102 ? 2.012 -7.555 0.379 1 88 102 PRO B O 1
ATOM 2885 N N . VAL B 1 103 ? 2.156 -9.445 1.598 1 88.69 103 VAL B N 1
ATOM 2886 C CA . VAL B 1 103 ? 2.17 -8.727 2.865 1 88.69 103 VAL B CA 1
ATOM 2887 C C . VAL B 1 103 ? 3.4 -7.824 2.936 1 88.69 103 VAL B C 1
ATOM 2889 O O . VAL B 1 103 ? 3.42 -6.848 3.689 1 88.69 103 VAL B O 1
ATOM 2892 N N . TYR B 1 104 ? 4.332 -8.141 2.107 1 91.69 104 TYR B N 1
ATOM 2893 C CA . TYR B 1 104 ? 5.59 -7.406 2.207 1 91.69 104 TYR B CA 1
ATOM 2894 C C . TYR B 1 104 ? 5.57 -6.168 1.319 1 91.69 104 TYR B C 1
ATOM 2896 O O . TYR B 1 104 ? 6.406 -5.273 1.473 1 91.69 104 TYR B O 1
ATOM 2904 N N . TYR B 1 105 ? 4.723 -6.129 0.36 1 92.06 105 TYR B N 1
ATOM 2905 C CA . TYR B 1 105 ? 4.715 -5 -0.564 1 92.06 105 TYR B CA 1
ATOM 2906 C C . TYR B 1 105 ? 3.998 -3.801 0.044 1 92.06 105 TYR B C 1
ATOM 2908 O O . TYR B 1 105 ? 2.951 -3.951 0.675 1 92.06 105 TYR B O 1
ATOM 2916 N N . GLU B 1 106 ? 4.535 -2.637 -0.129 1 93.25 106 GLU B N 1
ATOM 2917 C CA . GLU B 1 106 ? 3.941 -1.407 0.387 1 93.25 106 GLU B CA 1
ATOM 2918 C C . GLU B 1 106 ? 3.467 -0.504 -0.748 1 93.25 106 GLU B C 1
ATOM 2920 O O . GLU B 1 106 ? 2.266 -0.393 -0.999 1 93.25 106 GLU B O 1
ATOM 2925 N N . LYS B 1 107 ? 4.402 0.06 -1.503 1 92.88 107 LYS B N 1
ATOM 2926 C CA . LYS B 1 107 ? 4.109 0.939 -2.631 1 92.88 107 LYS B CA 1
ATOM 2927 C C . LYS B 1 107 ? 4.918 0.543 -3.861 1 92.88 107 LYS B C 1
ATOM 2929 O O . LYS B 1 107 ? 6.086 0.168 -3.748 1 92.88 107 LYS B O 1
ATOM 2934 N N . THR B 1 108 ? 4.246 0.687 -5.023 1 93.62 108 THR B N 1
ATOM 2935 C CA . THR B 1 108 ? 4.926 0.328 -6.262 1 93.62 108 THR B CA 1
ATOM 2936 C C . THR B 1 108 ? 5.117 1.555 -7.148 1 93.62 108 THR B C 1
ATOM 2938 O O . THR B 1 108 ? 4.207 2.377 -7.285 1 93.62 108 THR B O 1
ATOM 2941 N N . TYR B 1 109 ? 6.285 1.678 -7.719 1 93.81 109 TYR B N 1
ATOM 2942 C CA . TYR B 1 109 ? 6.656 2.754 -8.633 1 93.81 109 TYR B CA 1
ATOM 2943 C C . TYR B 1 109 ? 7.059 2.199 -9.992 1 93.81 109 TYR B C 1
ATOM 2945 O O . TYR B 1 109 ? 7.457 1.036 -10.102 1 93.81 109 TYR B O 1
ATOM 2953 N N . GLN B 1 110 ? 6.906 3.031 -10.93 1 92.62 110 GLN B N 1
ATOM 2954 C CA . GLN B 1 110 ? 7.508 2.76 -12.234 1 92.62 110 GLN B CA 1
ATOM 2955 C C . GLN B 1 110 ? 8.867 3.441 -12.367 1 92.62 110 GLN B C 1
ATOM 2957 O O . GLN B 1 110 ? 9 4.637 -12.094 1 92.62 110 GLN B O 1
ATOM 2962 N N . ALA B 1 111 ? 9.836 2.678 -12.758 1 94.69 111 ALA B N 1
ATOM 2963 C CA . ALA B 1 111 ? 11.172 3.238 -12.969 1 94.69 111 ALA B CA 1
ATOM 2964 C C . ALA B 1 111 ? 11.383 3.596 -14.438 1 94.69 111 ALA B C 1
ATOM 2966 O O . ALA B 1 111 ? 11.039 2.814 -15.328 1 94.69 111 ALA B O 1
ATOM 2967 N N . VAL B 1 112 ? 11.891 4.754 -14.641 1 92.81 112 VAL B N 1
ATOM 2968 C CA . VAL B 1 112 ? 12.273 5.199 -15.977 1 92.81 112 VAL B CA 1
ATOM 2969 C C . VAL B 1 112 ? 13.727 5.676 -15.969 1 92.81 112 VAL B C 1
ATOM 2971 O O . VAL B 1 112 ? 14.125 6.445 -15.086 1 92.81 112 VAL B O 1
ATOM 2974 N N . PRO B 1 113 ? 14.5 5.152 -16.906 1 93.12 113 PRO B N 1
ATOM 2975 C CA . PRO B 1 113 ? 15.891 5.598 -16.922 1 93.12 113 PRO B CA 1
ATOM 2976 C C . PRO B 1 113 ? 16.031 7.078 -17.281 1 93.12 113 PRO B C 1
ATOM 2978 O O . PRO B 1 113 ? 15.281 7.594 -18.109 1 93.12 113 PRO B O 1
ATOM 2981 N N . GLU B 1 114 ? 16.906 7.738 -16.609 1 92.12 114 GLU B N 1
ATOM 2982 C CA . GLU B 1 114 ? 17.281 9.102 -16.969 1 92.12 114 GLU B CA 1
ATOM 2983 C C . GLU B 1 114 ? 18.266 9.102 -18.141 1 92.12 114 GLU B C 1
ATOM 2985 O O . GLU B 1 114 ? 18.781 8.047 -18.531 1 92.12 114 GLU B O 1
ATOM 2990 N N . THR B 1 115 ? 18.438 10.312 -18.609 1 89.19 115 THR B N 1
ATOM 2991 C CA . THR B 1 115 ? 19.359 10.453 -19.734 1 89.19 115 THR B CA 1
ATOM 2992 C C . THR B 1 115 ? 20.719 9.867 -19.391 1 89.19 115 THR B C 1
ATOM 2994 O O . THR B 1 115 ? 21.281 10.156 -18.328 1 89.19 115 THR B O 1
ATOM 2997 N N . GLY B 1 116 ? 21.203 8.984 -20.281 1 87.94 116 GLY B N 1
ATOM 2998 C CA . GLY B 1 116 ? 22.5 8.375 -20.062 1 87.94 116 GLY B CA 1
ATOM 2999 C C . GLY B 1 116 ? 22.438 7.02 -19.391 1 87.94 116 GLY B C 1
ATOM 3000 O O . GLY B 1 116 ? 23.406 6.262 -19.406 1 87.94 116 GLY B O 1
ATOM 3001 N N . GLY B 1 117 ? 21.25 6.668 -18.812 1 90.88 117 GLY B N 1
ATOM 3002 C CA . GLY B 1 117 ? 21.109 5.41 -18.094 1 90.88 117 GLY B CA 1
ATOM 3003 C C . GLY B 1 117 ? 20.328 4.363 -18.859 1 90.88 117 GLY B C 1
ATOM 3004 O O . GLY B 1 117 ? 20.125 3.252 -18.375 1 90.88 117 GLY B O 1
ATOM 3005 N N . GLU B 1 118 ? 20.016 4.602 -20.125 1 92.19 118 GLU B N 1
ATOM 3006 C CA . GLU B 1 118 ? 19.078 3.779 -20.891 1 92.19 118 GLU B CA 1
ATOM 3007 C C . GLU B 1 118 ? 19.672 2.398 -21.172 1 92.19 118 GLU B C 1
ATOM 3009 O O . GLU B 1 118 ? 18.969 1.387 -21.047 1 92.19 118 GLU B O 1
ATOM 3014 N N . LYS B 1 119 ? 20.891 2.369 -21.562 1 90.81 119 LYS B N 1
ATOM 3015 C CA . LYS B 1 119 ? 21.531 1.1 -21.922 1 90.81 119 LYS B CA 1
ATOM 3016 C C . LYS B 1 119 ? 21.625 0.179 -20.703 1 90.81 119 LYS B C 1
ATOM 3018 O O . LYS B 1 119 ? 21.266 -0.997 -20.781 1 90.81 119 LYS B O 1
ATOM 3023 N N . ALA B 1 120 ? 22.109 0.764 -19.625 1 92.31 120 ALA B N 1
ATOM 3024 C CA . ALA B 1 120 ? 22.25 -0.026 -18.391 1 92.31 120 ALA B CA 1
ATOM 3025 C C . ALA B 1 120 ? 20.891 -0.472 -17.875 1 92.31 120 ALA B C 1
ATOM 3027 O O . ALA B 1 120 ? 20.75 -1.585 -17.359 1 92.31 120 ALA B O 1
ATOM 3028 N N . PHE B 1 121 ? 19.953 0.371 -18 1 94.31 121 PHE B N 1
ATOM 3029 C CA . PHE B 1 121 ? 18.594 0.073 -17.578 1 94.31 121 PHE B CA 1
ATOM 3030 C C . PHE B 1 121 ? 18.031 -1.102 -18.375 1 94.31 121 PHE B C 1
ATOM 3032 O O . PHE B 1 121 ? 17.5 -2.049 -17.781 1 94.31 121 PHE B O 1
ATOM 3039 N N . GLU B 1 122 ? 18.203 -1.062 -19.625 1 94 122 GLU B N 1
ATOM 3040 C CA . GLU B 1 122 ? 17.719 -2.127 -20.5 1 94 122 GLU B CA 1
ATOM 3041 C C . GLU B 1 122 ? 18.453 -3.436 -20.234 1 94 122 GLU B C 1
ATOM 3043 O O . GLU B 1 122 ? 17.859 -4.512 -20.266 1 94 122 GLU B O 1
ATOM 3048 N N . LEU B 1 123 ? 19.734 -3.271 -20.016 1 93.06 123 LEU B N 1
ATOM 3049 C CA . LEU B 1 123 ? 20.531 -4.453 -19.703 1 93.06 123 LEU B CA 1
ATOM 3050 C C . LEU B 1 123 ? 20 -5.137 -18.438 1 93.06 123 LEU B C 1
ATOM 3052 O O . LEU B 1 123 ? 19.812 -6.355 -18.422 1 93.06 123 LEU B O 1
ATOM 3056 N N . LEU B 1 124 ? 19.766 -4.355 -17.406 1 94.5 124 LEU B N 1
ATOM 3057 C CA . LEU B 1 124 ? 19.219 -4.895 -16.156 1 94.5 124 LEU B CA 1
ATOM 3058 C C . LEU B 1 124 ? 17.859 -5.539 -16.406 1 94.5 124 LEU B C 1
ATOM 3060 O O . LEU B 1 124 ? 17.625 -6.68 -16 1 94.5 124 LEU B O 1
ATOM 3064 N N . ARG B 1 125 ? 16.953 -4.852 -17.078 1 95.25 125 ARG B N 1
ATOM 3065 C CA . ARG B 1 125 ? 15.602 -5.34 -17.359 1 95.25 125 ARG B CA 1
ATOM 3066 C C . ARG B 1 125 ? 15.641 -6.668 -18.109 1 95.25 125 ARG B C 1
ATOM 3068 O O . ARG B 1 125 ? 15.016 -7.641 -17.688 1 95.25 125 ARG B O 1
ATOM 3075 N N . SER B 1 126 ? 16.359 -6.691 -19.219 1 95.19 126 SER B N 1
ATOM 3076 C CA . SER B 1 126 ? 16.406 -7.863 -20.094 1 95.19 126 SER B CA 1
ATOM 3077 C C . SER B 1 126 ? 17.031 -9.055 -19.391 1 95.19 126 SER B C 1
ATOM 3079 O O . SER B 1 126 ? 16.562 -10.188 -19.547 1 95.19 126 SER B O 1
ATOM 3081 N N . ALA B 1 127 ? 18.078 -8.781 -18.641 1 94.69 127 ALA B N 1
ATOM 3082 C CA . ALA B 1 127 ? 18.734 -9.867 -17.906 1 94.69 127 ALA B CA 1
ATOM 3083 C C . ALA B 1 127 ? 17.812 -10.461 -16.844 1 94.69 127 ALA B C 1
ATOM 3085 O O . ALA B 1 127 ? 17.719 -11.68 -16.703 1 94.69 127 ALA B O 1
ATOM 3086 N N . LEU B 1 128 ? 17.141 -9.609 -16.094 1 96.12 128 LEU B N 1
ATOM 3087 C CA . LEU B 1 128 ? 16.188 -10.07 -15.094 1 96.12 128 LEU B CA 1
ATOM 3088 C C . LEU B 1 128 ? 15.07 -10.891 -15.734 1 96.12 128 LEU B C 1
ATOM 3090 O O . LEU B 1 128 ? 14.672 -11.93 -15.211 1 96.12 128 LEU B O 1
ATOM 3094 N N . MET B 1 129 ? 14.609 -10.438 -16.891 1 94.44 129 MET B N 1
ATOM 3095 C CA . MET B 1 129 ? 13.555 -11.148 -17.609 1 94.44 129 MET B CA 1
ATOM 3096 C C . MET B 1 129 ? 14.039 -12.523 -18.062 1 94.44 129 MET B C 1
ATOM 3098 O O . MET B 1 129 ? 13.336 -13.523 -17.891 1 94.44 129 MET B O 1
ATOM 3102 N N . ALA B 1 130 ? 15.148 -12.562 -18.609 1 95.12 130 ALA B N 1
ATOM 3103 C CA . ALA B 1 130 ? 15.695 -13.797 -19.156 1 95.12 130 ALA B CA 1
ATOM 3104 C C . ALA B 1 130 ? 15.898 -14.836 -18.062 1 95.12 130 ALA B C 1
ATOM 3106 O O . ALA B 1 130 ? 15.648 -16.031 -18.281 1 95.12 130 ALA B O 1
ATOM 3107 N N . GLU B 1 131 ? 16.359 -14.328 -16.922 1 95.12 131 GLU B N 1
ATOM 3108 C CA . GLU B 1 131 ? 16.672 -15.25 -15.82 1 95.12 131 GLU B CA 1
ATOM 3109 C C . GLU B 1 131 ? 15.438 -15.492 -14.953 1 95.12 131 GLU B C 1
ATOM 3111 O O . GLU B 1 131 ? 15.477 -16.297 -14.023 1 95.12 131 GLU B O 1
ATOM 3116 N N . GLN B 1 132 ? 14.336 -14.773 -15.219 1 92.44 132 GLN B N 1
ATOM 3117 C CA . GLN B 1 132 ? 13.094 -14.859 -14.461 1 92.44 132 GLN B CA 1
ATOM 3118 C C . GLN B 1 132 ? 13.336 -14.578 -12.984 1 92.44 132 GLN B C 1
ATOM 3120 O O . GLN B 1 132 ? 12.914 -15.352 -12.117 1 92.44 132 GLN B O 1
ATOM 3125 N N . LYS B 1 133 ? 14.07 -13.461 -12.797 1 94.56 133 LYS B N 1
ATOM 3126 C CA . LYS B 1 133 ? 14.422 -13.039 -11.438 1 94.56 133 LYS B CA 1
ATOM 3127 C C . LYS B 1 133 ? 14.008 -11.594 -11.188 1 94.56 133 LYS B C 1
ATOM 3129 O O . LYS B 1 133 ? 13.742 -10.844 -12.133 1 94.56 133 LYS B O 1
ATOM 3134 N N . ILE B 1 134 ? 13.875 -11.305 -9.93 1 95.25 134 ILE B N 1
ATOM 3135 C CA . ILE B 1 134 ? 13.773 -9.914 -9.484 1 95.25 134 ILE B CA 1
ATOM 3136 C C . ILE B 1 134 ? 15 -9.555 -8.648 1 95.25 134 ILE B C 1
ATOM 3138 O O . ILE B 1 134 ? 15.758 -10.43 -8.234 1 95.25 134 ILE B O 1
ATOM 3142 N N . ALA B 1 135 ? 15.18 -8.289 -8.469 1 96.62 135 ALA B N 1
ATOM 3143 C CA . ALA B 1 135 ? 16.25 -7.828 -7.59 1 96.62 135 ALA B CA 1
ATOM 3144 C C . ALA B 1 135 ? 15.703 -7.324 -6.262 1 96.62 135 ALA B C 1
ATOM 3146 O O . ALA B 1 135 ? 14.641 -6.691 -6.227 1 96.62 135 ALA B O 1
ATOM 3147 N N . ILE B 1 136 ? 16.391 -7.68 -5.203 1 95.94 136 ILE B N 1
ATOM 3148 C CA . ILE B 1 136 ? 16.125 -7.109 -3.885 1 95.94 136 ILE B CA 1
ATOM 3149 C C . ILE B 1 136 ? 17.141 -6.016 -3.582 1 95.94 136 ILE B C 1
ATOM 3151 O O . ILE B 1 136 ? 18.344 -6.23 -3.707 1 95.94 136 ILE B O 1
ATOM 3155 N N . GLY B 1 137 ? 16.609 -4.867 -3.336 1 96.19 137 GLY B N 1
ATOM 3156 C CA . GLY B 1 137 ? 17.5 -3.742 -3.047 1 96.19 137 GLY B CA 1
ATOM 3157 C C . GLY B 1 137 ? 17.094 -2.979 -1.799 1 96.19 137 GLY B C 1
ATOM 3158 O O . GLY B 1 137 ? 16.109 -3.332 -1.135 1 96.19 137 GLY B O 1
ATOM 3159 N N . LYS B 1 138 ? 17.875 -2.059 -1.489 1 95.25 138 LYS B N 1
ATOM 3160 C CA . LYS B 1 138 ? 17.656 -1.238 -0.302 1 95.25 138 LYS B CA 1
ATOM 3161 C C . LYS B 1 138 ? 18.109 0.201 -0.535 1 95.25 138 LYS B C 1
ATOM 3163 O O . LYS B 1 138 ? 19.031 0.451 -1.314 1 95.25 138 LYS B O 1
ATOM 3168 N N . THR B 1 139 ? 17.438 1.131 0.095 1 94.88 139 THR B N 1
ATOM 3169 C CA . THR B 1 139 ? 17.781 2.547 0.06 1 94.88 139 THR B CA 1
ATOM 3170 C C . THR B 1 139 ? 17.203 3.277 1.264 1 94.88 139 THR B C 1
ATOM 3172 O O . THR B 1 139 ? 16.5 2.678 2.08 1 94.88 139 THR B O 1
ATOM 3175 N N . VAL B 1 140 ? 17.609 4.453 1.483 1 92.81 140 VAL B N 1
ATOM 3176 C CA . VAL B 1 140 ? 16.984 5.297 2.492 1 92.81 140 VAL B CA 1
ATOM 3177 C C . VAL B 1 140 ? 16.172 6.398 1.811 1 92.81 140 VAL B C 1
ATOM 3179 O O . VAL B 1 140 ? 16.719 7.172 1.018 1 92.81 140 VAL B O 1
ATOM 3182 N N . MET B 1 141 ? 14.938 6.406 1.987 1 90.19 141 MET B N 1
ATOM 3183 C CA . MET B 1 141 ? 14.031 7.453 1.517 1 90.19 141 MET B CA 1
ATOM 3184 C C . MET B 1 141 ? 13.57 8.328 2.672 1 90.19 141 MET B C 1
ATOM 3186 O O . MET B 1 141 ? 12.727 7.918 3.473 1 90.19 141 MET B O 1
ATOM 3190 N N . GLY B 1 142 ? 14.023 9.594 2.699 1 86.31 142 GLY B N 1
ATOM 3191 C CA . GLY B 1 142 ? 13.773 10.398 3.885 1 86.31 142 GLY B CA 1
ATOM 3192 C C . GLY B 1 142 ? 14.391 9.812 5.141 1 86.31 142 GLY B C 1
ATOM 3193 O O . GLY B 1 142 ? 15.602 9.633 5.215 1 86.31 142 GLY B O 1
ATOM 3194 N N . THR B 1 143 ? 13.602 9.5 6.078 1 87.94 143 THR B N 1
ATOM 3195 C CA . THR B 1 143 ? 14.094 8.93 7.324 1 87.94 143 THR B CA 1
ATOM 3196 C C . THR B 1 143 ? 13.758 7.441 7.402 1 87.94 143 THR B C 1
ATOM 3198 O O . THR B 1 143 ? 13.766 6.852 8.484 1 87.94 143 THR B O 1
ATOM 3201 N N . LYS B 1 144 ? 13.453 6.926 6.215 1 89.31 144 LYS B N 1
ATOM 3202 C CA . LYS B 1 144 ? 13.031 5.527 6.207 1 89.31 144 LYS B CA 1
ATOM 3203 C C . LYS B 1 144 ? 14.031 4.652 5.457 1 89.31 144 LYS B C 1
ATOM 3205 O O . LYS B 1 144 ? 14.297 4.883 4.273 1 89.31 144 LYS B O 1
ATOM 3210 N N . ASP B 1 145 ? 14.633 3.715 6.207 1 91.94 145 ASP B N 1
ATOM 3211 C CA . ASP B 1 145 ? 15.344 2.621 5.547 1 91.94 145 ASP B CA 1
ATOM 3212 C C . ASP B 1 145 ? 14.367 1.715 4.797 1 91.94 145 ASP B C 1
ATOM 3214 O O . ASP B 1 145 ? 13.469 1.125 5.398 1 91.94 145 ASP B O 1
ATOM 3218 N N . THR B 1 146 ? 14.547 1.644 3.5 1 93.19 146 THR B N 1
ATOM 3219 C CA . THR B 1 146 ? 13.492 1.044 2.689 1 93.19 146 THR B CA 1
ATOM 3220 C C . THR B 1 146 ? 14.031 -0.143 1.896 1 93.19 146 THR B C 1
ATOM 3222 O O . THR B 1 146 ? 14.992 -0.004 1.137 1 93.19 146 THR B O 1
ATOM 3225 N N . LEU B 1 147 ? 13.461 -1.314 2.168 1 95.25 147 LEU B N 1
ATOM 3226 C CA . LEU B 1 147 ? 13.664 -2.48 1.314 1 95.25 147 LEU B CA 1
ATOM 3227 C C . LEU B 1 147 ? 12.828 -2.373 0.043 1 95.25 147 LEU B C 1
ATOM 3229 O O . LEU B 1 147 ? 11.734 -1.806 0.06 1 95.25 147 LEU B O 1
ATOM 3233 N N . MET B 1 148 ? 13.398 -2.9 -1.087 1 95.94 148 MET B N 1
ATOM 3234 C CA . MET B 1 148 ? 12.641 -2.764 -2.332 1 95.94 148 MET B CA 1
ATOM 3235 C C . MET B 1 148 ? 12.82 -3.998 -3.209 1 95.94 148 MET B C 1
ATOM 3237 O O . MET B 1 148 ? 13.852 -4.668 -3.148 1 95.94 148 MET B O 1
ATOM 3241 N N . ALA B 1 149 ? 11.812 -4.305 -3.955 1 96.19 149 ALA B N 1
ATOM 3242 C CA . ALA B 1 149 ? 11.859 -5.281 -5.039 1 96.19 149 ALA B CA 1
ATOM 3243 C C . ALA B 1 149 ? 11.891 -4.594 -6.398 1 96.19 149 ALA B C 1
ATOM 3245 O O . ALA B 1 149 ? 11.07 -3.717 -6.68 1 96.19 149 ALA B O 1
ATOM 3246 N N . ILE B 1 150 ? 12.867 -4.914 -7.191 1 96.88 150 ILE B N 1
ATOM 3247 C CA . ILE B 1 150 ? 12.984 -4.434 -8.562 1 96.88 150 ILE B CA 1
ATOM 3248 C C . ILE B 1 150 ? 12.5 -5.508 -9.531 1 96.88 150 ILE B C 1
ATOM 3250 O O . ILE B 1 150 ? 13.148 -6.539 -9.711 1 96.88 150 ILE B O 1
ATOM 3254 N N . ILE B 1 151 ? 11.43 -5.242 -10.172 1 94.94 151 ILE B N 1
ATOM 3255 C CA . ILE B 1 151 ? 10.688 -6.258 -10.914 1 94.94 151 ILE B CA 1
ATOM 3256 C C . ILE B 1 151 ? 10.641 -5.895 -12.391 1 94.94 151 ILE B C 1
ATOM 3258 O O . ILE B 1 151 ? 10.016 -4.906 -12.781 1 94.94 151 ILE B O 1
ATOM 3262 N N . PRO B 1 152 ? 11.234 -6.746 -13.211 1 94.31 152 PRO B N 1
ATOM 3263 C CA . PRO B 1 152 ? 11.195 -6.465 -14.648 1 94.31 152 PRO B CA 1
ATOM 3264 C C . PRO B 1 152 ? 9.844 -6.773 -15.273 1 94.31 152 PRO B C 1
ATOM 3266 O O . PRO B 1 152 ? 9.156 -7.707 -14.844 1 94.31 152 PRO B O 1
ATOM 3269 N N . ARG B 1 153 ? 9.453 -5.969 -16.188 1 90.25 153 ARG B N 1
ATOM 3270 C CA . ARG B 1 153 ? 8.289 -6.184 -17.031 1 90.25 153 ARG B CA 1
ATOM 3271 C C . ARG B 1 153 ? 8.664 -6.109 -18.516 1 90.25 153 ARG B C 1
ATOM 3273 O O . ARG B 1 153 ? 9.797 -5.758 -18.844 1 90.25 153 ARG B O 1
ATOM 3280 N N . GLU B 1 154 ? 7.695 -6.473 -19.312 1 87.94 154 GLU B N 1
ATOM 3281 C CA . GLU B 1 154 ? 7.953 -6.402 -20.75 1 87.94 154 GLU B CA 1
ATOM 3282 C C . GLU B 1 154 ? 8.328 -4.984 -21.172 1 87.94 154 GLU B C 1
ATOM 3284 O O . GLU B 1 154 ? 9.242 -4.793 -21.969 1 87.94 154 GLU B O 1
ATOM 3289 N N . ASP B 1 155 ? 7.613 -4.004 -20.594 1 84.88 155 ASP B N 1
ATOM 3290 C CA . ASP B 1 155 ? 7.824 -2.625 -21.031 1 84.88 155 ASP B CA 1
ATOM 3291 C C . ASP B 1 155 ? 8.375 -1.765 -19.891 1 84.88 155 ASP B C 1
ATOM 3293 O O . ASP B 1 155 ? 8.039 -0.583 -19.781 1 84.88 155 ASP B O 1
ATOM 3297 N N . GLY B 1 156 ? 9.305 -2.352 -19.062 1 90.69 156 GLY B N 1
ATOM 3298 C CA . GLY B 1 156 ? 9.891 -1.513 -18.031 1 90.69 156 GLY B CA 1
ATOM 3299 C C . GLY B 1 156 ? 10.188 -2.266 -16.75 1 90.69 156 GLY B C 1
ATOM 3300 O O . GLY B 1 156 ? 10.273 -3.496 -16.75 1 90.69 156 GLY B O 1
ATOM 3301 N N . ILE B 1 157 ? 10.523 -1.43 -15.758 1 94.31 157 ILE B N 1
ATOM 3302 C CA . ILE B 1 157 ? 10.859 -1.97 -14.445 1 94.31 157 ILE B CA 1
ATOM 3303 C C . ILE B 1 157 ? 9.969 -1.322 -13.383 1 94.31 157 ILE B C 1
ATOM 3305 O O . ILE B 1 157 ? 9.773 -0.105 -13.391 1 94.31 157 ILE B O 1
ATOM 3309 N N . LEU B 1 158 ? 9.391 -2.18 -12.57 1 93.75 158 LEU B N 1
ATOM 3310 C CA . LEU B 1 158 ? 8.68 -1.721 -11.383 1 93.75 158 LEU B CA 1
ATOM 3311 C C . LEU B 1 158 ? 9.578 -1.791 -10.148 1 93.75 158 LEU B C 1
ATOM 3313 O O . LEU B 1 158 ? 10.375 -2.719 -10.016 1 93.75 158 LEU B O 1
ATOM 3317 N N . ILE B 1 159 ? 9.414 -0.819 -9.352 1 96.25 159 ILE B N 1
ATOM 3318 C CA . ILE B 1 159 ? 10.078 -0.825 -8.055 1 96.25 159 ILE B CA 1
ATOM 3319 C C . ILE B 1 159 ? 9.039 -0.782 -6.941 1 96.25 159 ILE B C 1
ATOM 3321 O O . ILE B 1 159 ? 8.289 0.192 -6.816 1 96.25 159 ILE B O 1
ATOM 3325 N N . SER B 1 160 ? 9.062 -1.837 -6.152 1 95.69 160 SER B N 1
ATOM 3326 C CA . SER B 1 160 ? 8.109 -1.907 -5.047 1 95.69 160 SER B CA 1
ATOM 3327 C C . SER B 1 160 ? 8.828 -1.81 -3.701 1 95.69 160 SER B C 1
ATOM 3329 O O . SER B 1 160 ? 9.727 -2.602 -3.41 1 95.69 160 SER B O 1
ATOM 3331 N N . THR B 1 161 ? 8.43 -0.847 -2.904 1 95.94 161 THR B N 1
ATOM 3332 C CA . THR B 1 161 ? 8.938 -0.806 -1.539 1 95.94 161 THR B CA 1
ATOM 3333 C C . THR B 1 161 ? 8.352 -1.94 -0.707 1 95.94 161 THR B C 1
ATOM 3335 O O . THR B 1 161 ? 7.23 -2.391 -0.964 1 95.94 161 THR B O 1
ATOM 3338 N N . MET B 1 162 ? 9.125 -2.379 0.218 1 94.56 162 MET B N 1
ATOM 3339 C CA . MET B 1 162 ? 8.711 -3.543 0.996 1 94.56 162 MET B CA 1
ATOM 3340 C C . MET B 1 162 ? 8.82 -3.266 2.492 1 94.56 162 MET B C 1
ATOM 3342 O O . MET B 1 162 ? 9.688 -2.5 2.924 1 94.56 162 MET B O 1
ATOM 3346 N N . PHE B 1 163 ? 7.988 -3.895 3.221 1 91.94 163 PHE B N 1
ATOM 3347 C CA . PHE B 1 163 ? 8.094 -3.896 4.676 1 91.94 163 PHE B CA 1
ATOM 3348 C C . PHE B 1 163 ? 9.18 -4.852 5.137 1 91.94 163 PHE B C 1
ATOM 3350 O O . PHE B 1 163 ? 9.398 -5.902 4.531 1 91.94 163 PHE B O 1
ATOM 3357 N N . TYR B 1 164 ? 9.82 -4.414 6.195 1 91.94 164 TYR B N 1
ATOM 3358 C CA . TYR B 1 164 ? 10.727 -5.348 6.863 1 91.94 164 TYR B CA 1
ATOM 3359 C C . TYR B 1 164 ? 9.945 -6.395 7.645 1 91.94 164 TYR B C 1
ATOM 3361 O O . TYR B 1 164 ? 8.766 -6.191 7.961 1 91.94 164 TYR B O 1
ATOM 3369 N N . ALA B 1 165 ? 10.625 -7.43 7.906 1 90.5 165 ALA B N 1
ATOM 3370 C CA . ALA B 1 165 ? 9.984 -8.508 8.656 1 90.5 165 ALA B CA 1
ATOM 3371 C C . ALA B 1 165 ? 9.445 -8.008 9.992 1 90.5 165 ALA B C 1
ATOM 3373 O O . ALA B 1 165 ? 8.367 -8.422 10.43 1 90.5 165 ALA B O 1
ATOM 3374 N N . ASP B 1 166 ? 10.148 -7.082 10.602 1 88.25 166 ASP B N 1
ATOM 3375 C CA . ASP B 1 166 ? 9.758 -6.598 11.922 1 88.25 166 ASP B CA 1
ATOM 3376 C C . ASP B 1 166 ? 8.578 -5.629 11.82 1 88.25 166 ASP B C 1
ATOM 3378 O O . ASP B 1 166 ? 7.965 -5.285 12.836 1 88.25 166 ASP B O 1
ATOM 3382 N N . ASP B 1 167 ? 8.273 -5.203 10.625 1 89.81 167 ASP B N 1
ATOM 3383 C CA . ASP B 1 167 ? 7.105 -4.355 10.414 1 89.81 167 ASP B CA 1
ATOM 3384 C C . ASP B 1 167 ? 5.832 -5.188 10.305 1 89.81 167 ASP B C 1
ATOM 3386 O O . ASP B 1 167 ? 4.727 -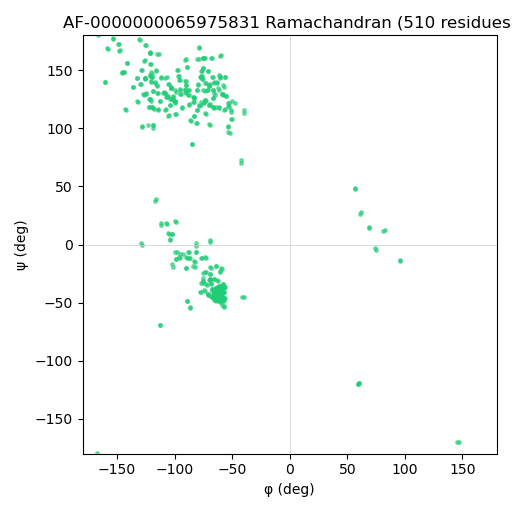4.656 10.383 1 89.81 167 ASP B O 1
ATOM 3390 N N . ILE B 1 168 ? 6.012 -6.418 10.023 1 89.19 168 ILE B N 1
ATOM 3391 C CA . ILE B 1 168 ? 4.867 -7.309 9.859 1 89.19 168 ILE B CA 1
ATOM 3392 C C . ILE B 1 168 ? 4.406 -7.812 11.227 1 89.19 168 ILE B C 1
ATOM 3394 O O . ILE B 1 168 ? 5.191 -8.391 11.984 1 89.19 168 ILE B O 1
ATOM 3398 N N . LYS B 1 169 ? 3.139 -7.539 11.516 1 85.31 169 LYS B N 1
ATOM 3399 C CA . LYS B 1 169 ? 2.572 -7.957 12.797 1 85.31 169 LYS B CA 1
ATOM 3400 C C . LYS B 1 169 ? 2.406 -9.477 12.852 1 85.31 169 LYS B C 1
ATOM 3402 O O . LYS B 1 169 ? 2.074 -10.109 11.844 1 85.31 169 LYS B O 1
ATOM 3407 N N . ALA B 1 170 ? 2.764 -9.977 13.945 1 72.69 170 ALA B N 1
ATOM 3408 C CA . ALA B 1 170 ? 2.48 -11.398 14.164 1 72.69 170 ALA B CA 1
ATOM 3409 C C . ALA B 1 170 ? 0.98 -11.672 14.125 1 72.69 170 ALA B C 1
ATOM 3411 O O . ALA B 1 170 ? 0.174 -10.773 14.391 1 72.69 170 ALA B O 1
ATOM 3412 N N . ILE B 1 171 ? 0.689 -12.828 13.625 1 65.81 171 ILE B N 1
ATOM 3413 C CA . ILE B 1 171 ? -0.714 -13.227 13.609 1 65.81 171 ILE B CA 1
ATOM 3414 C C . ILE B 1 171 ? -1.298 -13.117 15.016 1 65.81 171 ILE B C 1
ATOM 3416 O O . ILE B 1 171 ? -0.803 -13.75 15.945 1 65.81 171 ILE B O 1
ATOM 3420 N N . GLN B 1 172 ? -2.074 -12.031 15.258 1 59 172 GLN B N 1
ATOM 3421 C CA . GLN B 1 172 ? -2.578 -11.703 16.594 1 59 172 GLN B CA 1
ATOM 3422 C C . GLN B 1 172 ? -3.471 -12.82 17.125 1 59 172 GLN B C 1
ATOM 3424 O O . GLN B 1 172 ? -3.396 -13.172 18.312 1 59 172 GLN B O 1
ATOM 3429 N N . LYS B 1 173 ? -4.434 -13.266 16.25 1 64.19 173 LYS B N 1
ATOM 3430 C CA . LYS B 1 173 ? -5.395 -14.227 16.797 1 64.19 173 LYS B CA 1
ATOM 3431 C C . LYS B 1 173 ? -5.387 -15.523 15.984 1 64.19 173 LYS B C 1
ATOM 3433 O O . LYS B 1 173 ? -5.668 -15.516 14.789 1 64.19 173 LYS B O 1
ATOM 3438 N N . GLN B 1 174 ? -4.699 -16.5 16.625 1 71.5 174 GLN B N 1
ATOM 3439 C CA . GLN B 1 174 ? -4.746 -17.828 16.031 1 71.5 174 GLN B CA 1
ATOM 3440 C C . GLN B 1 174 ? -6.102 -18.484 16.266 1 71.5 174 GLN B C 1
ATOM 3442 O O . GLN B 1 174 ? -6.719 -18.297 17.312 1 71.5 174 GLN B O 1
ATOM 3447 N N . TYR B 1 175 ? -6.723 -18.828 15.148 1 75.81 175 TY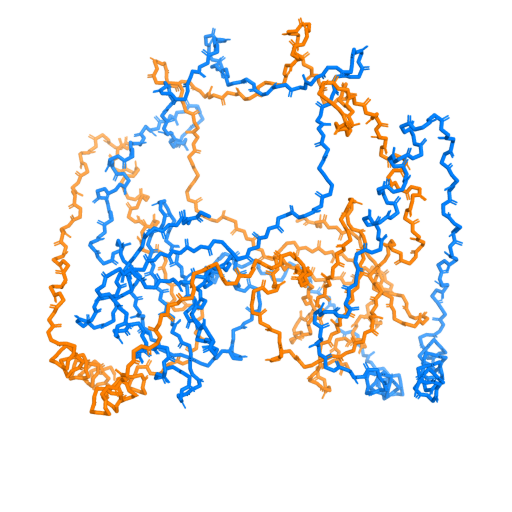R B N 1
ATOM 3448 C CA . TYR B 1 175 ? -7.953 -19.594 15.344 1 75.81 175 TYR B CA 1
ATOM 3449 C C . TYR B 1 175 ? -7.668 -21.094 15.367 1 75.81 175 TYR B C 1
ATOM 3451 O O . TYR B 1 175 ? -6.641 -21.547 14.859 1 75.81 175 TYR B O 1
ATOM 3459 N N . THR B 1 176 ? -8.32 -21.766 16.312 1 81.19 176 THR B N 1
ATOM 3460 C CA . THR B 1 176 ? -8.211 -23.219 16.344 1 81.19 176 THR B CA 1
ATOM 3461 C C . THR B 1 176 ? -8.766 -23.828 15.055 1 81.19 176 THR B C 1
ATOM 3463 O O . THR B 1 176 ? -9.922 -23.594 14.695 1 81.19 176 THR B O 1
ATOM 3466 N N . LYS B 1 177 ? -7.902 -24.469 14.398 1 86.69 177 LYS B N 1
ATOM 3467 C CA . LYS B 1 177 ? -8.289 -25.109 13.133 1 86.69 177 LYS B CA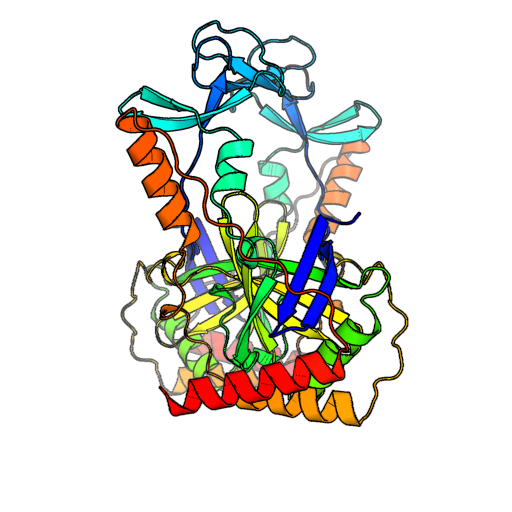 1
ATOM 3468 C C . LYS B 1 177 ? -9.203 -26.297 13.375 1 86.69 177 LYS B C 1
ATOM 3470 O O . LYS B 1 177 ? -8.766 -27.344 13.852 1 86.69 177 LYS B O 1
ATOM 3475 N N . PRO B 1 178 ? -10.438 -26.109 13.133 1 89.31 178 PRO B N 1
ATOM 3476 C CA . PRO B 1 178 ? -11.328 -27.25 13.273 1 89.31 178 PRO B CA 1
ATOM 3477 C C . PRO B 1 178 ? -11.086 -28.328 12.219 1 89.31 178 PRO B C 1
ATOM 3479 O O . PRO B 1 178 ? -10.453 -28.062 11.195 1 89.31 178 PRO B O 1
ATOM 3482 N N . GLU B 1 179 ? -11.562 -29.484 12.547 1 89.56 179 GLU B N 1
ATOM 3483 C CA . GLU B 1 179 ? -11.523 -30.547 11.539 1 89.56 179 GLU B CA 1
ATOM 3484 C C . GLU B 1 179 ? -12.5 -30.266 10.406 1 89.56 179 GLU B C 1
ATOM 3486 O O . GLU B 1 179 ? -13.617 -29.812 10.641 1 89.56 179 GLU B O 1
ATOM 3491 N N . VAL B 1 180 ? -12.016 -30.516 9.25 1 88.5 180 VAL B N 1
ATOM 3492 C CA . VAL B 1 180 ? -12.828 -30.266 8.062 1 88.5 180 VAL B CA 1
ATOM 3493 C C . VAL B 1 180 ? -13.398 -31.594 7.551 1 88.5 180 VAL B C 1
ATOM 3495 O O . VAL B 1 180 ? -12.672 -32.594 7.426 1 88.5 180 VAL B O 1
ATOM 3498 N N . ASN B 1 181 ? -14.703 -31.609 7.375 1 91.12 181 ASN B N 1
ATOM 3499 C CA . ASN B 1 181 ? -15.367 -32.781 6.789 1 91.12 181 ASN B CA 1
ATOM 3500 C C . ASN B 1 181 ? -14.875 -33.031 5.367 1 91.12 181 ASN B C 1
ATOM 3502 O O . ASN B 1 181 ? -14.828 -32.125 4.543 1 91.12 181 ASN B O 1
ATOM 3506 N N . GLU B 1 182 ? -14.586 -34.25 5.043 1 93.25 182 GLU B N 1
ATOM 3507 C CA . GLU B 1 182 ? -14.008 -34.625 3.754 1 93.25 182 GLU B CA 1
ATOM 3508 C C . GLU B 1 182 ? -14.977 -34.312 2.611 1 93.25 182 GLU B C 1
ATOM 3510 O O . GLU B 1 182 ? -14.555 -33.875 1.539 1 93.25 182 GLU B O 1
ATOM 3515 N N . GLN B 1 183 ? -16.219 -34.594 2.893 1 91.31 183 GLN B N 1
ATOM 3516 C CA . GLN B 1 183 ? -17.203 -34.344 1.857 1 91.31 183 GLN B CA 1
ATOM 3517 C C . GLN B 1 183 ? -17.297 -32.844 1.547 1 91.31 183 GLN B C 1
ATOM 3519 O O . GLN B 1 183 ? -17.328 -32.438 0.379 1 91.31 183 GLN B O 1
ATOM 3524 N N . GLU B 1 184 ? -17.359 -32.125 2.607 1 89.81 184 GLU B N 1
ATOM 3525 C CA . GLU B 1 184 ? -17.391 -30.656 2.434 1 89.81 184 GLU B CA 1
ATOM 3526 C C . GLU B 1 184 ? -16.141 -30.156 1.744 1 89.81 184 GLU B C 1
ATOM 3528 O O . GLU B 1 184 ? -16.203 -29.266 0.893 1 89.81 184 GLU B O 1
ATOM 3533 N N . PHE B 1 185 ? -15.07 -30.734 2.107 1 92.88 185 PHE B N 1
ATOM 3534 C CA . PHE B 1 185 ? -13.773 -30.359 1.55 1 92.88 185 PHE B CA 1
ATOM 3535 C C . PHE B 1 185 ? -13.734 -30.625 0.049 1 92.88 185 PHE B C 1
ATOM 3537 O O . PHE B 1 185 ? -13.336 -29.766 -0.728 1 92.88 185 PHE B O 1
ATOM 3544 N N . ASN B 1 186 ? -14.188 -31.75 -0.377 1 93.62 186 ASN B N 1
ATOM 3545 C CA . ASN B 1 186 ? -14.188 -32.125 -1.79 1 93.62 186 ASN B CA 1
ATOM 3546 C C . ASN B 1 186 ? -15.164 -31.25 -2.592 1 93.62 186 ASN B C 1
ATOM 3548 O O . ASN B 1 186 ? -14.875 -30.875 -3.729 1 93.62 186 ASN B O 1
ATOM 3552 N N . MET B 1 187 ? -16.234 -30.984 -1.973 1 89.94 187 MET B N 1
ATOM 3553 C CA . MET B 1 187 ? -17.188 -30.125 -2.639 1 89.94 187 MET B CA 1
ATOM 3554 C C . MET B 1 187 ? -16.625 -28.719 -2.816 1 89.94 187 MET B C 1
ATOM 3556 O O . MET B 1 187 ? -16.844 -28.078 -3.855 1 89.94 187 MET B O 1
ATOM 3560 N N . ALA B 1 188 ? -15.977 -28.234 -1.789 1 91.31 188 ALA B N 1
ATOM 3561 C CA . ALA B 1 188 ? -15.344 -26.906 -1.868 1 91.31 188 ALA B CA 1
ATOM 3562 C C . ALA B 1 188 ? -14.312 -26.859 -2.99 1 91.31 188 ALA B C 1
ATOM 3564 O O . ALA B 1 188 ? -14.242 -25.891 -3.738 1 91.31 188 ALA B O 1
ATOM 3565 N N . LYS B 1 189 ? -13.555 -27.891 -3.115 1 93.38 189 LYS B N 1
ATOM 3566 C CA . LYS B 1 189 ? -12.562 -27.984 -4.184 1 93.38 189 LYS B CA 1
ATOM 3567 C C . LYS B 1 189 ? -13.234 -27.953 -5.555 1 93.38 189 LYS B C 1
ATOM 3569 O O . LYS B 1 189 ? -12.734 -27.297 -6.477 1 93.38 189 LYS B O 1
ATOM 3574 N N . LEU B 1 190 ? -14.328 -28.656 -5.605 1 91.06 190 LEU B N 1
ATOM 3575 C CA . LEU B 1 190 ? -15.078 -28.672 -6.859 1 91.06 190 LEU B CA 1
ATOM 3576 C C . LEU B 1 190 ? -15.578 -27.281 -7.215 1 91.06 190 LEU B C 1
ATOM 3578 O O . LEU B 1 190 ? -15.5 -26.859 -8.375 1 91.06 190 LEU B O 1
ATOM 3582 N N . LEU B 1 191 ? -16.109 -26.641 -6.227 1 89.31 191 LEU B N 1
ATOM 3583 C CA . LEU B 1 191 ? -16.594 -25.281 -6.438 1 89.31 191 LEU B CA 1
ATOM 3584 C C . LEU B 1 191 ? -15.461 -24.375 -6.91 1 89.31 191 LEU B C 1
ATOM 3586 O O . LEU B 1 191 ? -15.633 -23.609 -7.867 1 89.31 191 LEU B O 1
ATOM 3590 N N . ILE B 1 192 ? -14.297 -24.391 -6.285 1 92.25 192 ILE B N 1
ATOM 3591 C CA . ILE B 1 192 ? -13.133 -23.578 -6.617 1 92.25 192 ILE B CA 1
ATOM 3592 C C . ILE B 1 192 ? -12.719 -23.844 -8.062 1 92.25 192 ILE B C 1
ATOM 3594 O O . ILE B 1 192 ? -12.5 -22.891 -8.828 1 92.25 192 ILE B O 1
ATOM 3598 N N . ASN B 1 193 ? -12.672 -25.094 -8.469 1 92.31 193 ASN B N 1
ATOM 3599 C CA . ASN B 1 193 ? -12.242 -25.453 -9.82 1 92.31 193 ASN B CA 1
ATOM 3600 C C . ASN B 1 193 ? -13.266 -25.031 -10.867 1 92.31 193 ASN B C 1
ATOM 3602 O O . ASN B 1 193 ? -12.898 -24.688 -11.992 1 92.31 193 ASN B O 1
ATOM 3606 N N . SER B 1 194 ? -14.531 -25.031 -10.453 1 90.69 194 SER B N 1
ATOM 3607 C CA . SER B 1 194 ? -15.586 -24.641 -11.375 1 90.69 194 SER B CA 1
ATOM 3608 C C . SER B 1 194 ? -15.57 -23.141 -11.641 1 90.69 194 SER B C 1
ATOM 3610 O O . SER B 1 194 ? -16.047 -22.672 -12.68 1 90.69 194 SER B O 1
ATOM 3612 N N . MET B 1 195 ? -15 -22.391 -10.703 1 91.12 195 MET B N 1
ATOM 3613 C CA . MET B 1 195 ? -14.992 -20.938 -10.828 1 91.12 195 MET B CA 1
ATOM 3614 C C . MET B 1 195 ? -13.578 -20.422 -11.062 1 91.12 195 MET B C 1
ATOM 3616 O O . MET B 1 195 ? -13.297 -19.25 -10.836 1 91.12 195 MET B O 1
ATOM 3620 N N . ASP B 1 196 ? -12.703 -21.297 -11.453 1 91.69 196 ASP B N 1
ATOM 3621 C CA . ASP B 1 196 ? -11.32 -20.922 -11.727 1 91.69 196 ASP B CA 1
ATOM 3622 C C . ASP B 1 196 ? -11.203 -20.125 -13.023 1 91.69 196 ASP B C 1
ATOM 3624 O O . ASP B 1 196 ? -11.57 -20.609 -14.094 1 91.69 196 ASP B O 1
ATOM 3628 N N . THR B 1 197 ? -10.867 -18.906 -12.945 1 91.06 197 THR B N 1
ATOM 3629 C CA . THR B 1 197 ? -10.68 -18 -14.078 1 91.06 197 THR B CA 1
ATOM 3630 C C . THR B 1 197 ? -9.422 -17.156 -13.898 1 91.06 197 THR B C 1
ATOM 3632 O O . THR B 1 197 ? -9.148 -16.656 -12.805 1 91.06 197 THR B O 1
ATOM 3635 N N . PRO B 1 198 ? -8.578 -17 -14.969 1 90.88 198 PRO B N 1
ATOM 3636 C CA . PRO B 1 198 ? -7.398 -16.141 -14.844 1 90.88 198 PRO B CA 1
ATOM 3637 C C . PRO B 1 198 ? -7.746 -14.719 -14.414 1 90.88 198 PRO B C 1
ATOM 3639 O O . PRO B 1 198 ? -8.781 -14.18 -14.812 1 90.88 198 PRO B O 1
ATOM 3642 N N . PHE B 1 199 ? -6.891 -14.234 -13.672 1 90.81 199 PHE B N 1
ATOM 3643 C CA . PHE B 1 199 ? -7.094 -12.867 -13.219 1 90.81 199 PHE B CA 1
ATOM 3644 C C . PHE B 1 199 ? -6.902 -11.883 -14.375 1 90.81 199 PHE B C 1
ATOM 3646 O O . PHE B 1 199 ? -5.82 -11.82 -14.961 1 90.81 199 PHE B O 1
ATOM 3653 N N . ASP B 1 200 ? -7.961 -11.125 -14.672 1 91.31 200 ASP B N 1
ATOM 3654 C CA . ASP B 1 200 ? -7.953 -10.062 -15.672 1 91.31 200 ASP B CA 1
ATOM 3655 C C . ASP B 1 200 ? -8.5 -8.766 -15.094 1 91.31 200 ASP B C 1
ATOM 3657 O O . ASP B 1 200 ? -9.719 -8.578 -15.008 1 91.31 200 ASP B O 1
ATOM 3661 N N . PRO B 1 201 ? -7.613 -7.906 -14.758 1 87.62 201 PRO B N 1
ATOM 3662 C CA . PRO B 1 201 ? -8.031 -6.684 -14.07 1 87.62 201 PRO B CA 1
ATOM 3663 C C . PRO B 1 201 ? -9 -5.844 -14.898 1 87.62 201 PRO B C 1
ATOM 3665 O O . PRO B 1 201 ? -9.773 -5.059 -14.344 1 87.62 201 PRO B O 1
ATOM 3668 N N . SER B 1 202 ? -8.961 -6.02 -16.172 1 89.25 202 SER B N 1
ATOM 3669 C CA . SER B 1 202 ? -9.789 -5.195 -17.031 1 89.25 202 SER B CA 1
ATOM 3670 C C . SER B 1 202 ? -11.258 -5.594 -16.938 1 89.25 202 SER B C 1
ATOM 3672 O O . SER B 1 202 ? -12.141 -4.848 -17.375 1 89.25 202 SER B O 1
ATOM 3674 N N . LYS B 1 203 ? -11.547 -6.711 -16.312 1 91.06 203 LYS B N 1
ATOM 3675 C CA . LYS B 1 203 ? -12.898 -7.254 -16.297 1 91.06 203 LYS B CA 1
ATOM 3676 C C . LYS B 1 203 ? -13.695 -6.715 -15.109 1 91.06 203 LYS B C 1
ATOM 3678 O O . LYS B 1 203 ? -14.906 -6.895 -15.039 1 91.06 203 LYS B O 1
ATOM 3683 N N . TYR B 1 204 ? -13.047 -6.086 -14.219 1 91.69 204 TYR B N 1
ATOM 3684 C CA . TYR B 1 204 ? -13.711 -5.609 -13.008 1 91.69 204 TYR B CA 1
ATOM 3685 C C . TYR B 1 204 ? -14.055 -4.129 -13.125 1 91.69 204 TYR B C 1
ATOM 3687 O O . TYR B 1 204 ? -13.25 -3.336 -13.617 1 91.69 204 TYR B O 1
ATOM 3695 N N . LYS B 1 205 ? -15.266 -3.809 -12.773 1 86.94 205 LYS B N 1
ATOM 3696 C CA . LYS B 1 205 ? -15.703 -2.418 -12.805 1 86.94 205 LYS B CA 1
ATOM 3697 C C . LYS B 1 205 ? -16.141 -1.95 -11.422 1 86.94 205 LYS B C 1
ATOM 3699 O O . LYS B 1 205 ? -16.688 -2.732 -10.641 1 86.94 205 LYS B O 1
ATOM 3704 N N . ASP B 1 206 ? -15.953 -0.768 -11.164 1 86.5 206 ASP B N 1
ATOM 3705 C CA . ASP B 1 206 ? -16.375 -0.145 -9.914 1 86.5 206 ASP B CA 1
ATOM 3706 C C . ASP B 1 206 ? -17.828 0.309 -9.984 1 86.5 206 ASP B C 1
ATOM 3708 O O . ASP B 1 206 ? -18.109 1.479 -10.258 1 86.5 206 ASP B O 1
ATOM 3712 N N . GLU B 1 207 ? -18.719 -0.57 -9.672 1 87.5 207 GLU B N 1
ATOM 3713 C CA . GLU B 1 207 ? -20.141 -0.312 -9.797 1 87.5 207 GLU B CA 1
ATOM 3714 C C . GLU B 1 207 ? -20.625 0.654 -8.719 1 87.5 207 GLU B C 1
ATOM 3716 O O . GLU B 1 207 ? -21.562 1.436 -8.953 1 87.5 207 GLU B O 1
ATOM 3721 N N . TYR B 1 208 ? -20.078 0.574 -7.621 1 89.75 208 TYR B N 1
ATOM 3722 C CA . TYR B 1 208 ? -20.5 1.454 -6.535 1 89.75 208 TYR B CA 1
ATOM 3723 C C . TYR B 1 208 ? -20.234 2.914 -6.883 1 89.75 208 TYR B C 1
ATOM 3725 O O . TYR B 1 208 ? -21.078 3.777 -6.66 1 89.75 208 TYR B O 1
ATOM 3733 N N . GLN B 1 209 ? -19.016 3.191 -7.402 1 87.69 209 GLN B N 1
ATOM 3734 C CA . GLN B 1 209 ? -18.672 4.559 -7.777 1 87.69 209 GLN B CA 1
ATOM 3735 C C . GLN B 1 209 ? -19.641 5.105 -8.82 1 87.69 209 GLN B C 1
ATOM 3737 O O . GLN B 1 209 ? -19.969 6.297 -8.805 1 87.69 209 GLN B O 1
ATOM 3742 N N . GLU B 1 210 ? -20.078 4.246 -9.672 1 87.25 210 GLU B N 1
ATOM 3743 C CA . GLU B 1 210 ? -21.062 4.656 -10.672 1 87.25 210 GLU B CA 1
ATOM 3744 C C . GLU B 1 210 ? -22.375 5.047 -10.008 1 87.25 210 GLU B C 1
ATOM 3746 O O . GLU B 1 210 ? -22.984 6.055 -10.375 1 87.25 210 GLU B O 1
ATOM 3751 N N . ARG B 1 211 ? -22.828 4.262 -9.062 1 90.06 211 ARG B N 1
ATOM 3752 C CA . ARG B 1 211 ? -24.062 4.562 -8.336 1 90.06 211 ARG B CA 1
ATOM 3753 C C . ARG B 1 211 ? -23.906 5.832 -7.508 1 90.06 211 ARG B C 1
ATOM 3755 O O . ARG B 1 211 ? -24.844 6.633 -7.418 1 90.06 211 ARG B O 1
ATOM 3762 N N . LEU B 1 212 ? -22.797 5.957 -6.902 1 89.94 212 LEU B N 1
ATOM 3763 C CA . LEU B 1 212 ? -22.516 7.145 -6.102 1 89.94 212 LEU B CA 1
ATOM 3764 C C . LEU B 1 212 ? -22.578 8.398 -6.961 1 89.94 212 LEU B C 1
ATOM 3766 O O . LEU B 1 212 ? -23.156 9.414 -6.551 1 89.94 212 LEU B O 1
ATOM 3770 N N . ARG B 1 213 ? -21.984 8.367 -8.156 1 90 213 ARG B N 1
ATOM 3771 C CA . ARG B 1 213 ? -22.047 9.492 -9.094 1 90 213 ARG B CA 1
ATOM 3772 C C . ARG B 1 213 ? -23.484 9.812 -9.469 1 90 213 ARG B C 1
ATOM 3774 O O . ARG B 1 213 ? -23.875 10.984 -9.539 1 90 213 ARG B O 1
ATOM 3781 N N . SER B 1 214 ? -24.234 8.781 -9.703 1 89.38 214 SER B N 1
ATOM 3782 C CA . SER B 1 214 ? -25.641 8.961 -10.031 1 89.38 214 SER B CA 1
ATOM 3783 C C . SER B 1 214 ? -26.391 9.625 -8.883 1 89.38 214 SER B C 1
ATOM 3785 O O . SER B 1 214 ? -27.234 10.508 -9.109 1 89.38 214 SER B O 1
ATOM 3787 N N . LEU B 1 215 ? -26.156 9.188 -7.66 1 88.56 215 LEU B N 1
ATOM 3788 C CA . LEU B 1 215 ? -26.75 9.805 -6.477 1 88.56 215 LEU B CA 1
ATOM 3789 C C . LEU B 1 215 ? -26.406 11.289 -6.41 1 88.56 215 LEU B C 1
ATOM 3791 O O . LEU B 1 215 ? -27.297 12.117 -6.164 1 88.56 215 LEU B O 1
ATOM 3795 N N . ILE B 1 216 ? -25.141 11.617 -6.637 1 90.56 216 ILE B N 1
ATOM 3796 C CA . ILE B 1 216 ? -24.656 13 -6.574 1 90.56 216 ILE B CA 1
ATOM 3797 C C . ILE B 1 216 ? -25.359 13.836 -7.641 1 90.56 216 ILE B C 1
ATOM 3799 O O . ILE B 1 216 ? -25.828 14.938 -7.363 1 90.56 216 ILE B O 1
ATOM 3803 N N . GLU B 1 217 ? -25.469 13.281 -8.836 1 90.19 217 GLU B N 1
ATOM 3804 C CA . GLU B 1 217 ? -26.141 13.977 -9.93 1 90.19 217 GLU B CA 1
ATOM 3805 C C . GLU B 1 217 ? -27.609 14.211 -9.609 1 90.19 217 GLU B C 1
ATOM 3807 O O . GLU B 1 217 ? -28.156 15.281 -9.906 1 90.19 217 GLU B O 1
ATOM 3812 N N . THR B 1 218 ? -28.234 13.242 -9.055 1 88.5 218 THR B N 1
ATOM 3813 C CA . THR B 1 218 ? -29.641 13.352 -8.672 1 88.5 218 THR B CA 1
ATOM 3814 C C . THR B 1 218 ? -29.828 14.461 -7.637 1 88.5 218 THR B C 1
ATOM 3816 O O . THR B 1 218 ? -30.766 15.25 -7.723 1 88.5 218 THR B O 1
ATOM 3819 N N . LYS B 1 219 ? -29 14.508 -6.691 1 87.56 219 LYS B N 1
ATOM 3820 C CA . LYS B 1 219 ? -29.078 15.531 -5.652 1 87.56 219 LYS B CA 1
ATOM 3821 C C . LYS B 1 219 ? -28.828 16.922 -6.234 1 87.56 219 LYS B C 1
ATOM 3823 O O . LYS B 1 219 ? -29.5 17.891 -5.844 1 87.56 219 LYS B O 1
ATOM 3828 N N . ILE B 1 220 ? -27.906 16.953 -7.117 1 88.12 220 ILE B N 1
ATOM 3829 C CA . ILE B 1 220 ? -27.625 18.219 -7.781 1 88.12 220 ILE B CA 1
ATOM 3830 C C . ILE B 1 220 ? -28.875 18.703 -8.508 1 88.12 220 ILE B C 1
ATOM 3832 O O . ILE B 1 220 ? -29.172 19.906 -8.508 1 88.12 220 ILE B O 1
ATOM 3836 N N . SER B 1 221 ? -29.547 17.766 -9.078 1 87 221 SER B N 1
ATOM 3837 C CA . SER B 1 221 ? -30.734 18.094 -9.859 1 87 221 SER B CA 1
ATOM 3838 C C . SER B 1 221 ? -31.953 18.297 -8.961 1 87 221 SER B C 1
ATOM 3840 O O . SER B 1 221 ? -33 18.734 -9.422 1 87 221 SER B O 1
ATOM 3842 N N . GLY B 1 222 ? -31.812 18.141 -7.664 1 77.12 222 GLY B N 1
ATOM 3843 C CA . GLY B 1 222 ? -32.875 18.359 -6.703 1 77.12 222 GLY B CA 1
ATOM 3844 C C . GLY B 1 222 ? -33.812 17.156 -6.566 1 77.12 222 GLY B C 1
ATOM 3845 O O . GLY B 1 222 ? -34.906 17.281 -6.031 1 77.12 222 GLY B O 1
ATOM 3846 N N . LYS B 1 223 ? -33.406 16.016 -7.125 1 66.38 223 LYS B N 1
ATOM 3847 C CA . LYS B 1 223 ? -34.281 14.828 -7.102 1 66.38 223 LYS B CA 1
ATOM 3848 C C . LYS B 1 223 ? -33.906 13.906 -5.945 1 66.38 223 LYS B C 1
ATOM 3850 O O . LYS B 1 223 ? -32.812 14 -5.395 1 66.38 223 LYS B O 1
ATOM 3855 N N . GLU B 1 224 ? -34.938 13.211 -5.312 1 58.53 224 GLU B N 1
ATOM 3856 C CA . GLU B 1 224 ? -34.781 12.328 -4.164 1 58.53 224 GLU B CA 1
ATOM 3857 C C . GLU B 1 224 ? -34.125 11.008 -4.582 1 58.53 224 GLU B C 1
ATOM 3859 O O . GLU B 1 224 ? -34.312 10.539 -5.707 1 58.53 224 GLU B O 1
ATOM 3864 N N . ILE B 1 225 ? -33.188 10.43 -3.807 1 58.44 225 ILE B N 1
ATOM 3865 C CA . ILE B 1 225 ? -32.406 9.227 -4.039 1 58.44 225 ILE B CA 1
ATOM 3866 C C . ILE B 1 225 ? -33.219 7.992 -3.691 1 58.44 225 ILE B C 1
ATOM 3868 O O . ILE B 1 225 ? -33.875 7.941 -2.637 1 58.44 225 ILE B O 1
ATOM 3872 N N . VAL B 1 226 ? -33.531 7.121 -4.695 1 50.78 226 VAL B N 1
ATOM 3873 C CA . VAL B 1 226 ? -34.156 5.82 -4.469 1 50.78 226 VAL B CA 1
ATOM 3874 C C . VAL B 1 226 ? -33.125 4.832 -3.959 1 50.78 226 VAL B C 1
ATOM 3876 O O . VAL B 1 226 ? -31.984 4.789 -4.461 1 50.78 226 VAL B O 1
ATOM 3879 N N . ALA B 1 227 ? -33.344 4.301 -2.809 1 54.84 227 ALA B N 1
ATOM 3880 C CA . ALA B 1 227 ? -32.531 3.316 -2.092 1 54.84 227 ALA B CA 1
ATOM 3881 C C . ALA B 1 227 ? -32.375 2.049 -2.922 1 54.84 227 ALA B C 1
ATOM 3883 O O . ALA B 1 227 ? -33.25 1.644 -3.656 1 54.84 227 ALA B O 1
ATOM 3884 N N . ALA B 1 228 ? -31.156 1.627 -3.07 1 58.16 228 ALA B N 1
ATOM 3885 C CA . ALA B 1 228 ? -30.891 0.337 -3.703 1 58.16 228 ALA B CA 1
ATOM 3886 C C . ALA B 1 228 ? -31.609 -0.792 -2.963 1 58.16 228 ALA B C 1
ATOM 3888 O O . ALA B 1 228 ? -31.812 -0.715 -1.749 1 58.16 228 ALA B O 1
ATOM 3889 N N . GLU B 1 229 ? -32.25 -1.722 -3.686 1 51.12 229 GLU B N 1
ATOM 3890 C CA . GLU B 1 229 ? -33.031 -2.826 -3.135 1 51.12 229 GLU B CA 1
ATOM 3891 C C . GLU B 1 229 ? -32.156 -3.779 -2.334 1 51.12 229 GLU B C 1
ATOM 3893 O O . GLU B 1 229 ? -31.047 -4.117 -2.764 1 51.12 229 GLU B O 1
ATOM 3898 N N . PRO B 1 230 ? -32.469 -3.887 -1.063 1 50.09 230 PRO B N 1
ATOM 3899 C CA . PRO B 1 230 ? -31.75 -4.82 -0.192 1 50.09 230 PRO B CA 1
ATOM 3900 C C . PRO B 1 230 ? -31.734 -6.242 -0.743 1 50.09 230 PRO B C 1
ATOM 3902 O O . PRO B 1 230 ? -32.75 -6.758 -1.182 1 50.09 230 PRO B O 1
ATOM 3905 N N . GLU B 1 231 ? -30.797 -6.637 -1.354 1 46.12 231 GLU B N 1
ATOM 3906 C CA . GLU B 1 231 ? -30.812 -8.07 -1.617 1 46.12 231 GLU B CA 1
ATOM 3907 C C . GLU B 1 231 ? -30.484 -8.867 -0.354 1 46.12 231 GLU B C 1
ATOM 3909 O O . GLU B 1 231 ? -29.766 -8.383 0.521 1 46.12 231 GLU B O 1
ATOM 3914 N N . SER B 1 232 ? -31.312 -9.727 0.051 1 44.66 232 SER B N 1
ATOM 3915 C CA . SER B 1 232 ? -31.312 -10.547 1.255 1 44.66 232 SER B CA 1
ATOM 3916 C C . SER B 1 232 ? -29.984 -11.273 1.433 1 44.66 232 SER B C 1
ATOM 3918 O O . SER B 1 232 ? -29.438 -11.836 0.476 1 44.66 232 SER B O 1
ATOM 3920 N N . ALA B 1 233 ? -29.344 -10.883 2.52 1 45.38 233 ALA B N 1
ATOM 3921 C CA . ALA B 1 233 ? -28.172 -11.648 2.936 1 45.38 233 ALA B CA 1
ATOM 3922 C C . ALA B 1 233 ? -28.5 -13.125 3.07 1 45.38 233 ALA B C 1
ATOM 3924 O O . ALA B 1 233 ? -29.547 -13.492 3.629 1 45.38 233 ALA B O 1
ATOM 3925 N N . GLY B 1 234 ? -27.922 -14 2.381 1 43.59 234 GLY B N 1
ATOM 3926 C CA . GLY B 1 234 ? -28.156 -15.438 2.498 1 43.59 234 GLY B CA 1
ATOM 3927 C C . GLY B 1 234 ? -27.938 -15.961 3.904 1 43.59 234 GLY B C 1
ATOM 3928 O O . GLY B 1 234 ? -27.109 -15.422 4.652 1 43.59 234 GLY B O 1
ATOM 3929 N N . LYS B 1 235 ? -28.969 -16.469 4.516 1 45.34 235 LYS B N 1
ATOM 3930 C CA . LYS B 1 235 ? -28.906 -17.219 5.766 1 45.34 235 LYS B CA 1
ATOM 3931 C C . LYS B 1 235 ? -27.859 -18.328 5.691 1 45.34 235 LYS B C 1
ATOM 3933 O O . LYS B 1 235 ? -27.672 -18.938 4.641 1 45.34 235 LYS B O 1
ATOM 3938 N N . VAL B 1 236 ? -26.891 -18.234 6.719 1 49.66 236 VAL B N 1
ATOM 3939 C CA . VAL B 1 236 ? -25.906 -19.281 6.93 1 49.66 236 VAL B CA 1
ATOM 3940 C C . VAL B 1 236 ? -26.578 -20.656 6.797 1 49.66 236 VAL B C 1
ATOM 3942 O O . VAL B 1 236 ? -27.391 -21.031 7.641 1 49.66 236 VAL B O 1
ATOM 3945 N N . ILE B 1 237 ? -27 -21.141 5.656 1 55.38 237 ILE B N 1
ATOM 3946 C CA . ILE B 1 237 ? -27.484 -22.5 5.473 1 55.38 237 ILE B CA 1
ATOM 3947 C C . ILE B 1 237 ? -26.391 -23.5 5.84 1 55.38 237 ILE B C 1
ATOM 3949 O O . ILE B 1 237 ? -25.234 -23.141 5.977 1 55.38 237 ILE B O 1
ATOM 3953 N N . ASP B 1 238 ? -26.766 -24.781 6.07 1 68.31 238 ASP B N 1
ATOM 3954 C CA . ASP B 1 238 ? -25.891 -25.953 6.156 1 68.31 238 ASP B CA 1
ATOM 3955 C C . ASP B 1 238 ? -24.781 -25.891 5.109 1 68.31 238 ASP B C 1
ATOM 3957 O O . ASP B 1 238 ? -25.062 -25.719 3.92 1 68.31 238 ASP B O 1
ATOM 3961 N N . LEU B 1 239 ? -23.547 -25.75 5.656 1 72.88 239 LEU B N 1
ATOM 3962 C CA . LEU B 1 239 ? -22.359 -25.562 4.828 1 72.88 239 LEU B CA 1
ATOM 3963 C C . LEU B 1 239 ? -22.422 -26.453 3.59 1 72.88 239 LEU B C 1
ATOM 3965 O O . LEU B 1 239 ? -22.188 -25.984 2.473 1 72.88 239 LEU B O 1
ATOM 3969 N N . MET B 1 240 ? -22.828 -27.781 3.877 1 74.56 240 MET B N 1
ATOM 3970 C CA . MET B 1 240 ? -22.891 -28.719 2.758 1 74.56 240 MET B CA 1
ATOM 3971 C C . MET B 1 240 ? -23.938 -28.297 1.74 1 74.56 240 MET B C 1
ATOM 3973 O O . MET B 1 240 ? -23.688 -28.328 0.534 1 74.56 240 MET B O 1
ATOM 3977 N N . GLU B 1 241 ? -25.031 -27.984 2.273 1 76.38 241 GLU B N 1
ATOM 3978 C CA . GLU B 1 241 ? -26.125 -27.578 1.395 1 76.38 241 GLU B CA 1
ATOM 3979 C C . GLU B 1 241 ? -25.766 -26.297 0.626 1 76.38 241 GLU B C 1
ATOM 3981 O O . GLU B 1 241 ? -26.078 -26.188 -0.561 1 76.38 241 GLU B O 1
ATOM 3986 N N . ALA B 1 242 ? -25.156 -25.469 1.293 1 75.5 242 ALA B N 1
ATOM 3987 C CA . ALA B 1 242 ? -24.734 -24.219 0.67 1 75.5 242 ALA B CA 1
ATOM 3988 C C . ALA B 1 242 ? -23.719 -24.469 -0.44 1 75.5 242 ALA B C 1
ATOM 3990 O O . ALA B 1 242 ? -23.828 -23.906 -1.528 1 75.5 242 ALA B O 1
ATOM 3991 N N . LEU B 1 243 ? -22.812 -25.312 -0.269 1 78.44 243 LEU B N 1
ATOM 3992 C CA . LEU B 1 243 ? -21.781 -25.625 -1.24 1 78.44 243 LEU B CA 1
ATOM 3993 C C . LEU B 1 243 ? -22.375 -26.312 -2.467 1 78.44 243 LEU B C 1
ATOM 3995 O O . LEU B 1 243 ? -22.031 -25.969 -3.602 1 78.44 243 LEU B O 1
ATOM 3999 N N . LYS B 1 244 ? -23.25 -27.266 -2.123 1 78.31 244 LYS B N 1
ATOM 4000 C CA . LYS B 1 244 ? -23.906 -27.969 -3.225 1 78.31 244 LYS B CA 1
ATOM 4001 C C . LYS B 1 244 ? -24.656 -27 -4.129 1 78.31 244 LYS B C 1
ATOM 4003 O O . LYS B 1 244 ? -24.562 -27.078 -5.355 1 78.31 244 LYS B O 1
ATOM 4008 N N . ALA B 1 245 ? -25.344 -26.219 -3.539 1 77.31 245 ALA B N 1
ATOM 4009 C CA . ALA B 1 245 ? -26.109 -25.219 -4.285 1 77.31 245 ALA B CA 1
ATOM 4010 C C . ALA B 1 245 ? -25.172 -24.312 -5.082 1 77.31 245 ALA B C 1
ATOM 4012 O O . ALA B 1 245 ? -25.469 -23.953 -6.219 1 77.31 245 ALA B O 1
ATOM 4013 N N . SER B 1 246 ? -24.078 -23.953 -4.492 1 77.31 246 SER B N 1
ATOM 4014 C CA . SER B 1 246 ? -23.094 -23.078 -5.129 1 77.31 246 SER B CA 1
ATOM 4015 C C . SER B 1 246 ? -22.469 -23.75 -6.344 1 77.31 246 SER B C 1
ATOM 4017 O O . SER B 1 246 ? -22.266 -23.109 -7.375 1 77.31 246 SER B O 1
ATOM 4019 N N . VAL B 1 247 ? -22.203 -25.016 -6.207 1 78.81 247 VAL B N 1
ATOM 4020 C CA . VAL B 1 247 ? -21.609 -25.781 -7.301 1 78.81 247 VAL B CA 1
ATOM 4021 C C . VAL B 1 247 ? -22.594 -25.875 -8.469 1 78.81 247 VAL B C 1
ATOM 4023 O O . VAL B 1 247 ? -22.203 -25.703 -9.625 1 78.81 247 VAL B O 1
ATOM 4026 N N . GLU B 1 248 ? -23.812 -26.125 -8.172 1 80.25 248 GLU B N 1
ATOM 4027 C CA . GLU B 1 248 ? -24.844 -26.219 -9.203 1 80.25 248 GLU B CA 1
ATOM 4028 C C . GLU B 1 248 ? -25 -24.891 -9.945 1 80.25 248 GLU B C 1
ATOM 4030 O O . GLU B 1 248 ? -25.125 -24.875 -11.172 1 80.25 248 GLU B O 1
ATOM 4035 N N . LYS B 1 249 ? -24.953 -23.891 -9.172 1 76.88 249 LYS B N 1
ATOM 4036 C CA . LYS B 1 249 ? -25.078 -22.562 -9.773 1 76.88 249 LYS B CA 1
ATOM 4037 C C . LYS B 1 249 ? -23.875 -22.25 -10.656 1 76.88 249 LYS B C 1
ATOM 4039 O O . LYS B 1 249 ? -24.031 -21.703 -11.758 1 76.88 249 LYS B O 1
ATOM 4044 N N . ALA B 1 250 ? -22.703 -22.516 -10.195 1 75.25 250 ALA B N 1
ATOM 4045 C CA . ALA B 1 250 ? -21.484 -22.25 -10.945 1 75.25 250 ALA B CA 1
ATOM 4046 C C . ALA B 1 250 ? -21.453 -23.047 -12.242 1 75.25 250 ALA B C 1
ATOM 4048 O O . ALA B 1 250 ? -21 -22.547 -13.273 1 75.25 250 ALA B O 1
ATOM 4049 N N . GLN B 1 251 ? -21.922 -24.234 -12.172 1 74.12 251 GLN B N 1
ATOM 4050 C CA . GLN B 1 251 ? -21.953 -25.078 -13.359 1 74.12 251 GLN B CA 1
ATOM 4051 C C . GLN B 1 251 ? -22.953 -24.562 -14.383 1 74.12 251 GLN B C 1
ATOM 4053 O O . GLN B 1 251 ? -22.703 -24.625 -15.594 1 74.12 251 GLN B O 1
ATOM 4058 N N . LYS B 1 252 ? -23.969 -24 -13.852 1 74.75 252 LYS B N 1
ATOM 4059 C CA . LYS B 1 252 ? -24.984 -23.438 -14.742 1 74.75 252 LYS B CA 1
ATOM 4060 C C . LYS B 1 252 ? -24.484 -22.188 -15.438 1 74.75 252 LYS B C 1
ATOM 4062 O O . LYS B 1 252 ? -24.75 -21.969 -16.625 1 74.75 252 LYS B O 1
ATOM 4067 N N . ASP B 1 253 ? -23.844 -21.391 -14.664 1 70.75 253 ASP B N 1
ATOM 4068 C CA . ASP B 1 253 ? -23.312 -20.141 -15.219 1 70.75 253 ASP B CA 1
ATOM 4069 C C . ASP B 1 253 ? -22.266 -20.422 -16.297 1 70.75 253 ASP B C 1
ATOM 4071 O O . ASP B 1 253 ? -22.125 -19.656 -17.25 1 70.75 253 ASP B O 1
ATOM 4075 N N . LYS B 1 254 ? -21.516 -21.484 -16.25 1 66.44 254 LYS B N 1
ATOM 4076 C CA . LYS B 1 254 ? -20.516 -21.859 -17.234 1 66.44 254 LYS B CA 1
ATOM 4077 C C . LYS B 1 254 ? -21.172 -22.406 -18.5 1 66.44 254 LYS B C 1
ATOM 4079 O O . LYS B 1 254 ? -20.641 -22.266 -19.609 1 66.44 254 LYS B O 1
ATOM 4084 N N . GLU B 1 255 ? -22.234 -23 -18.297 1 59.16 255 GLU B N 1
ATOM 4085 C CA . GLU B 1 255 ? -22.938 -23.516 -19.469 1 59.16 255 GLU B CA 1
ATOM 4086 C C . GLU B 1 255 ? -23.625 -22.391 -20.234 1 59.16 255 GLU B C 1
ATOM 4088 O O . GLU B 1 255 ? -23.719 -22.453 -21.469 1 59.16 255 GLU B O 1
ATOM 4093 N N . THR B 1 256 ? -23.922 -21.391 -19.641 1 52.44 256 THR B N 1
ATOM 4094 C CA . THR B 1 256 ? -24.625 -20.312 -20.328 1 52.44 256 THR B CA 1
ATOM 4095 C C . THR B 1 256 ? -23.641 -19.25 -20.828 1 52.44 256 THR B C 1
ATOM 4097 O O . THR B 1 256 ? -23.984 -18.406 -21.641 1 52.44 256 THR B O 1
ATOM 4100 N N . ALA B 1 257 ? -22.641 -19.422 -20.453 1 47.62 257 ALA B N 1
ATOM 4101 C CA . ALA B 1 257 ? -21.656 -18.484 -21 1 47.62 257 ALA B CA 1
ATOM 4102 C C . ALA B 1 257 ? -20.938 -19.078 -22.203 1 47.62 257 ALA B C 1
ATOM 4104 O O . ALA B 1 257 ? -20.547 -20.25 -22.188 1 47.62 257 ALA B O 1
#

Radius of gyration: 26.49 Å; Cα contacts (8 Å, |Δi|>4): 1012; chains: 2; bounding box: 70×67×57 Å

pLDDT: mean 85.8, std 11.5, range [43.59, 96.94]

Nearest PDB structures (foldseek):
  7z6o-assembly1_A  TM=6.474E-01  e=8.633E-15  Homo sapiens
  6erf-assembly2_C  TM=6.454E-01  e=1.323E-13  Homo sapiens
  6erf-assembly4_G  TM=6.482E-01  e=1.987E-13  Homo sapiens
  7axz-assembly1_A  TM=6.602E-01  e=2.983E-13  Homo sapiens
  7zyg-assembly1_B  TM=5.847E-01  e=2.365E-13  Homo sapiens

InterPro domains:
  IPR006164 Ku70/Ku80, DNA-binding domain [PF02735] (10-187)
  IPR006164 Ku70/Ku80, DNA-binding domain [SM00559] (51-179)
  IPR009187 Non-homologous end joining protein Ku, prokaryotic type [MF_01875] (1-248)
  IPR009187 Non-homologous end joining protein Ku, prokaryotic type [PIRSF006493] (5-253)
  IPR009187 Non-homologous end joining protein Ku, prokaryotic type [PTHR41251] (7-255)
  IPR009187 Non-homologous end joining protein Ku, prokaryotic type [TIGR02772] (7-250)
  IPR009187 Non-homologous end joining protein Ku, prokaryotic type [cd00789] (5-251)
  IPR016194 SPOC-like, C-terminal domain superfamily [G3DSA:2.40.290.10] (6-175)
  IPR016194 SPOC-like, C-terminal domain superfamily [SSF100939] (4-253)